Protein AF-A0A3D4N5U3-F1 (afdb_monomer_lite)

Structure (mmCIF, N/CA/C/O backbone):
data_AF-A0A3D4N5U3-F1
#
_entry.id   AF-A0A3D4N5U3-F1
#
loop_
_atom_site.group_PDB
_atom_site.id
_atom_site.type_symbol
_atom_site.label_atom_id
_atom_site.label_alt_id
_atom_site.label_comp_id
_atom_site.label_asym_id
_atom_site.label_entity_id
_atom_site.label_seq_id
_atom_site.pdbx_PDB_ins_code
_atom_site.Cartn_x
_atom_site.Cartn_y
_atom_site.Cartn_z
_atom_site.occupancy
_atom_site.B_iso_or_equiv
_atom_site.auth_seq_id
_atom_site.auth_comp_id
_atom_site.auth_asym_id
_atom_site.auth_atom_id
_atom_site.pdbx_PDB_model_num
ATOM 1 N N . MET A 1 1 ? -6.678 1.222 -15.984 1.00 23.98 1 MET A N 1
ATOM 2 C CA . MET A 1 1 ? -5.730 1.858 -15.062 1.00 23.98 1 MET A CA 1
ATOM 3 C C . MET A 1 1 ? -5.665 3.301 -15.484 1.00 23.98 1 MET A C 1
ATOM 5 O O . MET A 1 1 ? -5.006 3.600 -16.473 1.00 23.98 1 MET A O 1
ATOM 9 N N . ASP A 1 2 ? -6.455 4.145 -14.832 1.00 22.31 2 ASP A N 1
ATOM 10 C CA . ASP A 1 2 ? -6.034 5.530 -14.680 1.00 22.31 2 ASP A CA 1
ATOM 11 C C . ASP A 1 2 ? -4.887 5.451 -13.677 1.00 22.31 2 ASP A C 1
ATOM 13 O O . ASP A 1 2 ? -5.073 4.959 -12.566 1.00 22.31 2 ASP A O 1
ATOM 17 N N . VAL A 1 3 ? -3.675 5.723 -14.150 1.00 28.97 3 VAL A N 1
ATOM 18 C CA . VAL A 1 3 ? -2.542 5.947 -13.260 1.00 28.97 3 VAL A CA 1
ATOM 19 C C . VAL A 1 3 ? -2.741 7.386 -12.810 1.00 28.97 3 VAL A C 1
ATOM 21 O O . VAL A 1 3 ? -2.639 8.303 -13.626 1.00 28.97 3 VAL A O 1
ATOM 24 N N . ASP A 1 4 ? -3.185 7.563 -11.571 1.00 33.91 4 ASP A N 1
ATOM 25 C CA . ASP A 1 4 ? -3.291 8.875 -10.941 1.00 33.91 4 ASP A CA 1
ATOM 26 C C . ASP A 1 4 ? -1.850 9.338 -10.642 1.00 33.91 4 ASP A C 1
ATOM 28 O O . ASP A 1 4 ? -1.291 9.069 -9.587 1.00 33.91 4 ASP A O 1
ATOM 32 N N . GLU A 1 5 ? -1.175 9.910 -11.647 1.00 41.69 5 GLU A N 1
ATOM 33 C CA . GLU A 1 5 ? 0.248 10.303 -11.608 1.00 41.69 5 GLU A CA 1
ATOM 34 C C . GLU A 1 5 ? 0.448 11.733 -11.066 1.00 41.69 5 GLU A C 1
ATOM 36 O O . GLU A 1 5 ? 1.153 12.537 -11.678 1.00 41.69 5 GLU A O 1
ATOM 41 N N . ASN A 1 6 ? -0.196 12.080 -9.949 1.00 41.34 6 ASN A N 1
ATOM 42 C CA . ASN A 1 6 ? -0.099 13.423 -9.353 1.00 41.34 6 ASN A CA 1
ATOM 43 C C . ASN A 1 6 ? 0.796 13.505 -8.103 1.00 41.34 6 ASN A C 1
ATOM 45 O O . ASN A 1 6 ? 0.965 14.597 -7.569 1.00 41.34 6 ASN A O 1
ATOM 49 N N . THR A 1 7 ? 1.390 12.404 -7.638 1.00 41.31 7 THR A N 1
ATOM 50 C CA . THR A 1 7 ? 2.075 12.371 -6.331 1.00 41.31 7 THR A CA 1
ATOM 51 C C . THR A 1 7 ? 3.462 13.011 -6.301 1.00 41.31 7 THR A C 1
ATOM 53 O O . THR A 1 7 ? 3.937 13.330 -5.220 1.00 41.31 7 THR A O 1
ATOM 56 N N . ASP A 1 8 ? 4.108 13.248 -7.447 1.00 40.47 8 ASP A N 1
ATOM 57 C CA . ASP A 1 8 ? 5.527 13.646 -7.448 1.00 40.47 8 ASP A CA 1
ATOM 58 C C . ASP A 1 8 ? 5.781 15.161 -7.534 1.00 40.47 8 ASP A C 1
ATOM 60 O O . ASP A 1 8 ? 6.931 15.578 -7.419 1.00 40.47 8 ASP A O 1
ATOM 64 N N . THR A 1 9 ? 4.768 16.012 -7.771 1.00 44.53 9 THR A N 1
ATOM 65 C CA . THR A 1 9 ? 5.027 17.448 -8.044 1.00 44.53 9 THR A CA 1
ATOM 66 C C . THR A 1 9 ? 3.975 18.460 -7.582 1.00 44.53 9 THR A C 1
ATOM 68 O O . THR A 1 9 ? 4.051 19.609 -8.012 1.00 44.53 9 THR A O 1
ATOM 71 N N . ALA A 1 10 ? 2.999 18.081 -6.757 1.00 40.06 10 ALA A N 1
ATOM 72 C CA . ALA A 1 10 ? 2.005 19.027 -6.249 1.00 40.06 10 ALA A CA 1
ATOM 73 C C . ALA A 1 10 ? 2.235 19.299 -4.759 1.00 40.06 10 ALA A C 1
ATOM 75 O O . ALA A 1 10 ? 2.187 18.368 -3.960 1.00 40.06 10 ALA A O 1
ATOM 76 N N . ASP A 1 11 ? 2.432 20.568 -4.394 1.00 51.25 11 ASP A N 1
ATOM 77 C CA . ASP A 1 11 ? 2.089 21.008 -3.041 1.00 51.25 11 ASP A CA 1
ATOM 78 C C . ASP A 1 11 ? 0.556 20.930 -2.898 1.00 51.25 11 ASP A C 1
ATOM 80 O O . ASP A 1 11 ? -0.172 21.167 -3.867 1.00 51.25 11 ASP A O 1
ATOM 84 N N . ASP A 1 12 ? 0.046 20.632 -1.697 1.00 53.38 12 ASP A N 1
ATOM 85 C CA . ASP A 1 12 ? -1.388 20.410 -1.391 1.00 53.38 12 ASP A CA 1
ATOM 86 C C . ASP A 1 12 ? -2.348 21.538 -1.853 1.00 53.38 12 ASP A C 1
ATOM 88 O O . ASP A 1 12 ? -3.574 21.386 -1.821 1.00 53.38 12 ASP A O 1
ATOM 92 N N . LEU A 1 13 ? -1.812 22.690 -2.271 1.00 57.16 13 LEU A N 1
ATOM 93 C CA . LEU A 1 13 ? -2.542 23.903 -2.647 1.00 57.16 13 LEU A CA 1
ATOM 94 C C . LEU A 1 13 ? -2.479 24.235 -4.152 1.00 57.16 13 LEU A C 1
ATOM 96 O O . LEU A 1 13 ? -3.151 25.175 -4.596 1.00 57.16 13 LEU A O 1
ATOM 100 N N . ASP A 1 14 ? -1.740 23.463 -4.953 1.00 72.12 14 ASP A N 1
ATOM 101 C CA . ASP A 1 14 ? -1.593 23.700 -6.390 1.00 72.12 14 ASP A CA 1
ATOM 102 C C . ASP A 1 14 ? -2.841 23.296 -7.186 1.00 72.12 14 ASP A C 1
ATOM 104 O O . ASP A 1 14 ? -3.502 22.283 -6.939 1.00 72.12 14 ASP A O 1
ATOM 108 N N . LYS A 1 15 ? -3.171 24.084 -8.216 1.00 79.38 15 LYS A N 1
ATOM 109 C CA . LYS A 1 15 ? -4.242 23.731 -9.156 1.00 79.38 15 LYS A CA 1
ATOM 110 C C . LYS A 1 15 ? -3.671 22.962 -10.334 1.00 79.38 15 LYS A C 1
ATOM 112 O O . LYS A 1 15 ? -2.750 23.425 -11.003 1.00 79.38 15 LYS A O 1
ATOM 117 N N . ILE A 1 16 ? -4.312 21.843 -10.658 1.00 81.75 16 ILE A N 1
ATOM 118 C CA . ILE A 1 16 ? -3.932 20.983 -11.781 1.00 81.75 16 ILE A CA 1
ATOM 119 C C . ILE A 1 16 ? -5.033 21.008 -12.843 1.00 81.75 16 ILE A C 1
ATOM 121 O O . ILE A 1 16 ? -6.214 20.804 -12.556 1.00 81.75 16 ILE A O 1
ATOM 125 N N . LEU A 1 17 ? -4.642 21.234 -14.096 1.00 84.75 17 LEU A N 1
ATOM 126 C CA . LEU A 1 17 ? -5.516 21.139 -15.262 1.00 84.75 17 LEU A CA 1
ATOM 127 C C . LEU A 1 17 ? -4.945 20.113 -16.238 1.00 84.75 17 LEU A C 1
ATOM 129 O O . LEU A 1 17 ? -3.806 20.223 -16.678 1.00 84.75 17 LEU A O 1
ATOM 133 N N . THR A 1 18 ? -5.767 19.144 -16.638 1.00 88.62 18 THR A N 1
ATOM 134 C CA . THR A 1 18 ? -5.394 18.152 -17.654 1.00 88.62 18 THR A CA 1
ATOM 135 C C . THR A 1 18 ? -6.203 18.373 -18.926 1.00 88.62 18 THR A C 1
ATOM 137 O O . THR A 1 18 ? -7.432 18.309 -18.911 1.00 88.62 18 THR A O 1
ATOM 140 N N . ALA A 1 19 ? -5.517 18.585 -20.047 1.00 91.00 19 ALA A N 1
ATOM 141 C CA . ALA A 1 19 ? -6.117 18.589 -21.376 1.00 91.00 19 ALA A CA 1
ATOM 142 C C . ALA A 1 19 ? -5.738 17.296 -22.101 1.00 91.00 19 ALA A C 1
ATOM 144 O O . ALA A 1 19 ? -4.560 16.978 -22.230 1.00 91.00 19 ALA A O 1
ATOM 145 N N . SER A 1 20 ? -6.718 16.540 -22.596 1.00 92.44 20 SER A N 1
ATOM 146 C CA . SER A 1 20 ? -6.453 15.317 -23.360 1.00 92.44 20 SER A CA 1
ATOM 147 C C . SER A 1 20 ? -7.405 15.169 -24.538 1.00 92.44 20 SER A C 1
ATOM 149 O O . SER A 1 20 ? -8.523 15.688 -24.537 1.00 92.44 20 SER A O 1
ATOM 151 N N . ALA A 1 21 ? -6.945 14.460 -25.563 1.00 92.44 21 ALA A N 1
ATOM 152 C CA . ALA A 1 21 ? -7.759 14.068 -26.702 1.00 92.44 21 ALA A CA 1
ATOM 153 C C . ALA A 1 21 ? -7.547 12.580 -26.962 1.00 92.44 21 ALA A C 1
ATOM 155 O O . ALA A 1 21 ? -6.423 12.094 -26.887 1.00 92.44 21 ALA A O 1
ATOM 156 N N . GLN A 1 22 ? -8.620 11.851 -27.263 1.00 94.12 22 GLN A N 1
ATOM 157 C CA . GLN A 1 22 ? -8.563 10.412 -27.486 1.00 94.12 22 GLN A CA 1
ATOM 158 C C . GLN A 1 22 ? -9.079 10.071 -28.881 1.00 94.12 22 GLN A C 1
ATOM 160 O O . GLN A 1 22 ? -10.208 10.406 -29.241 1.00 94.12 22 GLN A O 1
ATOM 165 N N . TRP A 1 23 ? -8.262 9.347 -29.642 1.00 95.00 23 TRP A N 1
ATOM 166 C CA . TRP A 1 23 ? -8.663 8.729 -30.899 1.00 95.00 23 TRP A CA 1
ATOM 167 C C . TRP A 1 23 ? -8.668 7.225 -30.716 1.00 95.00 23 TRP A C 1
ATOM 169 O O . TRP A 1 23 ? -7.661 6.627 -30.343 1.00 95.00 23 TRP A O 1
ATOM 179 N N . ASN A 1 24 ? -9.810 6.618 -31.004 1.00 94.69 24 ASN A N 1
ATOM 180 C CA . ASN A 1 24 ? -9.993 5.182 -30.891 1.00 94.69 24 ASN A CA 1
ATOM 181 C C . ASN A 1 24 ? -10.107 4.552 -32.272 1.00 94.69 24 ASN A C 1
ATOM 183 O O . ASN A 1 24 ? -10.584 5.181 -33.217 1.00 94.69 24 ASN A O 1
ATOM 187 N N . SER A 1 25 ? -9.755 3.271 -32.353 1.00 91.56 25 SER A N 1
ATOM 188 C CA . SER A 1 25 ? -9.961 2.453 -33.553 1.00 91.56 25 SER A CA 1
ATOM 189 C C . SER A 1 25 ? -9.263 2.971 -34.818 1.00 91.56 25 SER A C 1
ATOM 191 O O . SER A 1 25 ? -9.785 2.831 -35.925 1.00 91.56 25 SER A O 1
ATOM 193 N N . LEU A 1 26 ? -8.069 3.550 -34.672 1.00 92.19 26 LEU A N 1
ATOM 194 C CA . LEU A 1 26 ? -7.219 3.897 -35.806 1.00 92.19 26 LEU A CA 1
ATOM 195 C C . LEU A 1 26 ? -6.692 2.611 -36.467 1.00 92.19 26 LEU A C 1
ATOM 197 O O . LEU A 1 26 ? -6.244 1.712 -35.755 1.00 92.19 26 LEU A O 1
ATOM 201 N N . PRO A 1 27 ? -6.714 2.481 -37.804 1.00 91.38 27 PRO A N 1
ATOM 202 C CA . PRO A 1 27 ? -6.167 1.302 -38.472 1.00 91.38 27 PRO A CA 1
ATOM 203 C C . PRO A 1 27 ? -4.676 1.102 -38.152 1.00 91.38 27 PRO A C 1
ATOM 205 O O . PRO A 1 27 ? -3.867 1.993 -38.406 1.00 91.38 27 PRO A O 1
ATOM 208 N N . TRP A 1 28 ? -4.303 -0.074 -37.635 1.00 86.19 28 TRP A N 1
ATOM 209 C CA . TRP A 1 28 ? -2.912 -0.429 -37.336 1.00 86.19 28 TRP A CA 1
ATOM 210 C C . TRP A 1 28 ? -2.636 -1.883 -37.718 1.00 86.19 28 TRP A C 1
ATOM 212 O O . TRP A 1 28 ? -2.972 -2.815 -36.989 1.00 86.19 28 TRP A O 1
ATOM 222 N N . PHE A 1 29 ? -2.046 -2.078 -38.899 1.00 84.25 29 PHE A N 1
ATOM 223 C CA . PHE A 1 29 ? -1.873 -3.394 -39.525 1.00 84.25 29 PHE A CA 1
ATOM 224 C C . PHE A 1 29 ? -3.190 -4.194 -39.566 1.00 84.25 29 PHE A C 1
ATOM 226 O O . PHE A 1 29 ? -4.136 -3.790 -40.237 1.00 84.25 29 PHE A O 1
ATOM 233 N N . ASN A 1 30 ? -3.248 -5.333 -38.872 1.00 81.38 30 ASN A N 1
ATOM 234 C CA . ASN A 1 30 ? -4.416 -6.204 -38.742 1.00 81.38 30 ASN A CA 1
ATOM 235 C C . ASN A 1 30 ? -5.194 -5.976 -37.432 1.00 81.38 30 ASN A C 1
ATOM 237 O O . ASN A 1 30 ? -5.999 -6.824 -37.047 1.00 81.38 30 ASN A O 1
ATOM 241 N N . SER A 1 31 ? -4.943 -4.861 -36.748 1.00 87.69 31 SER A N 1
ATOM 242 C CA . SER A 1 31 ? -5.590 -4.477 -35.499 1.00 87.69 31 SER A CA 1
ATOM 243 C C . SER A 1 31 ? -5.995 -3.001 -35.516 1.00 87.69 31 SER A C 1
ATOM 245 O O . SER A 1 31 ? -5.971 -2.319 -36.544 1.00 87.69 31 SER A O 1
ATOM 247 N N . LEU A 1 32 ? -6.426 -2.526 -34.357 1.00 91.94 32 LEU A N 1
ATOM 248 C CA . LEU A 1 32 ? -6.917 -1.185 -34.116 1.00 91.94 32 LEU A CA 1
ATOM 249 C C . LEU A 1 32 ? -6.076 -0.546 -33.016 1.00 91.94 32 LEU A C 1
ATOM 251 O O . LEU A 1 32 ? -5.888 -1.139 -31.959 1.00 91.94 32 LEU A O 1
ATOM 255 N N . MET A 1 33 ? -5.580 0.655 -33.268 1.00 92.88 33 MET A N 1
ATOM 256 C CA . MET A 1 33 ? -4.788 1.442 -32.335 1.00 92.88 33 MET A CA 1
ATOM 257 C C . MET A 1 33 ? -5.662 2.514 -31.687 1.00 92.88 33 MET A C 1
ATOM 259 O O . MET A 1 33 ? -6.488 3.151 -32.343 1.00 92.88 33 MET A O 1
ATOM 263 N N . ASN A 1 34 ? -5.456 2.727 -30.396 1.00 94.31 34 ASN A N 1
ATOM 264 C CA . ASN A 1 34 ? -6.016 3.835 -29.643 1.00 94.31 34 ASN A CA 1
ATOM 265 C C . ASN A 1 34 ? -4.858 4.732 -29.208 1.00 94.31 34 ASN A C 1
ATOM 267 O O . ASN A 1 34 ? -3.827 4.234 -28.760 1.00 94.31 34 ASN A O 1
ATOM 271 N N . VAL A 1 35 ? -5.015 6.043 -29.353 1.00 95.44 35 VAL A N 1
ATOM 272 C CA . VAL A 1 35 ? -4.011 7.033 -28.945 1.00 95.44 35 VAL A CA 1
ATOM 273 C C . VAL A 1 35 ? -4.651 8.111 -28.096 1.00 95.44 35 VAL A C 1
ATOM 275 O O . VAL A 1 35 ? -5.781 8.533 -28.355 1.00 95.44 35 VAL A O 1
ATOM 278 N N . ARG A 1 36 ? -3.914 8.558 -27.084 1.00 96.06 36 ARG A N 1
ATOM 279 C CA . ARG A 1 36 ? -4.339 9.598 -26.157 1.00 96.06 36 ARG A CA 1
ATOM 280 C C . ARG A 1 36 ? -3.148 10.483 -25.785 1.00 96.06 36 ARG A C 1
ATOM 282 O O . ARG A 1 36 ? -2.462 10.174 -24.814 1.00 96.06 36 ARG A O 1
ATOM 289 N N . PRO A 1 37 ? -2.868 11.558 -26.538 1.00 95.50 37 PRO A N 1
ATOM 290 C CA . PRO A 1 37 ? -2.032 12.631 -26.029 1.00 95.50 37 PRO A CA 1
ATOM 291 C C . PRO A 1 37 ? -2.725 13.366 -24.876 1.00 95.50 37 PRO A C 1
ATOM 293 O O . PRO A 1 37 ? -3.940 13.604 -24.915 1.00 95.50 37 PRO A O 1
ATOM 296 N N . SER A 1 38 ? -1.943 13.768 -23.880 1.00 94.06 38 SER A N 1
ATOM 297 C CA . SER A 1 38 ? -2.370 14.685 -22.824 1.00 94.06 38 SER A CA 1
ATOM 298 C C . SER A 1 38 ? -1.312 15.748 -22.548 1.00 94.06 38 SER A C 1
ATOM 300 O O . SER A 1 38 ? -0.129 15.566 -22.829 1.00 94.06 38 SER A O 1
ATOM 302 N N . MET A 1 39 ? -1.755 16.874 -22.003 1.00 92.44 39 MET A N 1
ATOM 303 C CA . MET A 1 39 ? -0.913 17.909 -21.421 1.00 92.44 39 MET A CA 1
ATOM 304 C C . MET A 1 39 ? -1.430 18.211 -20.023 1.00 92.44 39 MET A C 1
ATOM 306 O O . MET A 1 39 ? -2.640 18.375 -19.828 1.00 92.44 39 MET A O 1
ATOM 310 N N . HIS A 1 40 ? -0.507 18.282 -19.078 1.00 89.94 40 HIS A N 1
ATOM 311 C CA . HIS A 1 40 ? -0.767 18.649 -17.700 1.00 89.94 40 HIS A CA 1
ATOM 312 C C . HIS A 1 40 ? -0.228 20.051 -17.471 1.00 89.94 40 HIS A C 1
ATOM 314 O O . HIS A 1 40 ? 0.913 20.356 -17.825 1.00 89.94 40 HIS A O 1
ATOM 320 N N . PHE A 1 41 ? -1.075 20.896 -16.904 1.00 88.75 41 PHE A N 1
ATOM 321 C CA . PHE A 1 41 ? -0.749 22.257 -16.531 1.00 88.75 41 PHE A CA 1
ATOM 322 C C . PHE A 1 41 ? -0.856 22.378 -15.019 1.00 88.75 41 PHE A C 1
ATOM 324 O O . PHE A 1 41 ? -1.816 21.870 -14.429 1.00 88.75 41 PHE A O 1
ATOM 331 N N . LYS A 1 42 ? 0.100 23.079 -14.422 1.00 89.12 42 LYS A N 1
ATOM 332 C CA . LYS A 1 42 ? 0.091 23.430 -13.007 1.00 89.12 42 LYS A CA 1
ATOM 333 C C . LYS A 1 42 ? -0.009 24.938 -12.843 1.00 89.12 42 LYS A C 1
ATOM 335 O O . LYS A 1 42 ? 0.485 25.698 -13.676 1.00 89.12 42 LYS A O 1
ATOM 340 N N . GLN A 1 43 ? -0.678 25.350 -11.781 1.00 87.12 43 GLN A N 1
ATOM 341 C CA . GLN A 1 43 ? -0.739 26.732 -11.338 1.00 87.12 43 GLN A CA 1
ATOM 342 C C . GLN A 1 43 ? -0.490 26.747 -9.837 1.00 87.12 43 GLN A C 1
ATOM 344 O O . GLN A 1 43 ? -1.293 26.191 -9.081 1.00 87.12 43 GLN A O 1
ATOM 349 N N . ALA A 1 44 ? 0.598 27.406 -9.445 1.00 82.31 44 ALA A N 1
ATOM 350 C CA . ALA A 1 44 ? 0.962 27.572 -8.051 1.00 82.31 44 ALA A CA 1
ATOM 351 C C . ALA A 1 44 ? -0.047 28.458 -7.307 1.00 82.31 44 ALA A C 1
ATOM 353 O O . ALA A 1 44 ? -0.726 29.314 -7.897 1.00 82.31 44 ALA A O 1
ATOM 354 N N . GLU A 1 45 ? -0.155 28.267 -5.994 1.00 77.06 45 GLU A N 1
ATOM 355 C CA . GLU A 1 45 ? -1.027 29.092 -5.164 1.00 77.06 45 GLU A CA 1
ATOM 356 C C . GLU A 1 45 ? -0.651 30.585 -5.259 1.00 77.06 45 GLU A C 1
ATOM 358 O O . GLU A 1 45 ? 0.497 30.992 -5.098 1.00 77.06 45 GLU A O 1
ATOM 363 N N . GLY A 1 46 ? -1.647 31.437 -5.520 1.00 78.31 46 GLY A N 1
ATOM 364 C CA . GLY A 1 46 ? -1.450 32.885 -5.643 1.00 78.31 46 GLY A CA 1
ATOM 365 C C . GLY A 1 46 ? -0.947 33.350 -7.013 1.00 78.31 46 GLY A C 1
ATOM 366 O O . GLY A 1 46 ? -0.931 34.559 -7.260 1.00 78.31 46 GLY A O 1
ATOM 367 N N . GLU A 1 47 ? -0.628 32.428 -7.923 1.00 82.38 47 GLU A N 1
ATOM 368 C CA . GLU A 1 47 ? -0.257 32.745 -9.300 1.00 82.38 47 GLU A CA 1
ATOM 369 C C . GLU A 1 47 ? -1.463 32.739 -10.250 1.00 82.38 47 GLU A C 1
ATOM 371 O O . GLU A 1 47 ? -2.476 32.065 -10.040 1.00 82.38 47 GLU A O 1
ATOM 376 N N . THR A 1 48 ? -1.374 33.551 -11.307 1.00 81.06 48 THR A N 1
ATOM 377 C CA . THR A 1 48 ? -2.407 33.638 -12.353 1.00 81.06 48 THR A CA 1
ATOM 378 C C . THR A 1 48 ? -2.071 32.842 -13.600 1.00 81.06 48 THR A C 1
ATOM 380 O O . THR A 1 48 ? -2.979 32.515 -14.370 1.00 81.06 48 THR A O 1
ATOM 383 N N . ASP A 1 49 ? -0.792 32.548 -13.800 1.00 87.06 49 ASP A N 1
ATOM 384 C CA . ASP A 1 49 ? -0.297 31.900 -15.002 1.00 87.06 49 ASP A CA 1
ATOM 385 C C . ASP A 1 49 ? -0.366 30.377 -14.832 1.00 87.06 49 ASP A C 1
ATOM 387 O O . ASP A 1 49 ? -0.448 29.856 -13.719 1.00 87.06 49 ASP A O 1
ATOM 391 N N . TRP A 1 50 ? -0.472 29.674 -15.956 1.00 86.31 50 TRP A N 1
ATOM 392 C CA . TRP A 1 50 ? -0.487 28.216 -16.004 1.00 86.31 50 TRP A CA 1
ATOM 393 C C . TRP A 1 50 ? 0.770 27.768 -16.725 1.00 86.31 50 TRP A C 1
ATOM 395 O O . TRP A 1 50 ? 0.936 28.078 -17.908 1.00 86.31 50 TRP A O 1
ATOM 405 N N . ASP A 1 51 ? 1.604 27.002 -16.037 1.00 88.19 51 ASP A N 1
ATOM 406 C CA . ASP A 1 51 ? 2.793 26.404 -16.622 1.00 88.19 51 ASP A CA 1
ATOM 407 C C . ASP A 1 51 ? 2.497 24.990 -17.098 1.00 88.19 51 ASP A C 1
ATOM 409 O O . ASP A 1 51 ? 1.729 24.243 -16.489 1.00 88.19 51 ASP A O 1
ATOM 413 N N . ILE A 1 52 ? 3.112 24.612 -18.217 1.00 87.06 52 ILE A N 1
ATOM 414 C CA . ILE A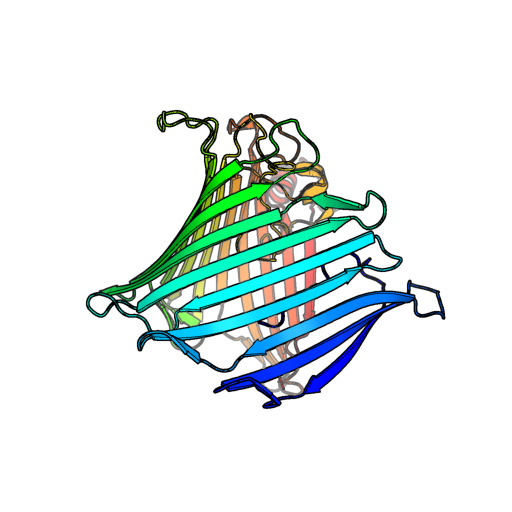 1 52 ? 3.077 23.226 -18.676 1.00 87.06 52 ILE A CA 1
ATOM 415 C C . ILE A 1 52 ? 3.979 22.434 -17.741 1.00 87.06 52 ILE A C 1
ATOM 417 O O . ILE A 1 52 ? 5.170 22.713 -17.649 1.00 87.06 52 ILE A O 1
ATOM 421 N N . ASP A 1 53 ? 3.413 21.437 -17.077 1.00 89.19 53 ASP A N 1
ATOM 422 C CA . ASP A 1 53 ? 4.156 20.541 -16.203 1.00 89.19 53 ASP A CA 1
ATOM 423 C C . ASP A 1 53 ? 4.659 19.311 -16.970 1.00 89.19 53 ASP A C 1
ATOM 425 O O . ASP A 1 53 ? 5.822 18.921 -16.869 1.00 89.19 53 ASP A O 1
ATOM 429 N N . SER A 1 54 ? 3.801 18.708 -17.795 1.00 91.00 54 SER A N 1
ATOM 430 C CA . SER A 1 54 ? 4.186 17.568 -18.626 1.00 91.00 54 SER A CA 1
ATOM 431 C C . SER A 1 54 ? 3.319 17.422 -19.873 1.00 91.00 54 SER A C 1
ATOM 433 O O . SER A 1 54 ? 2.166 17.854 -19.922 1.00 91.00 54 SER A O 1
ATOM 435 N N . ALA A 1 55 ? 3.876 16.785 -20.900 1.00 92.44 55 ALA A N 1
ATOM 436 C CA . ALA A 1 55 ? 3.124 16.289 -22.046 1.00 92.44 55 ALA A CA 1
ATOM 437 C C . ALA A 1 55 ? 3.296 14.775 -22.141 1.00 92.44 55 ALA A C 1
ATOM 439 O O . ALA A 1 55 ? 4.409 14.271 -22.017 1.00 92.44 55 ALA A O 1
ATOM 440 N N . SER A 1 56 ? 2.212 14.047 -22.391 1.00 94.19 56 SER A N 1
ATOM 441 C CA . SER A 1 56 ? 2.250 12.598 -22.559 1.00 94.19 56 SER A CA 1
ATOM 442 C C . SER A 1 56 ? 1.619 12.158 -23.875 1.00 94.19 56 SER A C 1
ATOM 444 O O . SER A 1 56 ? 0.763 12.839 -24.446 1.00 94.19 56 SER A O 1
ATOM 446 N N . PHE A 1 57 ? 2.047 11.002 -24.365 1.00 94.94 57 PHE A N 1
ATOM 447 C CA . PHE A 1 57 ? 1.472 10.311 -25.502 1.00 94.94 57 PHE A CA 1
ATOM 448 C C . PHE A 1 57 ? 1.284 8.842 -25.146 1.00 94.94 57 PHE A C 1
ATOM 450 O O . PHE A 1 57 ? 2.222 8.045 -25.177 1.00 94.94 57 PHE A O 1
ATOM 457 N N . PHE A 1 58 ? 0.041 8.481 -24.847 1.00 95.81 58 PHE A N 1
ATOM 458 C CA . PHE A 1 58 ? -0.346 7.095 -24.660 1.00 95.81 58 PHE A CA 1
ATOM 459 C C . PHE A 1 58 ? -0.782 6.473 -25.987 1.00 95.81 58 PHE A C 1
ATOM 461 O O . PHE A 1 58 ? -1.535 7.070 -26.762 1.00 95.81 58 PHE A O 1
ATOM 468 N N . SER A 1 59 ? -0.375 5.231 -26.214 1.00 94.12 59 SER A N 1
ATOM 469 C CA . SER A 1 59 ? -0.848 4.387 -27.298 1.00 94.12 59 SER A CA 1
ATOM 470 C C . SER A 1 59 ? -1.121 2.967 -26.815 1.00 94.12 59 SER A C 1
ATOM 472 O O . SER A 1 59 ? -0.384 2.393 -26.015 1.00 94.12 59 SER A O 1
ATOM 474 N N . SER A 1 60 ? -2.188 2.369 -27.326 1.00 94.19 60 SER A N 1
ATOM 475 C CA . SER A 1 60 ? -2.479 0.955 -27.132 1.00 94.19 60 SER A CA 1
ATOM 476 C C . SER A 1 60 ? -3.005 0.342 -28.410 1.00 94.19 60 SER A C 1
ATOM 478 O O . SER A 1 60 ? -3.558 1.025 -29.272 1.00 94.19 60 SER A O 1
ATOM 480 N N . VAL A 1 61 ? -2.837 -0.965 -28.538 1.00 91.75 61 VAL A N 1
ATOM 481 C CA . VAL A 1 61 ? -3.398 -1.721 -29.651 1.00 91.75 61 VAL A CA 1
ATOM 482 C C . VAL A 1 61 ? -4.409 -2.708 -29.095 1.00 91.75 61 VAL A C 1
ATOM 484 O O . VAL A 1 61 ? -4.151 -3.386 -28.098 1.00 91.75 61 VAL A O 1
ATOM 487 N N . ASN A 1 62 ? -5.561 -2.801 -29.756 1.00 87.31 62 ASN A N 1
ATOM 488 C CA . ASN A 1 62 ? -6.527 -3.861 -29.523 1.00 87.31 62 ASN A CA 1
ATOM 489 C C . ASN A 1 62 ? -5.846 -5.235 -29.623 1.00 87.31 62 ASN A C 1
ATOM 491 O O . ASN A 1 62 ? -4.866 -5.379 -30.362 1.00 87.31 62 ASN A O 1
ATOM 495 N N . PRO A 1 63 ? -6.375 -6.252 -28.922 1.00 88.25 63 PRO A N 1
ATOM 496 C CA . PRO A 1 63 ? -5.709 -7.537 -28.818 1.00 88.25 63 PRO A CA 1
ATOM 497 C C . PRO A 1 63 ? -5.300 -8.105 -30.184 1.00 88.25 63 PRO A C 1
ATOM 499 O O . PRO A 1 63 ? -6.133 -8.278 -31.076 1.00 88.25 63 PRO A O 1
ATOM 502 N N . ILE A 1 64 ? -4.006 -8.374 -30.351 1.00 87.81 64 ILE A N 1
ATOM 503 C CA . ILE A 1 64 ? -3.419 -8.927 -31.573 1.00 87.81 64 ILE A CA 1
ATOM 504 C C . ILE A 1 64 ? -3.136 -10.409 -31.398 1.00 87.81 64 ILE A C 1
ATOM 506 O O . ILE A 1 64 ? -2.755 -10.853 -30.319 1.00 87.81 64 ILE A O 1
ATOM 510 N N . ARG A 1 65 ? -3.292 -11.185 -32.472 1.00 85.44 65 ARG A N 1
ATOM 511 C CA . ARG A 1 65 ? -2.946 -12.609 -32.458 1.00 85.44 65 ARG A CA 1
ATOM 512 C C . ARG A 1 65 ? -1.551 -12.836 -33.018 1.00 85.44 65 ARG A C 1
ATOM 514 O O . ARG A 1 65 ? -1.319 -12.561 -34.194 1.00 85.44 65 ARG A O 1
ATOM 521 N N . ILE A 1 66 ? -0.657 -13.391 -32.204 1.00 82.06 66 ILE A N 1
ATOM 522 C CA . ILE A 1 66 ? 0.689 -13.817 -32.607 1.00 82.06 66 ILE A CA 1
ATOM 523 C C . ILE A 1 66 ? 0.791 -15.311 -32.299 1.00 82.06 66 ILE A C 1
ATOM 525 O O . ILE A 1 66 ? 0.592 -15.725 -31.165 1.00 82.06 66 ILE A O 1
ATOM 529 N N . ASN A 1 67 ? 1.051 -16.139 -33.314 1.00 82.44 67 ASN A N 1
ATOM 530 C CA . ASN A 1 67 ? 1.148 -17.602 -33.172 1.00 82.44 67 ASN A CA 1
ATOM 531 C C . ASN A 1 67 ? -0.072 -18.281 -32.505 1.00 82.44 67 ASN A C 1
ATOM 533 O O . ASN A 1 67 ? 0.070 -19.316 -31.867 1.00 82.44 67 ASN A O 1
ATOM 537 N N . GLY A 1 68 ? -1.275 -17.722 -32.685 1.00 80.69 68 GLY A N 1
ATOM 538 C CA . GLY A 1 68 ? -2.523 -18.252 -32.112 1.00 80.69 68 GLY A CA 1
ATOM 539 C C . GLY A 1 68 ? -2.878 -17.691 -30.734 1.00 80.69 68 GLY A C 1
ATOM 540 O O . GLY A 1 68 ? -4.032 -17.799 -30.327 1.00 80.69 68 GLY A O 1
ATOM 541 N N . GLU A 1 69 ? -1.933 -17.014 -30.090 1.00 84.69 69 GLU A N 1
ATOM 542 C CA . GLU A 1 69 ? -2.068 -16.428 -28.761 1.00 84.69 69 GLU A CA 1
ATOM 543 C C . GLU A 1 69 ? -2.432 -14.941 -28.831 1.00 84.69 69 GLU A C 1
ATOM 545 O O . GLU A 1 69 ? -2.081 -14.251 -29.794 1.00 84.69 69 GLU A O 1
ATOM 550 N N . THR A 1 70 ? -3.155 -14.445 -27.825 1.00 88.25 70 THR A N 1
ATOM 551 C CA . THR A 1 70 ? -3.695 -13.077 -27.810 1.00 88.25 70 THR A CA 1
ATOM 552 C C . THR A 1 70 ? -2.825 -12.157 -26.963 1.00 88.25 70 THR A C 1
ATOM 554 O O . THR A 1 70 ? -2.680 -12.367 -25.765 1.00 88.25 70 THR A O 1
ATOM 557 N N . TYR A 1 71 ? -2.287 -11.101 -27.566 1.00 89.00 71 TYR A N 1
ATOM 558 C CA . TYR A 1 71 ? -1.422 -10.134 -26.899 1.00 89.00 71 TYR A CA 1
ATOM 559 C C . TYR A 1 71 ? -2.026 -8.737 -26.897 1.00 89.00 71 TYR A C 1
ATOM 561 O O . TYR A 1 71 ? -2.664 -8.324 -27.863 1.00 89.00 71 TYR A O 1
ATOM 569 N N . VAL A 1 72 ? -1.758 -7.979 -25.841 1.00 90.62 72 VAL A N 1
ATOM 570 C CA . VAL A 1 72 ? -2.075 -6.553 -25.742 1.00 90.62 72 VAL A CA 1
ATOM 571 C C . VAL A 1 72 ? -0.776 -5.775 -25.617 1.00 90.62 72 VAL A C 1
ATOM 573 O O . VAL A 1 72 ? 0.070 -6.101 -24.785 1.00 90.62 72 VAL A O 1
ATOM 576 N N . PHE A 1 73 ? -0.629 -4.752 -26.456 1.00 91.94 73 PHE A N 1
ATOM 577 C CA . PHE A 1 73 ? 0.507 -3.839 -26.434 1.00 91.94 73 PHE A CA 1
ATOM 578 C C . PHE A 1 73 ? 0.062 -2.456 -25.966 1.00 91.94 73 PHE A C 1
ATOM 580 O O . PHE A 1 73 ? -0.936 -1.919 -26.457 1.00 91.94 73 PHE A O 1
ATOM 587 N N . THR A 1 74 ? 0.830 -1.878 -25.050 1.00 94.56 74 THR A N 1
ATOM 588 C CA . THR A 1 74 ? 0.659 -0.512 -24.555 1.00 94.56 74 THR A CA 1
ATOM 589 C C . THR A 1 74 ? 2.005 0.192 -24.519 1.00 94.56 74 THR A C 1
ATOM 591 O O . THR A 1 74 ? 3.002 -0.403 -24.111 1.00 94.56 74 THR A O 1
ATOM 594 N N . ASN A 1 75 ? 2.026 1.464 -24.890 1.00 95.62 75 ASN A N 1
ATOM 595 C CA . ASN A 1 75 ? 3.177 2.340 -24.759 1.00 95.62 75 ASN A CA 1
ATOM 596 C C . ASN A 1 75 ? 2.727 3.720 -24.266 1.00 95.62 75 ASN A C 1
ATOM 598 O O . ASN A 1 75 ? 1.726 4.252 -24.737 1.00 95.62 75 ASN A O 1
ATOM 602 N N . ASN A 1 76 ? 3.478 4.294 -23.340 1.00 96.06 76 ASN A N 1
ATOM 603 C CA . ASN A 1 76 ? 3.354 5.666 -22.888 1.00 96.06 76 ASN A CA 1
ATOM 604 C C . ASN A 1 76 ? 4.704 6.360 -23.075 1.00 96.06 76 ASN A C 1
ATOM 606 O O . ASN A 1 76 ? 5.747 5.767 -22.797 1.00 96.06 76 ASN A O 1
ATOM 610 N N . MET A 1 77 ? 4.686 7.596 -23.554 1.00 95.38 77 MET A N 1
ATOM 611 C CA . MET A 1 77 ? 5.849 8.481 -23.553 1.00 95.38 77 MET A CA 1
ATOM 612 C C . MET A 1 77 ? 5.462 9.758 -22.826 1.00 95.38 77 MET A C 1
ATOM 614 O O . MET A 1 77 ? 4.459 10.367 -23.186 1.00 95.38 77 MET A O 1
ATOM 618 N N . LYS A 1 78 ? 6.239 10.170 -21.832 1.00 94.12 78 LYS A N 1
ATOM 619 C CA . LYS A 1 78 ? 6.019 11.375 -21.033 1.00 94.12 78 LYS A CA 1
ATOM 620 C C . LYS A 1 78 ? 7.241 12.271 -21.146 1.00 94.12 78 LYS A C 1
ATOM 622 O O . LYS A 1 78 ? 8.365 11.798 -21.058 1.00 94.12 78 LYS A O 1
ATOM 627 N N . LEU A 1 79 ? 7.011 13.556 -21.357 1.00 93.00 79 LEU A N 1
ATOM 628 C CA . LEU A 1 79 ? 8.011 14.612 -21.357 1.00 93.00 79 LEU A CA 1
ATOM 629 C C . LEU A 1 79 ? 7.705 15.536 -20.180 1.00 93.00 79 LEU A C 1
ATOM 631 O O . LEU A 1 79 ? 6.616 16.117 -20.136 1.00 93.00 79 LEU A O 1
ATOM 635 N N . LYS A 1 80 ? 8.647 15.670 -19.246 1.00 91.75 80 LYS A N 1
ATOM 636 C CA . LYS A 1 80 ? 8.551 16.595 -18.115 1.00 91.75 80 LYS A CA 1
ATOM 637 C C . LYS A 1 80 ? 9.108 17.965 -18.506 1.00 91.75 80 LYS A C 1
ATOM 639 O O . LYS A 1 80 ? 10.201 18.061 -19.062 1.00 91.75 80 LYS A O 1
ATOM 644 N N . PHE A 1 81 ? 8.348 19.024 -18.243 1.00 85.88 81 PHE A N 1
ATOM 645 C CA . PHE A 1 81 ? 8.753 20.405 -18.500 1.00 85.88 81 PHE A CA 1
ATOM 646 C C . PHE A 1 81 ? 9.368 21.050 -17.242 1.00 85.88 81 PHE A C 1
ATOM 648 O O . PHE A 1 81 ? 8.912 20.736 -16.144 1.00 85.88 81 PHE A O 1
ATOM 655 N N . PRO A 1 82 ? 10.345 21.970 -17.396 1.00 78.88 82 PRO A N 1
ATOM 656 C CA . PRO A 1 82 ? 10.817 22.586 -18.639 1.00 78.88 82 PRO A CA 1
ATOM 657 C C . PRO A 1 82 ? 12.005 21.850 -19.298 1.00 78.88 82 PRO A C 1
ATOM 659 O O . PRO A 1 82 ? 12.972 22.505 -19.682 1.00 78.88 82 PRO A O 1
ATOM 662 N N . HIS A 1 83 ? 11.850 20.546 -19.566 1.00 79.12 83 HIS A N 1
ATOM 663 C CA . HIS A 1 83 ? 12.800 19.602 -20.171 1.00 79.12 83 HIS A CA 1
ATOM 664 C C . HIS A 1 83 ? 13.695 18.912 -19.142 1.00 79.12 83 HIS A C 1
ATOM 666 O O . HIS A 1 83 ? 14.901 18.859 -19.328 1.00 79.12 83 HIS A O 1
ATOM 672 N N . ASP A 1 84 ? 13.101 18.349 -18.090 1.00 84.94 84 ASP A N 1
ATOM 673 C CA . ASP A 1 84 ? 13.863 17.604 -17.083 1.00 84.94 84 ASP A CA 1
ATOM 674 C C . ASP A 1 84 ? 14.192 16.201 -17.619 1.00 84.94 84 ASP A C 1
ATOM 676 O O . ASP A 1 84 ? 15.348 15.794 -17.733 1.00 84.94 84 ASP A O 1
ATOM 680 N N . TYR A 1 85 ? 13.159 15.458 -18.031 1.00 89.12 85 TYR A N 1
ATOM 681 C CA . TYR A 1 85 ? 13.316 14.093 -18.522 1.00 89.12 85 TYR A CA 1
ATOM 682 C C . TYR A 1 85 ? 12.247 13.680 -19.535 1.00 89.12 85 TYR A C 1
ATOM 684 O O . TYR A 1 85 ? 11.140 14.226 -19.599 1.00 89.12 85 TYR A O 1
ATOM 692 N N . VAL A 1 86 ? 12.578 12.642 -20.303 1.00 92.06 86 VAL A N 1
ATOM 693 C CA . VAL A 1 86 ? 11.637 11.840 -21.085 1.00 92.06 86 VAL A CA 1
ATOM 694 C C . VAL A 1 86 ? 11.541 10.456 -20.460 1.00 92.06 86 VAL A C 1
ATOM 696 O O . VAL A 1 86 ? 12.546 9.763 -20.344 1.00 92.06 86 VAL A O 1
ATOM 699 N N . GLN A 1 87 ? 10.331 10.033 -20.110 1.00 93.81 87 GLN A N 1
ATOM 700 C CA . GLN A 1 87 ? 10.046 8.677 -19.657 1.00 93.81 87 GLN A CA 1
ATOM 701 C C . GLN A 1 87 ? 9.310 7.906 -20.750 1.00 93.81 87 GLN A C 1
ATOM 703 O O . GLN A 1 87 ? 8.383 8.421 -21.380 1.00 93.81 87 GLN A O 1
ATOM 708 N N . GLN A 1 88 ? 9.697 6.656 -20.977 1.00 94.12 88 GLN A N 1
ATOM 709 C CA . GLN A 1 88 ? 9.033 5.763 -21.912 1.00 94.12 88 GLN A CA 1
ATOM 710 C C . GLN A 1 88 ? 8.733 4.423 -21.257 1.00 94.12 88 GLN A C 1
ATOM 712 O O . GLN A 1 88 ? 9.636 3.638 -20.987 1.00 94.12 88 GLN A O 1
ATOM 717 N N . THR A 1 89 ? 7.447 4.117 -21.128 1.00 95.56 89 THR A N 1
ATOM 718 C CA . THR A 1 89 ? 6.968 2.854 -20.570 1.00 95.56 89 THR A CA 1
ATOM 719 C C . THR A 1 89 ? 6.281 2.051 -21.667 1.00 95.56 89 THR A C 1
ATOM 721 O O . THR A 1 89 ? 5.350 2.521 -22.318 1.00 95.56 89 THR A O 1
ATOM 724 N N . SER A 1 90 ? 6.723 0.824 -21.910 1.00 95.81 90 SER A N 1
ATOM 725 C CA . SER A 1 90 ? 6.121 -0.106 -22.868 1.00 95.81 90 SER A CA 1
ATOM 726 C C . SER A 1 90 ? 5.836 -1.439 -22.217 1.00 95.81 90 SER A C 1
ATOM 728 O O . SER A 1 90 ? 6.626 -1.928 -21.414 1.00 95.81 90 SER A O 1
ATOM 730 N N . ARG A 1 91 ? 4.730 -2.068 -22.608 1.00 94.69 91 ARG A N 1
ATOM 731 C CA . ARG A 1 91 ? 4.340 -3.383 -22.113 1.00 94.69 91 ARG A CA 1
ATOM 732 C C . ARG A 1 91 ? 3.653 -4.185 -23.206 1.00 94.69 91 ARG A C 1
ATOM 734 O O . ARG A 1 91 ? 2.739 -3.704 -23.871 1.00 94.69 91 ARG A O 1
ATOM 741 N N . LEU A 1 92 ? 4.076 -5.432 -23.354 1.00 93.44 92 LEU A N 1
ATOM 742 C CA . LEU A 1 92 ? 3.413 -6.457 -24.145 1.00 93.44 92 LEU A CA 1
ATOM 743 C C . LEU A 1 92 ? 2.951 -7.548 -23.186 1.00 93.44 92 LEU A C 1
ATOM 745 O O . LEU A 1 92 ? 3.782 -8.150 -22.515 1.00 93.44 92 LEU A O 1
ATOM 749 N N . SER A 1 93 ? 1.649 -7.800 -23.108 1.00 92.12 93 SER A N 1
ATOM 750 C CA . SER A 1 93 ? 1.080 -8.814 -22.212 1.00 92.12 93 SER A CA 1
ATOM 751 C C . SER A 1 93 ? 0.347 -9.885 -23.006 1.00 92.12 93 SER A C 1
ATOM 753 O O . SER A 1 93 ? -0.455 -9.558 -23.877 1.00 92.12 93 SER A O 1
ATOM 755 N N . LEU A 1 94 ? 0.607 -11.151 -22.695 1.00 90.00 94 LEU A N 1
ATOM 756 C CA . LEU A 1 94 ? -0.213 -12.282 -23.108 1.00 90.00 94 LEU A CA 1
ATOM 757 C C . LEU A 1 94 ? -1.492 -12.300 -22.266 1.00 90.00 94 LEU A C 1
ATOM 759 O O . LEU A 1 94 ? -1.431 -12.235 -21.037 1.00 90.00 94 LEU A O 1
ATOM 763 N N . VAL A 1 95 ? -2.636 -12.394 -22.933 1.00 83.00 95 VAL A N 1
ATOM 764 C CA . VAL A 1 95 ? -3.971 -12.347 -22.331 1.00 83.00 95 VAL A CA 1
ATOM 765 C C . VAL A 1 95 ? -4.664 -13.694 -22.524 1.00 83.00 95 VAL A C 1
ATOM 767 O O . VAL A 1 95 ? -4.448 -14.366 -23.530 1.00 83.00 95 VAL A O 1
ATOM 770 N N . ASP A 1 96 ? -5.493 -14.079 -21.551 1.00 77.31 96 ASP A N 1
ATOM 771 C CA . ASP A 1 96 ? -6.320 -15.295 -21.564 1.00 77.31 96 ASP A CA 1
ATOM 772 C C . ASP A 1 96 ? -5.548 -16.623 -21.686 1.00 77.31 96 ASP A C 1
ATOM 774 O O . ASP A 1 96 ? -6.112 -17.644 -22.086 1.00 77.31 96 ASP A O 1
ATOM 778 N N . ALA A 1 97 ? -4.267 -16.650 -21.307 1.00 80.75 97 ALA A N 1
ATOM 779 C CA . ALA A 1 97 ? -3.514 -17.895 -21.251 1.00 80.75 97 ALA A CA 1
ATOM 780 C C . ALA A 1 97 ? -3.900 -18.718 -20.015 1.00 80.75 97 ALA A C 1
ATOM 782 O O . ALA A 1 97 ? -4.102 -18.200 -18.914 1.00 80.75 97 ALA A O 1
ATOM 783 N N . ALA A 1 98 ? -3.991 -20.035 -20.195 1.00 81.62 98 ALA A N 1
ATOM 784 C CA . ALA A 1 98 ? -4.260 -20.959 -19.107 1.00 81.62 98 ALA A CA 1
ATOM 785 C C . ALA A 1 98 ? -3.378 -22.203 -19.209 1.00 81.62 98 ALA A C 1
ATOM 787 O O . ALA A 1 98 ? -3.315 -22.856 -20.251 1.00 81.62 98 ALA A O 1
ATOM 788 N N . VAL A 1 99 ? -2.735 -22.570 -18.102 1.00 76.38 99 VAL A N 1
ATOM 789 C CA . VAL A 1 99 ? -1.930 -23.793 -17.988 1.00 76.38 99 VAL A CA 1
ATOM 790 C C . VAL A 1 99 ? -2.628 -24.718 -17.004 1.00 76.38 99 VAL A C 1
ATOM 792 O O . VAL A 1 99 ? -2.847 -24.357 -15.852 1.00 76.38 99 VAL A O 1
ATOM 795 N N . LEU A 1 100 ? -3.025 -25.910 -17.462 1.00 80.69 100 LEU A N 1
ATOM 796 C CA . LEU A 1 100 ? -3.786 -26.883 -16.658 1.00 80.69 100 LEU A CA 1
ATOM 797 C C . LEU A 1 100 ? -5.080 -26.300 -16.043 1.00 80.69 100 LEU A C 1
ATOM 799 O O . LEU A 1 100 ? -5.489 -26.689 -14.953 1.00 80.69 100 LEU A O 1
ATOM 803 N N . GLY A 1 101 ? -5.728 -25.362 -16.744 1.00 77.06 101 GLY A N 1
ATOM 804 C CA . GLY A 1 101 ? -6.948 -24.687 -16.280 1.00 77.06 101 GLY A CA 1
ATOM 805 C C . GLY A 1 101 ? -6.714 -23.542 -15.289 1.00 77.06 101 GLY A C 1
ATOM 806 O O . GLY A 1 101 ? -7.682 -22.919 -14.862 1.00 77.06 101 GLY A O 1
ATOM 807 N N . MET A 1 102 ? -5.459 -23.240 -14.944 1.00 81.25 102 MET A N 1
ATOM 808 C CA . MET A 1 102 ? -5.103 -22.089 -14.114 1.00 81.25 102 MET A CA 1
ATOM 809 C C . MET A 1 102 ? -4.819 -20.878 -15.006 1.00 81.25 102 MET A C 1
ATOM 811 O O . MET A 1 102 ? -4.038 -21.027 -15.950 1.00 81.25 102 MET A O 1
ATOM 815 N N . PRO A 1 103 ? -5.413 -19.701 -14.738 1.00 83.38 103 PRO A N 1
ATOM 816 C CA . PRO A 1 103 ? -5.099 -18.483 -15.470 1.00 83.38 103 PRO A CA 1
ATOM 817 C C . PRO A 1 103 ? -3.645 -18.086 -15.210 1.00 83.38 103 PRO A C 1
ATOM 819 O O . PRO A 1 103 ? -3.215 -17.959 -14.060 1.00 83.38 103 PRO A O 1
ATOM 822 N N . VAL A 1 104 ? -2.899 -17.899 -16.295 1.00 86.75 104 VAL A N 1
ATOM 823 C CA . VAL A 1 104 ? -1.512 -17.442 -16.278 1.00 86.75 104 VAL A CA 1
ATOM 824 C C . VAL A 1 104 ? -1.411 -16.217 -17.174 1.00 86.75 104 VAL A C 1
ATOM 826 O O . VAL A 1 104 ? -1.985 -16.189 -18.259 1.00 86.75 104 VAL A O 1
ATOM 829 N N . SER A 1 105 ? -0.672 -15.203 -16.744 1.00 87.62 105 SER A N 1
ATOM 830 C CA . SER A 1 105 ? -0.284 -14.099 -17.620 1.00 87.62 105 SER A CA 1
ATOM 831 C C . SER A 1 105 ? 1.222 -14.107 -17.830 1.00 87.62 105 SER A C 1
ATOM 833 O O . SER A 1 105 ? 1.976 -14.599 -16.989 1.00 87.62 105 SER A O 1
ATOM 835 N N . PHE A 1 106 ? 1.658 -13.575 -18.963 1.00 91.50 106 PHE A N 1
ATOM 836 C CA . PHE A 1 106 ? 3.065 -13.320 -19.249 1.00 91.50 106 PHE A CA 1
ATOM 837 C C . PHE A 1 106 ? 3.185 -11.900 -19.771 1.00 91.50 106 PHE A C 1
ATOM 839 O O . PHE A 1 106 ? 2.338 -11.466 -20.551 1.00 91.50 106 PHE A O 1
ATOM 846 N N . TRP A 1 107 ? 4.223 -11.176 -19.378 1.00 93.12 107 TRP A N 1
ATOM 847 C CA . TRP A 1 107 ? 4.498 -9.855 -19.923 1.00 93.12 107 TRP A CA 1
ATOM 848 C C . TRP A 1 107 ? 5.979 -9.638 -20.168 1.00 93.12 107 TRP A C 1
ATOM 850 O O . TRP A 1 107 ? 6.839 -10.238 -19.529 1.00 93.12 107 TRP A O 1
ATOM 860 N N . ILE A 1 108 ? 6.243 -8.741 -21.107 1.00 94.81 108 ILE A N 1
ATOM 861 C CA . ILE A 1 108 ? 7.539 -8.113 -21.315 1.00 94.81 108 ILE A CA 1
ATOM 862 C C . ILE A 1 108 ? 7.300 -6.614 -21.206 1.00 94.81 108 ILE A C 1
ATOM 864 O O . ILE A 1 108 ? 6.361 -6.095 -21.819 1.00 94.81 108 ILE A O 1
ATOM 868 N N . SER A 1 109 ? 8.124 -5.920 -20.435 1.00 95.75 109 SER A N 1
ATOM 869 C CA . SER A 1 109 ? 8.044 -4.473 -20.277 1.00 95.75 109 SER A CA 1
ATOM 870 C C . SER A 1 109 ? 9.409 -3.811 -20.332 1.00 95.75 109 SER A C 1
ATOM 872 O O . SER A 1 109 ? 10.439 -4.429 -20.077 1.00 95.75 109 SER A O 1
ATOM 874 N N . ALA A 1 110 ? 9.389 -2.538 -20.698 1.00 94.62 110 ALA A N 1
ATOM 875 C CA . ALA A 1 110 ? 10.529 -1.647 -20.632 1.00 94.62 110 ALA A CA 1
ATOM 876 C C . ALA A 1 110 ? 10.041 -0.317 -20.060 1.00 94.62 110 ALA A C 1
ATOM 878 O O . ALA A 1 110 ? 9.050 0.214 -20.560 1.00 94.62 110 ALA A O 1
ATOM 879 N N . ASP A 1 111 ? 10.705 0.184 -19.032 1.00 92.75 111 ASP A N 1
ATOM 880 C CA . ASP A 1 111 ? 10.475 1.502 -18.455 1.00 92.75 111 ASP A CA 1
ATOM 881 C C . ASP A 1 111 ? 11.805 2.243 -18.443 1.00 92.75 111 ASP A C 1
ATOM 883 O O . ASP A 1 111 ? 12.772 1.757 -17.866 1.00 92.75 111 ASP A O 1
ATOM 887 N N . ASN A 1 112 ? 11.892 3.347 -19.173 1.00 91.38 112 ASN A N 1
ATOM 888 C CA . ASN A 1 112 ? 13.158 4.004 -19.470 1.00 91.38 112 ASN A CA 1
ATOM 889 C C . ASN A 1 112 ? 13.066 5.490 -19.167 1.00 91.38 112 ASN A C 1
ATOM 891 O O . ASN A 1 112 ? 12.105 6.126 -19.604 1.00 91.38 112 ASN A O 1
ATOM 895 N N . PHE A 1 113 ? 14.089 6.047 -18.521 1.00 90.00 113 PHE A N 1
ATOM 896 C CA . PHE A 1 113 ? 14.224 7.485 -18.329 1.00 90.00 113 PHE A CA 1
ATOM 897 C C . PHE A 1 113 ? 15.430 8.009 -19.098 1.00 90.00 113 PHE A C 1
ATOM 899 O O . PHE A 1 113 ? 16.508 7.413 -19.119 1.00 90.00 113 PHE A O 1
ATOM 906 N N . PHE A 1 114 ? 15.229 9.147 -19.747 1.00 89.25 114 PHE A N 1
ATOM 907 C CA . PHE A 1 114 ? 16.256 9.888 -20.454 1.00 89.25 114 PHE A CA 1
ATOM 908 C C . PHE A 1 114 ? 16.291 11.309 -19.913 1.00 89.25 114 PHE A C 1
ATOM 910 O O . PHE A 1 114 ? 15.331 12.062 -20.075 1.00 89.25 114 PHE A O 1
ATOM 917 N N . ASP A 1 115 ? 17.396 11.660 -19.273 1.00 88.38 115 ASP A N 1
ATOM 918 C CA . ASP A 1 115 ? 17.646 12.994 -18.747 1.00 88.38 115 ASP A CA 1
ATOM 919 C C . ASP A 1 115 ? 18.010 13.895 -19.925 1.00 88.38 115 ASP A C 1
ATOM 921 O O . ASP A 1 115 ? 18.914 13.595 -20.716 1.00 88.38 115 ASP A O 1
ATOM 925 N N . MET A 1 116 ? 17.258 14.980 -20.078 1.00 88.31 116 MET A N 1
ATOM 926 C CA . MET A 1 116 ? 17.427 15.884 -21.207 1.00 88.31 116 MET A CA 1
ATOM 927 C C . MET A 1 116 ? 18.613 16.840 -21.036 1.00 88.31 116 MET A C 1
ATOM 929 O O . MET A 1 116 ? 19.196 17.243 -22.048 1.00 88.31 116 MET A O 1
ATOM 933 N N . ASP A 1 117 ? 19.004 17.148 -19.799 1.00 87.38 117 ASP A N 1
ATOM 934 C CA . ASP A 1 117 ? 20.142 18.006 -19.471 1.00 87.38 117 ASP A CA 1
ATOM 935 C C . ASP A 1 117 ? 21.461 17.246 -19.621 1.00 87.38 117 ASP A C 1
ATOM 937 O O . ASP A 1 117 ? 22.377 17.694 -20.320 1.00 87.38 117 ASP A O 1
ATOM 941 N N . SER A 1 118 ? 21.562 16.064 -19.007 1.00 85.94 118 SER A N 1
ATOM 942 C CA . SER A 1 118 ? 22.765 15.225 -19.090 1.00 85.94 118 SER A CA 1
ATOM 943 C C . SER A 1 118 ? 22.848 14.406 -20.384 1.00 85.94 118 SER A C 1
ATOM 945 O O . SER A 1 118 ? 23.904 13.844 -20.689 1.00 85.94 118 SER A O 1
ATOM 947 N N . GLN A 1 119 ? 21.764 14.371 -21.170 1.00 87.69 119 GLN A N 1
ATOM 948 C CA . GLN A 1 119 ? 21.615 13.576 -22.395 1.00 87.69 119 GLN A CA 1
ATOM 949 C C . GLN A 1 119 ? 21.963 12.102 -22.182 1.00 87.69 119 GLN A C 1
ATOM 951 O O . GLN A 1 119 ? 22.659 11.480 -22.994 1.00 87.69 119 GLN A O 1
ATOM 956 N N . SER A 1 120 ? 21.501 11.546 -21.067 1.00 84.94 120 SER A N 1
ATOM 957 C CA . SER A 1 120 ? 21.859 10.199 -20.648 1.00 84.94 120 SER A CA 1
ATOM 958 C C . SER A 1 120 ? 20.652 9.404 -20.166 1.00 84.94 120 SER A C 1
ATOM 960 O O . SER A 1 120 ? 19.654 9.952 -19.702 1.00 84.94 120 SER A O 1
ATOM 962 N N . PHE A 1 121 ? 20.724 8.088 -20.347 1.00 84.88 121 PHE A N 1
ATOM 963 C CA . PHE A 1 121 ? 19.708 7.162 -19.867 1.00 84.88 121 PHE A CA 1
ATOM 964 C C . PHE A 1 121 ? 19.966 6.838 -18.400 1.00 84.88 121 PHE A C 1
ATOM 966 O O . PHE A 1 121 ? 21.088 6.491 -18.058 1.00 84.88 121 PHE A O 1
ATOM 973 N N . TYR A 1 122 ? 18.937 6.867 -17.561 1.00 83.06 122 TYR A N 1
ATOM 974 C CA . TYR A 1 122 ? 19.038 6.523 -16.142 1.00 83.06 122 TYR A CA 1
ATOM 975 C C . TYR A 1 122 ? 17.797 5.753 -15.682 1.00 83.06 122 TYR A C 1
ATOM 977 O O . TYR A 1 122 ? 16.790 5.743 -16.383 1.00 83.06 122 TYR A O 1
ATOM 985 N N . ASN A 1 123 ? 17.893 5.045 -14.555 1.00 81.81 123 ASN A N 1
ATOM 986 C CA . ASN A 1 123 ? 16.803 4.285 -13.926 1.00 81.81 123 ASN A CA 1
ATOM 987 C C . ASN A 1 123 ? 15.967 3.445 -14.912 1.00 81.81 123 ASN A C 1
ATOM 989 O O . ASN A 1 123 ? 14.743 3.377 -14.830 1.00 81.81 123 ASN A O 1
ATOM 993 N N . ASN A 1 124 ? 16.639 2.785 -15.860 1.00 87.25 124 ASN A N 1
ATOM 994 C CA . ASN A 1 124 ? 15.971 1.992 -16.891 1.00 87.25 124 ASN A CA 1
ATOM 995 C C . ASN A 1 124 ? 15.733 0.575 -16.389 1.00 87.25 124 ASN A C 1
ATOM 997 O O . ASN A 1 124 ? 16.638 -0.056 -15.848 1.00 87.25 124 ASN A O 1
ATOM 1001 N N . THR A 1 125 ? 14.546 0.042 -16.635 1.00 90.25 125 THR A N 1
ATOM 1002 C CA . THR A 1 125 ? 14.150 -1.304 -16.239 1.00 90.25 125 THR A CA 1
ATOM 1003 C C . THR A 1 125 ? 13.598 -2.063 -17.434 1.00 90.25 125 THR A C 1
ATOM 1005 O O . THR A 1 125 ? 12.608 -1.670 -18.046 1.00 90.25 125 THR A O 1
ATOM 1008 N N . TYR A 1 126 ? 14.202 -3.210 -17.732 1.00 92.69 126 TYR A N 1
ATOM 1009 C CA . TYR A 1 126 ? 13.701 -4.163 -18.722 1.00 92.69 126 TYR A CA 1
ATOM 1010 C C . TYR A 1 126 ? 13.268 -5.425 -18.005 1.00 92.69 126 TYR A C 1
ATOM 1012 O O . TYR A 1 126 ? 14.087 -6.054 -17.344 1.00 92.69 126 TYR A O 1
ATOM 1020 N N . ALA A 1 127 ? 12.008 -5.814 -18.138 1.00 94.38 127 ALA A N 1
ATOM 1021 C CA . ALA A 1 127 ? 11.437 -6.886 -17.343 1.00 94.38 127 ALA A CA 1
ATOM 1022 C C . ALA A 1 127 ? 10.706 -7.922 -18.192 1.00 94.38 127 ALA A C 1
ATOM 1024 O O . ALA A 1 127 ? 10.052 -7.608 -19.189 1.00 94.38 127 ALA A O 1
ATOM 1025 N N . VAL A 1 128 ? 10.801 -9.173 -17.757 1.00 95.31 128 VAL A N 1
ATOM 1026 C CA . VAL A 1 128 ? 9.969 -10.279 -18.221 1.00 95.31 128 VAL A CA 1
ATOM 1027 C C . VAL A 1 128 ? 9.336 -10.904 -16.997 1.00 95.31 128 VAL A C 1
ATOM 1029 O O . VAL A 1 128 ? 10.038 -11.290 -16.064 1.00 95.31 128 VAL A O 1
ATOM 1032 N N . GLY A 1 129 ? 8.017 -11.038 -17.007 1.00 94.62 129 GLY A N 1
ATOM 1033 C CA . GLY A 1 129 ? 7.305 -11.584 -15.869 1.00 94.62 129 GLY A CA 1
ATOM 1034 C C . GLY A 1 129 ? 6.162 -12.504 -16.240 1.00 94.62 129 GLY A C 1
ATOM 1035 O O . GLY A 1 129 ? 5.725 -12.600 -17.390 1.00 94.62 129 GLY A O 1
ATOM 1036 N N . THR A 1 130 ? 5.706 -13.224 -15.229 1.00 93.06 130 THR A N 1
ATOM 1037 C CA . THR A 1 130 ? 4.555 -14.104 -15.286 1.00 93.06 130 THR A CA 1
ATOM 1038 C C . THR A 1 130 ? 3.769 -14.006 -13.995 1.00 93.06 130 THR A C 1
ATOM 1040 O O . THR A 1 130 ? 4.328 -13.781 -12.924 1.00 93.06 130 THR A O 1
ATOM 1043 N N . SER A 1 131 ? 2.459 -14.185 -14.084 1.00 92.50 131 SER A N 1
ATOM 1044 C CA . SER A 1 131 ? 1.618 -14.295 -12.904 1.00 92.50 131 SER A CA 1
ATOM 1045 C C . SER A 1 131 ? 0.706 -15.493 -13.009 1.00 92.50 131 SER A C 1
ATOM 1047 O O . SER A 1 131 ? 0.315 -15.898 -14.102 1.00 92.50 131 SER A O 1
ATOM 1049 N N . LEU A 1 132 ? 0.368 -16.059 -11.859 1.00 91.81 132 LEU A N 1
ATOM 1050 C CA . LEU A 1 132 ? -0.554 -17.174 -11.743 1.00 91.81 132 LEU A CA 1
ATOM 1051 C C . LEU A 1 132 ? -1.502 -16.921 -10.580 1.00 91.81 132 LEU A C 1
ATOM 1053 O O . LEU A 1 132 ? -1.102 -16.407 -9.537 1.00 91.81 132 LEU A O 1
ATOM 1057 N N . GLY A 1 133 ? -2.763 -17.288 -10.760 1.00 90.69 133 GLY A N 1
ATOM 1058 C CA . GLY A 1 133 ? -3.775 -17.157 -9.723 1.00 90.69 133 GLY A CA 1
ATOM 1059 C C . GLY A 1 133 ? -4.670 -18.379 -9.682 1.00 90.69 133 GLY A C 1
ATOM 1060 O O . GLY A 1 133 ? -5.048 -18.916 -10.720 1.00 90.69 133 GLY A O 1
ATOM 1061 N N . PHE A 1 134 ? -5.016 -18.834 -8.486 1.00 90.19 134 PHE A N 1
ATOM 1062 C CA . PHE A 1 134 ? -5.964 -19.927 -8.314 1.00 90.19 134 PHE A CA 1
ATOM 1063 C C . PHE A 1 134 ? -6.745 -19.778 -7.015 1.00 90.19 134 PHE A C 1
ATOM 1065 O O . PHE A 1 134 ? -6.313 -19.137 -6.058 1.00 90.19 134 PHE A O 1
ATOM 1072 N N . SER A 1 135 ? -7.921 -20.395 -6.983 1.00 90.94 135 SER A N 1
ATOM 1073 C CA . SER A 1 135 ? -8.748 -20.475 -5.785 1.00 90.94 135 SER A CA 1
ATOM 1074 C C . SER A 1 135 ? -8.693 -21.888 -5.218 1.00 90.94 135 SER A C 1
ATOM 1076 O O . SER A 1 135 ? -8.867 -22.873 -5.936 1.00 90.94 135 SER A O 1
ATOM 1078 N N . LEU A 1 136 ? -8.460 -21.980 -3.918 1.00 88.06 136 LEU A N 1
ATOM 1079 C CA . LEU A 1 136 ? -8.535 -23.194 -3.122 1.00 88.06 136 LEU A CA 1
ATOM 1080 C C . LEU A 1 136 ? -9.911 -23.282 -2.429 1.00 88.06 136 LEU A C 1
ATOM 1082 O O . LEU A 1 136 ? -10.623 -22.276 -2.305 1.00 88.06 136 LEU A O 1
ATOM 1086 N N . PRO A 1 137 ? -10.317 -24.474 -1.951 1.00 86.69 137 PRO A N 1
ATOM 1087 C CA . PRO A 1 137 ? -11.503 -24.617 -1.109 1.00 86.69 137 PRO A CA 1
ATOM 1088 C C . PRO A 1 137 ? -11.486 -23.661 0.095 1.00 86.69 137 PRO A C 1
ATOM 1090 O O . PRO A 1 137 ? -10.426 -23.222 0.532 1.00 86.69 137 PRO A O 1
ATOM 1093 N N . LEU A 1 138 ? -12.665 -23.392 0.671 1.00 83.81 138 LEU A N 1
ATOM 1094 C CA . LEU A 1 138 ? -12.855 -22.485 1.820 1.00 83.81 138 LEU A CA 1
ATOM 1095 C C . LEU A 1 138 ? -12.638 -20.991 1.510 1.00 83.81 138 LEU A C 1
ATOM 1097 O O . LEU A 1 138 ? -12.323 -20.217 2.410 1.00 83.81 138 LEU A O 1
ATOM 1101 N N . ASN A 1 139 ? -12.873 -20.575 0.260 1.00 89.44 139 ASN A N 1
ATOM 1102 C CA . ASN A 1 139 ? -12.700 -19.190 -0.201 1.00 89.44 139 ASN A CA 1
ATOM 1103 C C . ASN A 1 139 ? -11.272 -18.675 0.020 1.00 89.44 139 ASN A C 1
ATOM 1105 O O . ASN A 1 139 ? -11.093 -17.534 0.433 1.00 89.44 139 ASN A O 1
ATOM 1109 N N . ILE A 1 140 ? -10.273 -19.527 -0.213 1.00 94.06 140 ILE A N 1
ATOM 1110 C CA . ILE A 1 140 ? -8.867 -19.132 -0.162 1.00 94.06 140 ILE A CA 1
ATOM 1111 C C . ILE A 1 140 ? -8.427 -18.804 -1.591 1.00 94.06 140 ILE A C 1
ATOM 1113 O O . ILE A 1 140 ? -8.577 -19.628 -2.490 1.00 94.06 140 ILE A O 1
ATOM 1117 N N . GLY A 1 141 ? -7.909 -17.605 -1.816 1.00 94.88 141 GLY A N 1
ATOM 1118 C CA . GLY A 1 141 ? -7.316 -17.177 -3.076 1.00 94.88 141 GLY A CA 1
ATOM 1119 C C . GLY A 1 141 ? -5.799 -17.123 -2.966 1.00 94.88 141 GLY A C 1
ATOM 1120 O O . GLY A 1 141 ? -5.267 -16.674 -1.955 1.00 94.88 141 GLY A O 1
ATOM 1121 N N . TYR A 1 142 ? -5.110 -17.561 -4.012 1.00 94.12 142 TYR A N 1
ATOM 1122 C CA . TYR A 1 142 ? -3.686 -17.322 -4.204 1.00 94.12 142 TYR A CA 1
ATOM 1123 C C . TYR A 1 142 ? -3.477 -16.534 -5.493 1.00 94.12 142 TYR A C 1
ATOM 1125 O O . TYR A 1 142 ? -4.067 -16.869 -6.524 1.00 94.12 142 TYR A O 1
ATOM 1133 N N . SER A 1 143 ? -2.598 -15.539 -5.451 1.00 93.94 143 SER A N 1
ATOM 1134 C CA . SER A 1 143 ? -2.043 -14.903 -6.643 1.00 93.94 143 SER A CA 1
ATOM 1135 C C . SER A 1 143 ? -0.553 -14.654 -6.463 1.00 93.94 143 SER A C 1
ATOM 1137 O O . SER A 1 143 ? -0.145 -14.030 -5.489 1.00 93.94 143 SER A O 1
ATOM 1139 N N . GLY A 1 144 ? 0.251 -15.127 -7.408 1.00 94.50 144 GLY A N 1
ATOM 1140 C CA . GLY A 1 144 ? 1.692 -14.915 -7.460 1.00 94.50 144 GLY A CA 1
ATOM 1141 C C . GLY A 1 144 ? 2.084 -14.174 -8.732 1.00 94.50 144 GLY A C 1
ATOM 1142 O O . GLY A 1 144 ? 1.534 -14.439 -9.799 1.00 94.50 144 GLY A O 1
ATOM 1143 N N . SER A 1 145 ? 3.039 -13.263 -8.616 1.00 94.75 145 SER A N 1
ATOM 1144 C CA . SER A 1 145 ? 3.708 -12.548 -9.698 1.00 94.75 145 SER A CA 1
ATOM 1145 C C . SER A 1 145 ? 5.206 -12.781 -9.558 1.00 94.75 145 SER A C 1
ATOM 1147 O O . SER A 1 145 ? 5.746 -12.663 -8.458 1.00 94.75 145 SER A O 1
ATOM 1149 N N . TYR A 1 146 ? 5.862 -13.128 -10.657 1.00 94.62 146 TYR A N 1
ATOM 1150 C CA . TYR A 1 146 ? 7.287 -13.416 -10.719 1.00 94.62 146 TYR A CA 1
ATOM 1151 C C . TYR A 1 146 ? 7.871 -12.659 -11.894 1.00 94.62 146 TYR A C 1
ATOM 1153 O O . TYR A 1 146 ? 7.365 -12.757 -13.010 1.00 94.62 146 TYR A O 1
ATOM 1161 N N . GLU A 1 147 ? 8.941 -11.929 -11.652 1.00 95.12 147 GLU A N 1
ATOM 1162 C CA . GLU A 1 147 ? 9.565 -11.076 -12.643 1.00 95.12 147 GLU A CA 1
ATOM 1163 C C . GLU A 1 147 ? 11.079 -11.229 -12.578 1.00 95.12 147 GLU A C 1
ATOM 1165 O O . GLU A 1 147 ? 11.672 -11.317 -11.506 1.00 95.12 147 GLU A O 1
ATOM 1170 N N . VAL A 1 148 ? 11.703 -11.270 -13.748 1.00 93.88 148 VAL A N 1
ATOM 1171 C CA . VAL A 1 148 ? 13.140 -11.082 -13.898 1.00 93.88 148 VAL A CA 1
ATOM 1172 C C . VAL A 1 148 ? 13.326 -9.767 -14.623 1.00 93.88 148 VAL A C 1
ATOM 1174 O O . VAL A 1 148 ? 12.811 -9.590 -15.730 1.00 93.88 148 VAL A O 1
ATOM 1177 N N . SER A 1 149 ? 14.054 -8.852 -14.000 1.00 92.31 149 SER A N 1
ATOM 1178 C CA . SER A 1 149 ? 14.336 -7.540 -14.557 1.00 92.31 149 SER A CA 1
ATOM 1179 C C . SER A 1 149 ? 15.830 -7.277 -14.660 1.00 92.31 149 SER A C 1
ATOM 1181 O O . SER A 1 149 ? 16.647 -7.896 -13.985 1.00 92.31 149 SER A O 1
ATOM 1183 N N . PHE A 1 150 ? 16.187 -6.375 -15.558 1.00 89.62 150 PHE A N 1
ATOM 1184 C CA . PHE A 1 150 ? 17.511 -5.802 -15.687 1.00 89.62 150 PHE A CA 1
ATOM 1185 C C . PHE A 1 150 ? 17.369 -4.307 -15.443 1.00 89.62 150 PHE A C 1
ATOM 1187 O O . PHE A 1 150 ? 16.722 -3.622 -16.241 1.00 89.62 150 PHE A O 1
ATOM 1194 N N . ARG A 1 151 ? 17.911 -3.843 -14.316 1.00 87.25 151 ARG A N 1
ATOM 1195 C CA . ARG A 1 151 ? 17.800 -2.460 -13.855 1.00 87.25 151 ARG A CA 1
ATOM 1196 C C . ARG A 1 151 ? 19.138 -1.743 -14.035 1.00 87.25 151 ARG A C 1
ATOM 1198 O O . ARG A 1 151 ? 20.182 -2.285 -13.673 1.00 87.25 151 ARG A O 1
ATOM 1205 N N . ASP A 1 152 ? 19.106 -0.555 -14.618 1.00 80.19 152 ASP A N 1
ATOM 1206 C CA . ASP A 1 152 ? 20.268 0.293 -14.889 1.00 80.19 152 ASP A CA 1
ATOM 1207 C C . ASP A 1 152 ? 20.157 1.571 -14.055 1.00 80.19 152 AS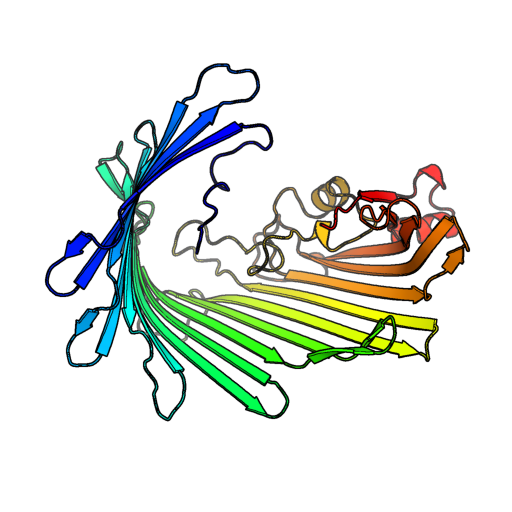P A C 1
ATOM 1209 O O . ASP A 1 152 ? 19.161 2.286 -14.173 1.00 80.19 152 ASP A O 1
ATOM 1213 N N . ALA A 1 153 ? 21.147 1.826 -13.197 1.00 68.06 153 ALA A N 1
ATOM 1214 C CA . ALA A 1 153 ? 21.241 3.022 -12.366 1.00 68.06 153 ALA A CA 1
ATOM 1215 C C . ALA A 1 153 ? 22.462 3.841 -12.806 1.00 68.06 153 ALA A C 1
ATOM 1217 O O . ALA A 1 153 ? 23.582 3.330 -12.855 1.00 68.06 153 ALA A O 1
ATOM 1218 N N . PHE A 1 154 ? 22.267 5.126 -13.106 1.00 59.59 154 PHE A N 1
ATOM 1219 C CA . PHE A 1 154 ? 23.321 5.974 -13.682 1.00 59.59 154 PHE A CA 1
ATOM 1220 C C . PHE A 1 154 ? 24.220 6.651 -12.629 1.00 59.59 154 PHE A C 1
ATOM 1222 O O . PHE A 1 154 ? 25.115 7.426 -12.968 1.00 59.59 154 PHE A O 1
ATOM 1229 N N . THR A 1 155 ? 24.006 6.364 -11.340 1.00 55.12 155 THR A N 1
ATOM 1230 C CA . THR A 1 155 ? 24.614 7.094 -10.213 1.00 55.12 155 THR A CA 1
ATOM 1231 C C . THR A 1 155 ? 25.698 6.312 -9.459 1.00 55.12 155 THR A C 1
ATOM 1233 O O . THR A 1 155 ? 26.498 6.920 -8.746 1.00 55.12 155 THR A O 1
ATOM 1236 N N . THR A 1 156 ? 25.838 4.995 -9.659 1.00 50.78 156 THR A N 1
ATOM 1237 C CA . THR A 1 156 ? 26.894 4.185 -9.020 1.00 50.78 156 THR A CA 1
ATOM 1238 C C . THR A 1 156 ? 27.612 3.283 -10.029 1.00 50.78 156 THR A C 1
ATOM 1240 O O . THR A 1 156 ? 27.125 3.019 -11.118 1.00 50.78 156 THR A O 1
ATOM 1243 N N . ARG A 1 157 ? 28.814 2.790 -9.689 1.00 50.97 157 ARG A N 1
ATOM 1244 C CA . ARG A 1 157 ? 29.644 1.906 -10.547 1.00 50.97 157 ARG A CA 1
ATOM 1245 C C . ARG A 1 157 ? 28.979 0.563 -10.920 1.00 50.97 157 ARG A C 1
ATOM 1247 O O . ARG A 1 157 ? 29.613 -0.255 -11.589 1.00 50.97 157 ARG A O 1
ATOM 1254 N N . LEU A 1 158 ? 27.762 0.304 -10.448 1.00 55.75 158 LEU A N 1
ATOM 1255 C CA . LEU A 1 158 ? 26.968 -0.888 -10.717 1.00 55.75 158 LEU A CA 1
ATOM 1256 C C . LEU A 1 158 ? 25.936 -0.557 -11.800 1.00 55.75 158 LEU A C 1
ATOM 1258 O O . LEU A 1 158 ? 24.749 -0.452 -11.534 1.00 55.75 158 LEU A O 1
ATOM 1262 N N . ASN A 1 159 ? 26.402 -0.399 -13.038 1.00 60.56 159 ASN A N 1
ATOM 1263 C CA . ASN A 1 159 ? 25.550 0.081 -14.130 1.00 60.56 159 ASN A CA 1
ATOM 1264 C C . ASN A 1 159 ? 24.391 -0.872 -14.474 1.00 60.56 159 ASN A C 1
ATOM 1266 O O . ASN A 1 159 ? 23.470 -0.486 -15.172 1.00 60.56 159 ASN A O 1
ATOM 1270 N N . HIS A 1 160 ? 24.424 -2.136 -14.050 1.00 76.00 160 HIS A N 1
ATOM 1271 C CA . HIS A 1 160 ? 23.537 -3.164 -14.589 1.00 76.00 160 HIS A CA 1
ATOM 1272 C C . HIS A 1 160 ? 23.266 -4.264 -13.569 1.00 76.00 160 HIS A C 1
ATOM 1274 O O . HIS A 1 160 ? 24.169 -5.037 -13.236 1.00 76.00 160 HIS A O 1
ATOM 1280 N N . ILE A 1 161 ? 22.025 -4.360 -13.100 1.00 83.25 161 ILE A N 1
ATOM 1281 C CA . ILE A 1 161 ? 21.663 -5.257 -12.005 1.00 83.25 161 ILE A CA 1
ATOM 1282 C C . ILE A 1 161 ? 20.506 -6.143 -12.444 1.00 83.25 161 ILE A C 1
ATOM 1284 O O . ILE A 1 161 ? 19.376 -5.670 -12.593 1.00 83.25 161 ILE A O 1
ATOM 1288 N N . PRO A 1 162 ? 20.766 -7.438 -12.676 1.00 88.31 162 PRO A N 1
ATOM 1289 C CA . PRO A 1 162 ? 19.700 -8.401 -12.849 1.00 88.31 162 PRO A CA 1
ATOM 1290 C C . PRO A 1 162 ? 19.012 -8.630 -11.499 1.00 88.31 162 PRO A C 1
ATOM 1292 O O . PRO A 1 162 ? 19.677 -8.916 -10.505 1.00 88.31 162 PRO A O 1
ATOM 1295 N N . VAL A 1 163 ? 17.688 -8.532 -11.465 1.00 88.94 163 VAL A N 1
ATOM 1296 C CA . VAL A 1 163 ? 16.875 -8.681 -10.255 1.00 88.94 163 VAL A CA 1
ATOM 1297 C C . VAL A 1 163 ? 15.797 -9.726 -10.495 1.00 88.94 163 VAL A C 1
ATOM 1299 O O . VAL A 1 163 ? 15.160 -9.743 -11.548 1.00 88.94 163 VAL A O 1
ATOM 1302 N N . VAL A 1 164 ? 15.576 -10.589 -9.508 1.00 91.44 164 VAL A N 1
ATOM 1303 C CA . VAL A 1 164 ? 14.400 -11.460 -9.448 1.00 91.44 164 VAL A CA 1
ATOM 1304 C C . VAL A 1 164 ? 13.435 -10.881 -8.429 1.00 91.44 164 VAL A C 1
ATOM 1306 O O . VAL A 1 164 ? 13.761 -10.802 -7.249 1.00 91.44 164 VAL A O 1
ATOM 1309 N N . SER A 1 165 ? 12.252 -10.507 -8.893 1.00 92.88 165 SER A N 1
ATOM 1310 C CA . SER A 1 165 ? 11.189 -9.922 -8.087 1.00 92.88 165 SER A CA 1
ATOM 1311 C C . SER A 1 165 ? 10.025 -10.895 -7.972 1.00 92.88 165 SER A C 1
ATOM 1313 O O . SER A 1 165 ? 9.615 -11.531 -8.944 1.00 92.88 165 SER A O 1
ATOM 1315 N N . THR A 1 166 ? 9.465 -11.018 -6.775 1.00 94.88 166 THR A N 1
ATOM 1316 C CA . THR A 1 166 ? 8.279 -11.834 -6.524 1.00 94.88 166 THR A CA 1
ATOM 1317 C C . THR A 1 166 ? 7.276 -11.058 -5.690 1.00 94.88 166 THR A C 1
ATOM 1319 O O . THR A 1 166 ? 7.640 -10.322 -4.778 1.00 94.88 166 THR A O 1
ATOM 1322 N N . THR A 1 167 ? 5.995 -11.221 -5.995 1.00 96.06 167 THR A N 1
ATOM 1323 C CA . THR A 1 167 ? 4.891 -10.753 -5.155 1.00 96.06 167 THR A CA 1
ATOM 1324 C C . THR A 1 167 ? 3.895 -11.884 -5.021 1.00 96.06 167 THR A C 1
ATOM 1326 O O . THR A 1 167 ? 3.447 -12.438 -6.020 1.00 96.06 167 THR A O 1
ATOM 1329 N N . GLN A 1 168 ? 3.559 -12.258 -3.797 1.00 95.81 168 GLN A N 1
ATOM 1330 C CA . GLN A 1 168 ? 2.684 -13.381 -3.503 1.00 95.81 168 GLN A CA 1
ATOM 1331 C C . GLN A 1 168 ? 1.603 -12.931 -2.541 1.00 95.81 168 GLN A C 1
ATOM 1333 O O . GLN A 1 168 ? 1.909 -12.403 -1.481 1.00 95.81 168 GLN A O 1
ATOM 1338 N N . THR A 1 169 ? 0.350 -13.181 -2.885 1.00 96.50 169 THR A N 1
ATOM 1339 C CA . THR A 1 169 ? -0.805 -12.845 -2.061 1.00 96.50 169 THR A CA 1
ATOM 1340 C C . THR A 1 169 ? -1.598 -14.103 -1.774 1.00 96.50 169 THR A C 1
ATOM 1342 O O . THR A 1 169 ? -1.986 -14.833 -2.687 1.00 96.50 169 THR A O 1
ATOM 1345 N N . VAL A 1 170 ? -1.881 -14.331 -0.498 1.00 96.31 170 VAL A N 1
ATOM 1346 C CA . VAL A 1 170 ? -2.854 -15.317 -0.034 1.00 96.31 170 VAL A CA 1
ATOM 1347 C C . VAL A 1 170 ? -3.982 -14.552 0.630 1.00 96.31 170 VAL A C 1
ATOM 1349 O O . VAL A 1 170 ? -3.738 -13.813 1.575 1.00 96.31 170 VAL A O 1
ATOM 1352 N N . SER A 1 171 ? -5.212 -14.731 0.168 1.00 96.31 171 SER A N 1
ATOM 1353 C CA . SER A 1 171 ? -6.403 -14.141 0.782 1.00 96.31 171 SER A CA 1
ATOM 1354 C C . SER A 1 171 ? -7.391 -15.223 1.179 1.00 96.31 171 SER A C 1
ATOM 1356 O O . SER A 1 171 ? -7.408 -16.308 0.599 1.00 96.31 171 SER A O 1
ATOM 1358 N N . PHE A 1 172 ? -8.202 -14.969 2.200 1.00 95.88 172 PHE A N 1
ATOM 1359 C CA . PHE A 1 172 ? -9.195 -15.932 2.652 1.00 95.88 172 PHE A CA 1
ATOM 1360 C C . PHE A 1 172 ? -10.408 -15.281 3.300 1.00 95.88 172 PHE A C 1
ATOM 1362 O O . PHE A 1 172 ? -10.377 -14.140 3.766 1.00 95.88 172 PHE A O 1
ATOM 1369 N N . GLY A 1 173 ? -11.463 -16.083 3.415 1.00 92.94 173 GLY A N 1
ATOM 1370 C CA . GLY A 1 173 ? -12.626 -15.767 4.227 1.00 92.94 173 GLY A CA 1
ATOM 1371 C C . GLY A 1 173 ? -13.669 -14.922 3.505 1.00 92.94 173 GLY A C 1
ATOM 1372 O O . GLY A 1 173 ? -13.610 -14.678 2.303 1.00 92.94 173 GLY A O 1
ATOM 1373 N N . ASN A 1 174 ? -14.706 -14.551 4.246 1.00 90.56 174 ASN A N 1
ATOM 1374 C CA . ASN A 1 174 ? -15.799 -13.731 3.750 1.00 90.56 174 ASN A CA 1
ATOM 1375 C C . ASN A 1 174 ? -16.461 -13.005 4.926 1.00 90.56 174 ASN A C 1
ATOM 1377 O O . ASN A 1 174 ? -16.671 -13.582 5.998 1.00 90.56 174 ASN A O 1
ATOM 1381 N N . VAL A 1 175 ? -16.836 -11.753 4.696 1.00 91.56 175 VAL A N 1
ATOM 1382 C CA . VAL A 1 175 ? -17.607 -10.937 5.628 1.00 91.56 175 VAL A CA 1
ATOM 1383 C C . VAL A 1 175 ? -18.922 -10.590 4.955 1.00 91.56 175 VAL A C 1
ATOM 1385 O O . VAL A 1 175 ? -18.948 -9.958 3.905 1.00 91.56 175 VAL A O 1
ATOM 1388 N N . ASN A 1 176 ? -20.021 -10.980 5.588 1.00 90.94 176 ASN A N 1
ATOM 1389 C CA . ASN A 1 176 ? -21.364 -10.697 5.101 1.00 90.94 176 ASN A CA 1
ATOM 1390 C C . ASN A 1 176 ? -22.142 -9.866 6.115 1.00 90.94 176 ASN A C 1
ATOM 1392 O O . ASN A 1 176 ? -21.818 -9.821 7.301 1.00 90.94 176 ASN A O 1
ATOM 1396 N N . TRP A 1 177 ? -23.221 -9.244 5.658 1.00 88.81 177 TRP A N 1
ATOM 1397 C CA . TRP A 1 177 ? -24.186 -8.622 6.552 1.00 88.81 177 TRP A CA 1
ATOM 1398 C C . TRP A 1 177 ? -25.061 -9.680 7.221 1.00 88.81 177 TRP A C 1
ATOM 1400 O O . TRP A 1 177 ? -25.603 -10.576 6.572 1.00 88.81 177 TRP A O 1
ATOM 1410 N N . ARG A 1 178 ? -25.235 -9.560 8.537 1.00 84.88 178 ARG A N 1
ATOM 1411 C CA . ARG A 1 178 ? -26.168 -10.365 9.324 1.00 84.88 178 ARG A CA 1
ATOM 1412 C C . ARG A 1 178 ? -26.970 -9.448 10.241 1.00 84.88 178 ARG A C 1
ATOM 1414 O O . ARG A 1 178 ? -26.507 -9.055 11.310 1.00 84.88 178 ARG A O 1
ATOM 1421 N N . ASN A 1 179 ? -28.215 -9.169 9.852 1.00 81.88 179 ASN A N 1
ATOM 1422 C CA . ASN A 1 179 ? -29.035 -8.090 10.418 1.00 81.88 179 ASN A CA 1
ATOM 1423 C C . ASN A 1 179 ? -28.387 -6.718 10.141 1.00 81.88 179 ASN A C 1
ATOM 1425 O O . ASN A 1 179 ? -28.064 -6.430 8.996 1.00 81.88 179 ASN A O 1
ATOM 1429 N N . ASN A 1 180 ? -28.175 -5.907 11.180 1.00 82.19 180 ASN A N 1
ATOM 1430 C CA . ASN A 1 180 ? -27.614 -4.558 11.094 1.00 82.19 180 ASN A CA 1
ATOM 1431 C C . ASN A 1 180 ? -26.088 -4.516 11.293 1.00 82.19 180 ASN A C 1
ATOM 1433 O O . ASN A 1 180 ? -25.526 -3.435 11.416 1.00 82.19 180 ASN A O 1
ATOM 1437 N N . PHE A 1 181 ? -25.424 -5.673 11.360 1.00 87.12 181 PHE A N 1
ATOM 1438 C CA . PHE A 1 181 ? -23.988 -5.772 11.618 1.00 87.12 181 PHE A CA 1
ATOM 1439 C C . PHE A 1 181 ? -23.300 -6.676 10.597 1.00 87.12 181 PHE A C 1
ATOM 1441 O O . PHE A 1 181 ? -23.917 -7.585 10.034 1.00 87.12 181 PHE A O 1
ATOM 1448 N N . ARG A 1 182 ? -21.999 -6.458 10.397 1.00 89.81 182 ARG A N 1
ATOM 1449 C CA . ARG A 1 182 ? -21.128 -7.379 9.658 1.00 89.81 182 ARG A CA 1
ATOM 1450 C C . ARG A 1 182 ? -20.908 -8.659 10.465 1.00 89.81 182 ARG A C 1
ATOM 1452 O O . ARG A 1 182 ? -21.022 -8.658 11.683 1.00 89.81 182 ARG A O 1
ATOM 1459 N N . HIS A 1 183 ? -20.647 -9.772 9.797 1.00 93.50 183 HIS A N 1
ATOM 1460 C CA . HIS A 1 183 ? -20.372 -11.057 10.427 1.00 93.50 183 HIS A CA 1
ATOM 1461 C C . HIS A 1 183 ? -19.451 -11.896 9.552 1.00 93.50 183 HIS A C 1
ATOM 1463 O O . HIS A 1 183 ? -19.653 -11.984 8.339 1.00 93.50 183 HIS A O 1
ATOM 1469 N N . GLY A 1 184 ? -18.497 -12.567 10.187 1.00 94.75 184 GLY A N 1
ATOM 1470 C CA . GLY A 1 184 ? -17.516 -13.406 9.514 1.00 94.75 184 GLY A CA 1
ATOM 1471 C C . GLY A 1 184 ? -16.110 -12.860 9.691 1.00 94.75 184 GLY A C 1
ATOM 1472 O O . GLY A 1 184 ? -15.871 -11.984 10.518 1.00 94.75 184 GLY A O 1
ATOM 1473 N N . MET A 1 185 ? -15.185 -13.409 8.920 1.00 95.56 185 MET A N 1
ATOM 1474 C CA . MET A 1 185 ? -13.773 -13.068 8.989 1.00 95.56 185 MET A CA 1
ATOM 1475 C C . MET A 1 185 ? -13.198 -13.116 7.583 1.00 95.56 185 MET A C 1
ATOM 1477 O O . MET A 1 185 ? -13.544 -14.018 6.814 1.00 95.56 185 MET A O 1
ATOM 1481 N N . LYS A 1 186 ? -12.336 -12.160 7.257 1.00 96.06 186 LYS A N 1
ATOM 1482 C CA . LYS A 1 186 ? -11.530 -12.166 6.038 1.00 96.06 186 LYS A CA 1
ATOM 1483 C C . LYS A 1 186 ? -10.115 -11.716 6.371 1.00 96.06 186 LYS A C 1
ATOM 1485 O O . LYS A 1 186 ? -9.929 -10.958 7.316 1.00 96.06 186 LYS A O 1
ATOM 1490 N N . GLY A 1 187 ? -9.144 -12.158 5.595 1.00 96.06 187 GLY A N 1
ATOM 1491 C CA . GLY A 1 187 ? -7.772 -11.707 5.753 1.00 96.06 187 GLY A CA 1
ATOM 1492 C C . GLY A 1 187 ? -6.955 -11.912 4.494 1.00 96.06 187 GLY A C 1
ATOM 1493 O O . GLY A 1 187 ? -7.379 -12.612 3.569 1.00 96.06 187 GLY A O 1
ATOM 1494 N N . SER A 1 188 ? -5.786 -11.295 4.470 1.00 96.06 188 SER A N 1
ATOM 1495 C CA . SER A 1 188 ? -4.807 -11.439 3.404 1.00 96.06 188 SER A CA 1
ATOM 1496 C C . SER A 1 188 ? -3.395 -11.309 3.942 1.00 96.06 188 SER A C 1
ATOM 1498 O O . SER A 1 188 ? -3.157 -10.566 4.884 1.00 96.06 188 SER A O 1
ATOM 1500 N N . VAL A 1 189 ? -2.464 -12.025 3.327 1.00 96.50 189 VAL A N 1
ATOM 1501 C CA . VAL A 1 189 ? -1.025 -11.876 3.534 1.00 96.50 189 VAL A CA 1
ATOM 1502 C C . VAL A 1 189 ? -0.398 -11.641 2.173 1.00 96.50 189 VAL A C 1
ATOM 1504 O O . VAL A 1 189 ? -0.683 -12.389 1.235 1.00 96.50 189 VAL A O 1
ATOM 1507 N N . ILE A 1 190 ? 0.431 -10.610 2.064 1.00 96.31 190 ILE A N 1
ATOM 1508 C CA . ILE A 1 190 ? 1.161 -10.267 0.850 1.00 96.31 190 ILE A CA 1
ATOM 1509 C C . ILE A 1 190 ? 2.651 -10.288 1.186 1.00 96.31 190 ILE A C 1
ATOM 1511 O O . ILE A 1 190 ? 3.091 -9.661 2.141 1.00 96.31 190 ILE A O 1
ATOM 1515 N N . GLY A 1 191 ? 3.431 -11.043 0.422 1.00 95.50 191 GLY A N 1
ATOM 1516 C CA . GLY A 1 191 ? 4.885 -11.071 0.506 1.00 95.50 191 GLY A CA 1
ATOM 1517 C C . GLY A 1 191 ? 5.489 -10.533 -0.782 1.00 95.50 191 GLY A C 1
ATOM 1518 O O . GLY A 1 191 ? 5.146 -11.018 -1.860 1.00 95.50 191 GLY A O 1
ATOM 1519 N N . LYS A 1 192 ? 6.388 -9.558 -0.678 1.00 94.25 192 LYS A N 1
ATOM 1520 C CA . LYS A 1 192 ? 7.179 -9.019 -1.787 1.00 94.25 192 LYS A CA 1
ATOM 1521 C C . LYS A 1 192 ? 8.653 -9.309 -1.525 1.00 94.25 192 LYS A C 1
ATOM 1523 O O . LYS A 1 192 ? 9.105 -9.156 -0.394 1.00 94.25 192 LYS A O 1
ATOM 1528 N N . ALA A 1 193 ? 9.398 -9.722 -2.540 1.00 92.12 193 ALA A N 1
ATOM 1529 C CA . ALA A 1 193 ? 10.833 -9.950 -2.416 1.00 92.12 193 ALA A CA 1
ATOM 1530 C C . ALA A 1 193 ? 11.559 -9.622 -3.717 1.00 92.12 193 ALA A C 1
ATOM 1532 O O . ALA A 1 193 ? 11.137 -10.094 -4.770 1.00 92.12 193 ALA A O 1
ATOM 1533 N N . ASP A 1 194 ? 12.661 -8.888 -3.607 1.00 89.88 194 ASP A N 1
ATOM 1534 C CA . ASP A 1 194 ? 13.576 -8.519 -4.680 1.00 89.88 194 ASP A CA 1
ATOM 1535 C C . ASP A 1 194 ? 14.967 -9.064 -4.343 1.00 89.88 194 ASP A C 1
ATOM 1537 O O . ASP A 1 194 ? 15.516 -8.777 -3.280 1.00 89.88 194 ASP A O 1
ATOM 1541 N N . TYR A 1 195 ? 15.542 -9.852 -5.247 1.00 88.38 195 TYR A N 1
ATOM 1542 C CA . TYR A 1 195 ? 16.884 -10.409 -5.099 1.00 88.38 195 TYR A CA 1
ATOM 1543 C C . TYR A 1 195 ? 17.787 -9.957 -6.242 1.00 88.38 195 TYR A C 1
ATOM 1545 O O . TYR A 1 195 ? 17.530 -10.298 -7.401 1.00 88.38 195 TYR A O 1
ATOM 1553 N N . ALA A 1 196 ? 18.860 -9.234 -5.924 1.00 86.56 196 ALA A N 1
ATOM 1554 C CA . ALA A 1 196 ? 19.852 -8.829 -6.915 1.00 86.56 196 ALA A CA 1
ATOM 1555 C C . ALA A 1 196 ? 20.891 -9.927 -7.188 1.00 86.56 196 ALA A C 1
ATOM 1557 O O . ALA A 1 196 ? 21.544 -10.465 -6.293 1.00 86.56 196 ALA A O 1
ATOM 1558 N N . LEU A 1 197 ? 21.077 -10.251 -8.466 1.00 83.12 197 LEU A N 1
ATOM 1559 C CA . LEU A 1 197 ? 21.958 -11.315 -8.937 1.00 83.12 197 LEU A CA 1
ATOM 1560 C C . LEU A 1 197 ? 23.346 -10.767 -9.293 1.00 83.12 197 LEU A C 1
ATOM 1562 O O . LEU A 1 197 ? 23.653 -10.516 -10.458 1.00 83.12 197 LEU A O 1
ATOM 1566 N N . PHE A 1 198 ? 24.218 -10.642 -8.292 1.00 76.81 198 PHE A N 1
ATOM 1567 C CA . PHE A 1 198 ? 25.636 -10.305 -8.508 1.00 76.81 198 PHE A CA 1
ATOM 1568 C C . PHE A 1 198 ? 26.532 -11.521 -8.742 1.00 76.81 198 PHE A C 1
ATOM 1570 O O . PHE A 1 198 ? 27.606 -11.414 -9.336 1.00 76.81 198 PHE A O 1
ATOM 1577 N N . SER A 1 199 ? 26.109 -12.692 -8.271 1.00 67.88 199 SER A N 1
ATOM 1578 C CA . SER A 1 199 ? 26.836 -13.943 -8.451 1.00 67.88 199 SER A CA 1
ATOM 1579 C C . SER A 1 199 ? 25.871 -15.127 -8.501 1.00 67.88 199 SER A C 1
ATOM 1581 O O . SER A 1 199 ? 24.729 -15.022 -8.063 1.00 67.88 199 SER A O 1
ATOM 1583 N N . TRP A 1 200 ? 26.342 -16.263 -9.018 1.00 59.19 200 TRP A N 1
ATOM 1584 C CA . TRP A 1 200 ? 25.592 -17.527 -9.017 1.00 59.19 200 TRP A CA 1
ATOM 1585 C C . TRP A 1 200 ? 25.490 -18.172 -7.623 1.00 59.19 200 TRP A C 1
ATOM 1587 O O . TRP A 1 200 ? 24.851 -19.212 -7.482 1.00 59.19 200 TRP A O 1
ATOM 1597 N N . ASP A 1 201 ? 26.136 -17.580 -6.615 1.00 60.84 201 ASP A N 1
ATOM 1598 C CA . ASP A 1 201 ? 26.036 -17.980 -5.215 1.00 60.84 201 ASP A CA 1
ATOM 1599 C C . ASP A 1 201 ? 24.771 -17.349 -4.609 1.00 60.84 201 ASP A C 1
ATOM 1601 O O . ASP A 1 201 ? 24.741 -16.160 -4.281 1.00 60.84 201 ASP A O 1
ATOM 1605 N N . LEU A 1 202 ? 23.692 -18.135 -4.563 1.00 62.47 202 LEU A N 1
ATOM 1606 C CA . LEU A 1 202 ? 22.363 -17.710 -4.103 1.00 62.47 202 LEU A CA 1
ATOM 1607 C C . LEU A 1 202 ? 22.205 -17.761 -2.573 1.00 62.47 202 LEU A C 1
ATOM 1609 O O . LEU A 1 202 ? 21.131 -17.453 -2.066 1.00 62.47 202 LEU A O 1
ATOM 1613 N N . ASP A 1 203 ? 23.258 -18.126 -1.837 1.00 61.44 203 ASP A N 1
ATOM 1614 C CA . ASP A 1 203 ? 23.219 -18.268 -0.376 1.00 61.44 203 ASP A CA 1
ATOM 1615 C C . ASP A 1 203 ? 23.474 -16.935 0.365 1.00 61.44 203 ASP A C 1
ATOM 1617 O O . ASP A 1 203 ? 23.539 -16.900 1.596 1.00 61.44 203 ASP A O 1
ATOM 1621 N N . ARG A 1 204 ? 23.618 -15.816 -0.363 1.00 66.50 204 ARG A N 1
ATOM 1622 C CA . ARG A 1 204 ? 23.882 -14.489 0.216 1.00 66.50 204 ARG A CA 1
ATOM 1623 C C . ARG A 1 204 ? 22.603 -13.677 0.387 1.00 66.50 204 ARG A C 1
ATOM 1625 O O . ARG A 1 204 ? 22.143 -13.016 -0.539 1.00 66.50 204 ARG A O 1
ATOM 1632 N N . PHE A 1 205 ? 22.079 -13.664 1.610 1.00 70.31 205 PHE A N 1
ATOM 1633 C CA . PHE A 1 205 ? 20.936 -12.828 1.996 1.00 70.31 205 PHE A CA 1
ATOM 1634 C C . PHE A 1 205 ? 21.204 -11.319 1.888 1.00 70.31 205 PHE A C 1
ATOM 1636 O O . PHE A 1 205 ? 20.252 -10.552 1.804 1.00 70.31 205 PHE A O 1
ATOM 1643 N N . ASP A 1 206 ? 22.469 -10.905 1.782 1.00 72.69 206 ASP A N 1
ATOM 1644 C CA . ASP A 1 206 ? 22.898 -9.506 1.640 1.00 72.69 206 ASP A CA 1
ATOM 1645 C C . ASP A 1 206 ? 22.352 -8.799 0.379 1.00 72.69 206 ASP A C 1
ATOM 1647 O O . ASP A 1 206 ? 22.530 -7.596 0.225 1.00 72.69 206 ASP A O 1
ATOM 1651 N N . TYR A 1 207 ? 21.712 -9.526 -0.544 1.00 79.88 207 TYR A N 1
ATOM 1652 C CA . TYR A 1 207 ? 21.102 -8.979 -1.764 1.00 79.88 207 TYR A CA 1
ATOM 1653 C C . TYR A 1 207 ? 19.576 -9.126 -1.806 1.00 79.88 207 TYR A C 1
ATOM 1655 O O . TYR A 1 207 ? 18.963 -8.811 -2.829 1.00 79.88 207 TYR A O 1
ATOM 1663 N N . LEU A 1 208 ? 18.967 -9.626 -0.725 1.00 85.56 208 LEU A N 1
ATOM 1664 C CA . LEU A 1 208 ? 17.532 -9.867 -0.622 1.00 85.56 208 LEU A CA 1
ATOM 1665 C C . LEU A 1 208 ? 16.842 -8.710 0.107 1.00 85.56 208 LEU A C 1
ATOM 1667 O O . LEU A 1 208 ? 16.931 -8.601 1.325 1.00 85.56 208 LEU A O 1
ATOM 1671 N N . LYS A 1 209 ? 16.060 -7.912 -0.619 1.00 87.31 209 LYS A N 1
ATOM 1672 C CA . LYS A 1 209 ? 15.064 -7.004 -0.037 1.00 87.31 209 LYS A CA 1
ATOM 1673 C C . LYS A 1 209 ? 13.733 -7.739 0.040 1.00 87.31 209 LYS A C 1
ATOM 1675 O O . LYS A 1 209 ? 13.303 -8.326 -0.951 1.00 87.31 209 LYS A O 1
ATOM 1680 N N . TYR A 1 210 ? 13.050 -7.719 1.178 1.00 89.88 210 TYR A N 1
ATOM 1681 C CA . TYR A 1 210 ? 11.710 -8.301 1.265 1.00 89.88 210 TYR A CA 1
ATOM 1682 C C . TYR A 1 210 ? 10.793 -7.534 2.207 1.00 89.88 210 TYR A C 1
ATOM 1684 O O . TYR A 1 210 ? 11.230 -6.850 3.124 1.00 89.88 210 TYR A O 1
ATOM 1692 N N . SER A 1 211 ? 9.493 -7.668 1.978 1.00 91.38 211 SER A N 1
ATOM 1693 C CA . SER A 1 211 ? 8.457 -7.214 2.896 1.00 91.38 211 SER A CA 1
ATOM 1694 C C . SER A 1 211 ? 7.329 -8.231 2.958 1.00 91.38 211 SER A C 1
ATOM 1696 O O . SER A 1 211 ? 7.023 -8.913 1.979 1.00 91.38 211 SER A O 1
ATOM 1698 N N . VAL A 1 212 ? 6.728 -8.357 4.131 1.00 93.88 212 VAL A N 1
ATOM 1699 C CA . VAL A 1 212 ? 5.538 -9.162 4.368 1.00 93.88 212 VAL A CA 1
ATOM 1700 C C . VAL A 1 212 ? 4.539 -8.280 5.082 1.00 93.88 212 VAL A C 1
ATOM 1702 O O . VAL A 1 212 ? 4.840 -7.746 6.141 1.00 93.88 212 VAL A O 1
ATOM 1705 N N . GLU A 1 213 ? 3.351 -8.152 4.520 1.00 94.56 213 GLU A N 1
ATOM 1706 C CA . GLU A 1 213 ? 2.222 -7.445 5.112 1.00 94.56 213 GLU A CA 1
ATOM 1707 C C . GLU A 1 213 ? 1.049 -8.406 5.304 1.00 94.56 213 GLU A C 1
ATOM 1709 O O . GLU A 1 213 ? 0.879 -9.384 4.570 1.00 94.56 213 GLU A O 1
ATOM 1714 N N . GLY A 1 214 ? 0.241 -8.144 6.321 1.00 95.12 214 GLY A N 1
ATOM 1715 C CA . GLY A 1 214 ? -0.912 -8.950 6.668 1.00 95.12 214 GLY A CA 1
ATOM 1716 C C . GLY A 1 214 ? -2.060 -8.086 7.155 1.00 95.12 214 GLY A C 1
ATOM 1717 O O . GLY A 1 214 ? -1.860 -7.156 7.930 1.00 95.12 214 GLY A O 1
ATOM 1718 N N . GLU A 1 215 ? -3.270 -8.440 6.739 1.00 95.44 215 GLU A N 1
ATOM 1719 C CA . GLU A 1 215 ? -4.516 -7.844 7.205 1.00 95.44 215 GLU A CA 1
ATOM 1720 C C . GLU A 1 215 ? -5.506 -8.929 7.633 1.00 95.44 215 GLU A C 1
ATOM 1722 O O . GLU A 1 215 ? -5.624 -9.986 7.007 1.00 95.44 215 GLU A O 1
ATOM 1727 N N . LEU A 1 216 ? -6.251 -8.654 8.699 1.00 96.38 216 LEU A N 1
ATOM 1728 C CA . LEU A 1 216 ? -7.292 -9.512 9.239 1.00 96.38 216 LEU A CA 1
ATOM 1729 C C . LEU A 1 216 ? -8.452 -8.658 9.745 1.00 96.38 216 LEU A C 1
ATOM 1731 O O . LEU A 1 216 ? -8.300 -7.892 10.688 1.00 96.38 216 LEU A O 1
ATOM 1735 N N . ASP A 1 217 ? -9.633 -8.874 9.182 1.00 96.69 217 ASP A N 1
ATOM 1736 C CA . ASP A 1 217 ? -10.887 -8.307 9.661 1.00 96.69 217 ASP A CA 1
ATOM 1737 C C . ASP A 1 217 ? -11.766 -9.417 10.247 1.00 96.69 217 ASP A C 1
ATOM 1739 O O . ASP A 1 217 ? -12.100 -10.386 9.558 1.00 96.69 217 ASP A O 1
ATOM 1743 N N . ALA A 1 218 ? -12.218 -9.254 11.489 1.00 96.81 218 ALA A N 1
ATOM 1744 C CA . ALA A 1 218 ? -13.111 -10.184 12.172 1.00 96.81 218 ALA A CA 1
ATOM 1745 C C . ALA A 1 218 ? -14.335 -9.462 12.751 1.00 96.81 218 ALA A C 1
ATOM 1747 O O . ALA A 1 218 ? -14.214 -8.438 13.416 1.00 96.81 218 ALA A O 1
ATOM 1748 N N . PHE A 1 219 ? -15.526 -10.025 12.527 1.00 96.62 219 PHE A N 1
ATOM 1749 C CA . PHE A 1 219 ? -16.805 -9.459 12.959 1.00 96.62 219 PHE A CA 1
ATOM 1750 C C . PHE A 1 219 ? -17.669 -10.503 13.672 1.00 96.62 219 PHE A C 1
ATOM 1752 O O . PHE A 1 219 ? -18.071 -11.522 13.089 1.00 96.62 219 PHE A O 1
ATOM 1759 N N . ILE A 1 220 ? -18.024 -10.225 14.926 1.00 93.75 220 ILE A N 1
ATOM 1760 C CA . ILE A 1 220 ? -18.836 -11.105 15.772 1.00 93.75 220 ILE A CA 1
ATOM 1761 C C . ILE A 1 220 ? -20.031 -10.328 16.316 1.00 93.75 220 ILE A C 1
ATOM 1763 O O . ILE A 1 220 ? -19.887 -9.260 16.895 1.00 93.75 220 ILE A O 1
ATOM 1767 N N . ASN A 1 221 ? -21.227 -10.906 16.188 1.00 91.31 221 ASN A N 1
ATOM 1768 C CA . ASN A 1 221 ? -22.465 -10.259 16.620 1.00 91.31 221 ASN A CA 1
ATOM 1769 C C . ASN A 1 221 ? -23.058 -10.978 17.824 1.00 91.31 221 ASN A C 1
ATOM 1771 O O . ASN A 1 221 ? -23.331 -12.180 17.763 1.00 91.31 221 ASN A O 1
ATOM 1775 N N . PHE A 1 222 ? -23.352 -10.224 18.880 1.00 88.00 222 PHE A N 1
ATOM 1776 C CA . PHE A 1 222 ? -24.068 -10.713 20.052 1.00 88.00 222 PHE A CA 1
ATOM 1777 C C . PHE A 1 222 ? -25.541 -10.314 19.947 1.00 88.00 222 PHE A C 1
ATOM 1779 O O . PHE A 1 222 ? -25.986 -9.224 20.323 1.00 88.00 222 PHE A O 1
ATOM 1786 N N . GLY A 1 223 ? -26.324 -11.231 19.378 1.00 84.06 223 GLY A N 1
ATOM 1787 C CA . GLY A 1 223 ? -27.738 -11.012 19.105 1.00 84.06 223 GLY A CA 1
ATOM 1788 C C . GLY A 1 223 ? -27.951 -9.963 18.015 1.00 84.06 223 GLY A C 1
ATOM 1789 O O . GLY A 1 223 ? -27.301 -9.987 16.974 1.00 84.06 223 GLY A O 1
ATOM 1790 N N . LYS A 1 224 ? -28.920 -9.068 18.231 1.00 82.31 224 LYS A N 1
ATOM 1791 C CA . LYS A 1 224 ? -29.262 -8.009 17.271 1.00 82.31 224 LYS A CA 1
ATOM 1792 C C . LYS A 1 224 ? -28.721 -6.640 17.662 1.00 82.31 224 LYS A C 1
ATOM 1794 O O . LYS A 1 224 ? -28.847 -5.739 16.858 1.00 82.31 224 LYS A O 1
ATOM 1799 N N . ARG A 1 225 ? -28.187 -6.456 18.873 1.00 85.50 225 ARG A N 1
ATOM 1800 C CA . ARG A 1 225 ? -27.940 -5.116 19.439 1.00 85.50 225 ARG A CA 1
ATOM 1801 C C . ARG A 1 225 ? -26.475 -4.742 19.599 1.00 85.50 225 ARG A C 1
ATOM 1803 O O . ARG A 1 225 ? -26.199 -3.559 19.736 1.00 85.50 225 ARG A O 1
ATOM 1810 N N . VAL A 1 226 ? -25.578 -5.720 19.598 1.00 89.62 226 VAL A N 1
ATOM 1811 C CA . VAL A 1 226 ? -24.151 -5.499 19.831 1.00 89.62 226 VAL A CA 1
ATOM 1812 C C . VAL A 1 226 ? -23.368 -6.195 18.727 1.00 89.62 226 VAL A C 1
ATOM 1814 O O . VAL A 1 226 ? -23.581 -7.387 18.480 1.00 89.62 226 VAL A O 1
ATOM 1817 N N . GLY A 1 227 ? -22.486 -5.448 18.076 1.00 92.38 227 GLY A N 1
ATOM 1818 C CA . GLY A 1 227 ? -21.492 -5.954 17.139 1.00 92.38 227 GLY A CA 1
ATOM 1819 C C . GLY A 1 227 ? -20.101 -5.664 17.683 1.00 92.38 227 GLY A C 1
ATOM 1820 O O . GLY A 1 227 ? -19.851 -4.562 18.156 1.00 92.38 227 GLY A O 1
ATOM 1821 N N . LEU A 1 228 ? -19.220 -6.656 17.641 1.00 94.62 228 LEU A N 1
ATOM 1822 C CA . LEU A 1 228 ? -17.793 -6.473 17.860 1.00 94.62 228 LEU A CA 1
ATOM 1823 C C . LEU A 1 228 ? -17.080 -6.597 16.521 1.00 94.62 228 LEU A C 1
ATOM 1825 O O . LEU A 1 228 ? -17.360 -7.528 15.754 1.00 94.62 228 LEU A O 1
ATOM 1829 N N . SER A 1 229 ? -16.146 -5.694 16.265 1.00 95.44 229 SER A N 1
ATOM 1830 C CA . SER A 1 229 ? -15.224 -5.806 15.145 1.00 95.44 229 SER A CA 1
ATOM 1831 C C . SER A 1 229 ? -13.790 -5.631 15.594 1.00 95.44 229 SER A C 1
ATOM 1833 O O . SER A 1 229 ? -13.489 -4.829 16.470 1.00 95.44 229 SER A O 1
ATOM 1835 N N . THR A 1 230 ? -12.911 -6.397 14.971 1.00 96.69 230 THR A N 1
ATOM 1836 C CA . THR A 1 230 ? -11.474 -6.301 15.167 1.00 96.69 230 THR A CA 1
ATOM 1837 C C . THR A 1 230 ? -10.823 -6.255 13.802 1.00 96.69 230 THR A C 1
ATOM 1839 O O . THR A 1 230 ? -11.122 -7.101 12.957 1.00 96.69 230 THR A O 1
ATOM 1842 N N . ARG A 1 231 ? -9.947 -5.277 13.596 1.00 95.88 231 ARG A N 1
ATOM 1843 C CA . ARG A 1 231 ? -9.096 -5.175 12.418 1.00 95.88 231 ARG A CA 1
ATOM 1844 C C . ARG A 1 231 ? -7.648 -5.188 12.874 1.00 95.88 231 ARG A C 1
ATOM 1846 O O . ARG A 1 231 ? -7.231 -4.308 13.612 1.00 95.88 231 ARG A O 1
ATOM 1853 N N . GLY A 1 232 ? -6.909 -6.210 12.473 1.00 95.75 232 GLY A N 1
ATOM 1854 C CA . GLY A 1 232 ? -5.465 -6.284 12.646 1.00 95.75 232 GLY A CA 1
ATOM 1855 C C . GLY A 1 232 ? -4.795 -6.057 11.304 1.00 95.75 232 GLY A C 1
ATOM 1856 O O . GLY A 1 232 ? -5.191 -6.665 10.313 1.00 95.75 232 GLY A O 1
ATOM 1857 N N . MET A 1 233 ? -3.792 -5.199 11.266 1.00 95.38 233 MET A N 1
ATOM 1858 C CA . MET A 1 233 ? -2.963 -4.981 10.091 1.00 95.38 233 MET A CA 1
ATOM 1859 C C . MET A 1 233 ? -1.517 -4.815 10.525 1.00 95.38 233 MET A C 1
ATOM 1861 O O . MET A 1 233 ? -1.247 -4.340 11.625 1.00 95.38 233 MET A O 1
ATOM 1865 N N . GLY A 1 234 ? -0.579 -5.206 9.685 1.00 93.56 234 GLY A N 1
ATOM 1866 C CA . GLY A 1 234 ? 0.817 -4.945 9.967 1.00 93.56 234 GLY A CA 1
ATOM 1867 C C . GLY A 1 234 ? 1.721 -5.409 8.857 1.00 93.56 234 GLY A C 1
ATOM 1868 O O . GLY A 1 234 ? 1.311 -6.147 7.963 1.00 93.56 234 GLY A O 1
ATOM 1869 N N . PHE A 1 235 ? 2.963 -4.974 8.934 1.00 92.44 235 PHE A N 1
ATOM 1870 C CA . PHE A 1 235 ? 3.990 -5.345 7.997 1.00 92.44 235 PHE A CA 1
ATOM 1871 C C . PHE A 1 235 ? 5.342 -5.457 8.695 1.00 92.44 235 PHE A C 1
ATOM 1873 O O . PHE A 1 235 ? 5.579 -4.894 9.764 1.00 92.44 235 PHE A O 1
ATOM 1880 N N . TYR A 1 236 ? 6.221 -6.212 8.061 1.00 90.81 236 TYR A N 1
ATOM 1881 C CA . TYR A 1 236 ? 7.625 -6.309 8.393 1.00 90.81 236 TYR A CA 1
ATOM 1882 C C . TYR A 1 236 ? 8.417 -6.250 7.098 1.00 90.81 236 TYR A C 1
ATOM 1884 O O . TYR A 1 236 ? 8.020 -6.843 6.093 1.00 90.81 236 TYR A O 1
ATOM 1892 N N . SER A 1 237 ? 9.536 -5.550 7.113 1.00 88.81 237 SER A N 1
ATOM 1893 C CA . SER A 1 237 ? 10.408 -5.405 5.967 1.00 88.81 237 SER A CA 1
ATOM 1894 C C . SER A 1 237 ? 11.864 -5.525 6.373 1.00 88.81 237 SER A C 1
ATOM 1896 O O . SER A 1 237 ? 12.266 -5.210 7.491 1.00 88.81 237 SER A O 1
ATOM 1898 N N . HIS A 1 238 ? 12.644 -6.013 5.425 1.00 86.25 238 HIS A N 1
ATOM 1899 C CA . HIS A 1 238 ? 14.081 -6.094 5.504 1.00 86.25 238 HIS A CA 1
ATOM 1900 C C . HIS A 1 238 ? 14.647 -5.473 4.237 1.00 86.25 238 HIS A C 1
ATOM 1902 O O . HIS A 1 238 ? 14.255 -5.829 3.118 1.00 86.25 238 HIS A O 1
ATOM 1908 N N . VAL A 1 239 ? 15.567 -4.546 4.438 1.00 80.44 239 VAL A N 1
ATOM 1909 C CA . VAL A 1 239 ? 16.360 -3.930 3.391 1.00 80.44 239 VAL A CA 1
ATOM 1910 C C . VAL A 1 239 ? 17.809 -4.289 3.689 1.00 80.44 239 VAL A C 1
ATOM 1912 O O . VAL A 1 239 ? 18.212 -4.159 4.835 1.00 80.44 239 VAL A O 1
ATOM 1915 N N . PRO A 1 240 ? 18.587 -4.788 2.723 1.00 73.12 240 PRO A N 1
ATOM 1916 C CA . PRO A 1 240 ? 19.985 -5.086 2.971 1.00 73.12 240 PRO A CA 1
ATOM 1917 C C . PRO A 1 240 ? 20.817 -3.804 3.104 1.00 73.12 240 PRO A C 1
ATOM 1919 O O . PRO A 1 240 ? 20.703 -2.889 2.294 1.00 73.12 240 PRO A O 1
ATOM 1922 N N . SER A 1 241 ? 21.760 -3.795 4.048 1.00 64.12 241 SER A N 1
ATOM 1923 C CA . SER A 1 241 ? 22.784 -2.737 4.179 1.00 64.12 241 SER A CA 1
ATOM 1924 C C . SER A 1 241 ? 23.627 -2.457 2.920 1.00 64.12 241 SER A C 1
ATOM 1926 O O . SER A 1 241 ? 24.246 -1.395 2.810 1.00 64.12 241 SER A O 1
ATOM 1928 N N . PHE A 1 242 ? 23.699 -3.400 1.974 1.00 67.81 242 PHE A N 1
ATOM 1929 C CA . PHE A 1 242 ? 24.342 -3.186 0.681 1.00 67.81 242 PHE A CA 1
ATOM 1930 C C . PHE A 1 242 ? 23.335 -2.593 -0.300 1.00 67.81 242 PHE A C 1
ATOM 1932 O O . PHE A 1 242 ? 22.569 -3.323 -0.932 1.00 67.81 242 PHE A O 1
ATOM 1939 N N . ASP A 1 243 ? 23.382 -1.271 -0.451 1.00 65.44 243 ASP A N 1
ATOM 1940 C CA . ASP A 1 243 ? 22.582 -0.590 -1.454 1.00 65.44 243 ASP A CA 1
ATOM 1941 C C . ASP A 1 243 ? 23.103 -0.919 -2.852 1.00 65.44 243 ASP A C 1
ATOM 1943 O O . ASP A 1 243 ? 24.158 -0.457 -3.303 1.00 65.44 243 ASP A O 1
ATOM 1947 N N . TRP A 1 244 ? 22.363 -1.794 -3.518 1.00 65.69 244 TRP A N 1
ATOM 1948 C CA . TRP A 1 244 ? 22.641 -2.144 -4.888 1.00 65.69 244 TRP A CA 1
ATOM 1949 C C . TRP A 1 244 ? 21.886 -1.261 -5.882 1.00 65.69 244 TRP A C 1
ATOM 1951 O O . TRP A 1 244 ? 22.351 -1.153 -7.005 1.00 65.69 244 TRP A O 1
ATOM 1961 N N . TYR A 1 245 ? 20.776 -0.611 -5.528 1.00 59.81 245 TYR A N 1
ATOM 1962 C CA . TYR A 1 245 ? 19.944 0.127 -6.487 1.00 59.81 245 TYR A CA 1
ATOM 1963 C C . TYR A 1 245 ? 19.147 1.213 -5.775 1.00 59.81 245 TYR A C 1
ATOM 1965 O O . TYR A 1 245 ? 18.447 0.862 -4.832 1.00 59.81 245 TYR A O 1
ATOM 1973 N N . ASP A 1 246 ? 19.268 2.444 -6.298 1.00 55.75 246 ASP A N 1
ATOM 1974 C CA . ASP A 1 246 ? 18.731 3.739 -5.834 1.00 55.75 246 ASP A CA 1
ATOM 1975 C C . ASP A 1 246 ? 17.989 3.689 -4.493 1.00 55.75 246 ASP A C 1
ATOM 1977 O O . ASP A 1 246 ? 16.898 3.117 -4.425 1.00 55.75 246 ASP A O 1
ATOM 1981 N N . ASP A 1 247 ? 18.617 4.281 -3.466 1.00 55.84 247 ASP A N 1
ATOM 1982 C CA . ASP A 1 247 ? 18.157 4.435 -2.083 1.00 55.84 247 ASP A CA 1
ATOM 1983 C C . ASP A 1 247 ? 17.122 3.380 -1.704 1.00 55.84 247 ASP A C 1
ATOM 1985 O O . ASP A 1 247 ? 15.911 3.625 -1.708 1.00 55.84 247 ASP A O 1
ATOM 1989 N N . GLN A 1 248 ? 17.590 2.167 -1.390 1.00 64.31 248 GLN A N 1
ATOM 1990 C CA . GLN A 1 248 ? 16.710 1.149 -0.835 1.00 64.31 248 GLN A CA 1
ATOM 1991 C C . GLN A 1 248 ? 16.164 1.651 0.498 1.00 64.31 248 GLN A C 1
ATOM 1993 O O . GLN A 1 248 ? 16.737 1.448 1.560 1.00 64.31 248 GLN A O 1
ATOM 1998 N N . THR A 1 249 ? 15.021 2.312 0.439 1.00 69.06 249 THR A N 1
ATOM 1999 C CA . THR A 1 249 ? 14.306 2.764 1.614 1.00 69.06 249 THR A CA 1
ATOM 2000 C C . THR A 1 249 ? 13.454 1.617 2.129 1.00 69.06 249 THR A C 1
ATOM 2002 O O . THR A 1 249 ? 12.960 0.758 1.369 1.00 69.06 249 THR A O 1
ATOM 2005 N N . PHE A 1 250 ? 13.310 1.578 3.452 1.00 76.19 250 PHE A N 1
ATOM 2006 C CA . PHE A 1 250 ? 12.222 0.834 4.066 1.00 76.19 250 PHE A CA 1
ATOM 2007 C C . PHE A 1 250 ? 10.906 1.330 3.469 1.00 76.19 250 PHE A C 1
ATOM 2009 O O . PHE A 1 250 ? 10.812 2.499 3.121 1.00 76.19 250 PHE A O 1
ATOM 2016 N N . PRO A 1 251 ? 9.905 0.471 3.270 1.00 75.00 251 PRO A N 1
ATOM 2017 C CA . PRO A 1 251 ? 8.640 0.922 2.730 1.00 75.00 251 PRO A CA 1
ATOM 2018 C C . PRO A 1 251 ? 7.849 1.708 3.787 1.00 75.00 251 PRO A C 1
ATOM 2020 O O . PRO A 1 251 ? 8.151 1.667 4.982 1.00 75.00 251 PRO A O 1
ATOM 2023 N N . THR A 1 252 ? 6.812 2.402 3.333 1.00 78.69 252 THR A N 1
ATOM 2024 C CA . THR A 1 252 ? 5.824 3.033 4.210 1.00 78.69 252 THR A CA 1
ATOM 2025 C C . THR A 1 252 ? 4.915 1.990 4.869 1.00 78.69 252 THR A C 1
ATOM 2027 O O . THR A 1 252 ? 4.874 0.819 4.466 1.00 78.69 252 THR A O 1
ATOM 2030 N N . PHE A 1 253 ? 4.184 2.401 5.911 1.00 76.31 253 PHE A N 1
ATOM 2031 C CA . PHE A 1 253 ? 3.239 1.527 6.606 1.00 76.31 253 PHE A CA 1
ATOM 2032 C C . PHE A 1 253 ? 2.174 0.958 5.655 1.00 76.31 253 PHE A C 1
ATOM 2034 O O . PHE A 1 253 ? 1.428 1.708 5.038 1.00 76.31 253 PHE A O 1
ATOM 2041 N N . LEU A 1 254 ? 2.080 -0.380 5.594 1.00 76.31 254 LEU A N 1
ATOM 2042 C CA . LEU A 1 254 ? 1.283 -1.139 4.613 1.00 76.31 254 LEU A CA 1
ATOM 2043 C C . LEU A 1 254 ? 1.663 -0.799 3.158 1.00 76.31 254 LEU A C 1
ATOM 2045 O O . LEU A 1 254 ? 0.940 -0.067 2.489 1.00 76.31 254 LEU A O 1
ATOM 2049 N N . PRO A 1 255 ? 2.737 -1.400 2.614 1.00 62.75 255 PRO A N 1
ATOM 2050 C CA . PRO A 1 255 ? 3.290 -1.075 1.292 1.00 62.75 255 PRO A CA 1
ATOM 2051 C C . PRO A 1 255 ? 2.362 -1.344 0.090 1.00 62.75 255 PRO A C 1
ATOM 2053 O O . PRO A 1 255 ? 2.780 -1.218 -1.065 1.00 62.75 255 PRO A O 1
ATOM 2056 N N . SER A 1 256 ? 1.153 -1.854 0.320 1.00 71.19 256 SER A N 1
ATOM 2057 C CA . SER A 1 256 ? 0.095 -2.016 -0.684 1.00 71.19 256 SER A CA 1
ATOM 2058 C C . SER A 1 256 ? -1.066 -1.027 -0.543 1.00 71.19 256 SER A C 1
ATOM 2060 O O . SER A 1 256 ? -1.993 -1.084 -1.352 1.00 71.19 256 SER A O 1
ATOM 2062 N N . SER A 1 257 ? -1.028 -0.137 0.451 1.00 72.12 257 SER A N 1
ATOM 2063 C CA . SER A 1 257 ? -2.063 0.852 0.748 1.00 72.12 257 SER A CA 1
ATOM 2064 C C . SER A 1 257 ? -1.496 2.269 0.655 1.00 72.12 257 SER A C 1
ATOM 2066 O O . SER A 1 257 ? -0.357 2.512 1.027 1.00 72.12 257 SER A O 1
ATOM 2068 N N . GLU A 1 258 ? -2.314 3.219 0.206 1.00 69.62 258 GLU A N 1
ATOM 2069 C CA . GLU A 1 258 ? -1.965 4.652 0.172 1.00 69.62 258 GLU A CA 1
ATOM 2070 C C . GLU A 1 258 ? -2.209 5.351 1.520 1.00 69.62 258 GLU A C 1
ATOM 2072 O O . GLU A 1 258 ? -1.950 6.536 1.673 1.00 69.62 258 GLU A O 1
ATOM 2077 N N . THR A 1 259 ? -2.748 4.633 2.506 1.00 70.00 259 THR A N 1
ATOM 2078 C CA . THR A 1 259 ? -3.109 5.211 3.805 1.00 70.00 259 THR A CA 1
ATOM 2079 C C . THR A 1 259 ? -1.958 5.134 4.790 1.00 70.00 259 THR A C 1
ATOM 2081 O O . THR A 1 259 ? -1.477 4.030 5.061 1.00 70.00 259 THR A O 1
ATOM 2084 N N . SER A 1 260 ? -1.619 6.262 5.401 1.00 76.50 260 SER A N 1
ATOM 2085 C CA . SER A 1 260 ? -0.560 6.352 6.403 1.00 76.50 260 SER A CA 1
ATOM 2086 C C . SER A 1 260 ? -0.931 5.648 7.718 1.00 76.50 260 SER A C 1
ATOM 2088 O O . SER A 1 260 ? -2.092 5.315 7.990 1.00 76.50 260 SER A O 1
ATOM 2090 N N . ALA A 1 261 ? 0.073 5.383 8.555 1.00 79.12 261 ALA A N 1
ATOM 2091 C CA . ALA A 1 261 ? -0.131 4.790 9.876 1.00 79.12 261 ALA A CA 1
ATOM 2092 C C . ALA A 1 261 ? -0.990 5.657 10.823 1.00 79.12 261 ALA A C 1
ATOM 2094 O O . ALA A 1 261 ? -1.889 5.082 11.451 1.00 79.12 261 ALA A O 1
ATOM 2095 N N . PRO A 1 262 ? -0.801 6.994 10.909 1.00 79.31 262 PRO A N 1
ATOM 2096 C CA . PRO A 1 262 ? -1.660 7.865 11.715 1.00 79.31 262 PRO A CA 1
ATOM 2097 C C . PRO A 1 262 ? -3.142 7.754 11.348 1.00 79.31 262 PRO A C 1
ATOM 2099 O O . PRO A 1 262 ? -3.992 7.654 12.225 1.00 79.31 262 PRO A O 1
ATOM 2102 N N . GLU A 1 263 ? -3.475 7.622 10.059 1.00 82.38 263 GLU A N 1
ATOM 2103 C CA . GLU A 1 263 ? -4.866 7.440 9.614 1.00 82.38 263 GLU A CA 1
ATOM 2104 C C . GLU A 1 263 ? -5.523 6.144 10.124 1.00 82.38 263 GLU A C 1
ATOM 2106 O O . GLU A 1 263 ? -6.747 5.975 10.036 1.00 82.38 263 GLU A O 1
ATOM 2111 N N . LYS A 1 264 ? -4.729 5.186 10.618 1.00 86.06 264 LYS A N 1
ATOM 2112 C CA . LYS A 1 264 ? -5.210 3.923 11.195 1.00 86.06 264 LYS A CA 1
ATOM 2113 C C . LYS A 1 264 ? -5.276 3.934 12.720 1.00 86.06 264 LYS A C 1
ATOM 2115 O O . LYS A 1 264 ? -5.833 2.991 13.286 1.00 86.06 264 LYS A O 1
ATOM 2120 N N . LEU A 1 265 ? -4.762 4.971 13.377 1.00 88.81 265 LEU A N 1
ATOM 2121 C CA . LEU A 1 265 ? -4.771 5.134 14.829 1.00 88.81 265 LEU A CA 1
ATOM 2122 C C . LEU A 1 265 ? -5.678 6.297 15.212 1.00 88.81 265 LEU A C 1
ATOM 2124 O O . LEU A 1 265 ? -5.302 7.454 15.089 1.00 88.81 265 LEU A O 1
ATOM 2128 N N . ARG A 1 266 ? -6.874 6.005 15.724 1.00 90.19 266 ARG A N 1
ATOM 2129 C CA . ARG A 1 266 ? -7.747 7.062 16.250 1.00 90.19 266 ARG A CA 1
ATOM 2130 C C . ARG A 1 266 ? -7.256 7.486 17.626 1.00 90.19 266 ARG A C 1
ATOM 2132 O O . ARG A 1 266 ? -6.956 6.623 18.445 1.00 90.19 266 ARG A O 1
ATOM 2139 N N . GLY A 1 267 ? -7.291 8.775 17.937 1.00 85.62 267 GLY A N 1
ATOM 2140 C CA . GLY A 1 267 ? -6.960 9.320 19.254 1.00 85.62 267 GLY A CA 1
ATOM 2141 C C . GLY A 1 267 ? -5.507 9.747 19.449 1.00 85.62 267 GLY A C 1
ATOM 2142 O O . GLY A 1 267 ? -5.193 10.137 20.568 1.00 85.62 267 GLY A O 1
ATOM 2143 N N . ILE A 1 268 ? -4.664 9.669 18.412 1.00 85.25 268 ILE A N 1
ATOM 2144 C CA . ILE A 1 268 ? -3.301 10.228 18.376 1.00 85.25 268 ILE A CA 1
ATOM 2145 C C . ILE A 1 268 ? -3.256 11.292 17.279 1.00 85.25 268 ILE A C 1
ATOM 2147 O O . ILE A 1 268 ? -3.800 11.082 16.196 1.00 85.25 268 ILE A O 1
ATOM 2151 N N . LEU A 1 269 ? -2.618 12.431 17.544 1.00 85.69 269 LEU A N 1
ATOM 2152 C CA . LEU A 1 269 ? -2.417 13.476 16.535 1.00 85.69 269 LEU A CA 1
ATOM 2153 C C . LEU A 1 269 ? -1.228 13.142 15.618 1.00 85.69 269 LEU A C 1
ATOM 2155 O O . LEU A 1 269 ? -0.237 12.584 16.080 1.00 85.69 269 LEU A O 1
ATOM 2159 N N . ASN A 1 270 ? -1.281 13.551 14.343 1.00 84.69 270 ASN A N 1
ATOM 2160 C CA . ASN A 1 270 ? -0.159 13.362 13.405 1.00 84.69 270 ASN A CA 1
ATOM 2161 C C . ASN A 1 270 ? 1.153 13.949 13.947 1.00 84.69 270 ASN A C 1
ATOM 2163 O O . ASN A 1 270 ? 2.171 13.273 13.915 1.00 84.69 270 ASN A O 1
ATOM 2167 N N . ALA A 1 271 ? 1.103 15.150 14.533 1.00 84.19 271 ALA A N 1
ATOM 2168 C CA . ALA A 1 271 ? 2.269 15.778 15.155 1.00 84.19 271 ALA A CA 1
ATOM 2169 C C . ALA A 1 271 ? 2.880 14.909 16.268 1.00 84.19 271 ALA A C 1
ATOM 2171 O O . ALA A 1 271 ? 4.088 14.740 16.318 1.00 84.19 271 ALA A O 1
ATOM 2172 N N . THR A 1 272 ? 2.053 14.295 17.118 1.00 84.88 272 THR A N 1
ATOM 2173 C CA . THR A 1 272 ? 2.521 13.394 18.184 1.00 84.88 272 THR A CA 1
ATOM 2174 C C . THR A 1 272 ? 3.142 12.123 17.610 1.00 84.88 272 THR A C 1
ATOM 2176 O O . THR A 1 272 ? 4.128 11.613 18.133 1.00 84.88 272 THR A O 1
ATOM 2179 N N . TYR A 1 273 ? 2.580 11.602 16.519 1.00 85.62 273 TYR A N 1
ATOM 2180 C CA . TYR A 1 273 ? 3.146 10.456 15.814 1.00 85.62 273 TYR A CA 1
ATOM 2181 C C . TYR A 1 273 ? 4.528 10.774 15.222 1.00 85.62 273 TYR A C 1
ATOM 2183 O O . TYR A 1 273 ? 5.470 10.008 15.425 1.00 85.62 273 TYR A O 1
ATOM 2191 N N . GLU A 1 274 ? 4.648 11.910 14.532 1.00 85.06 274 GLU A N 1
ATOM 2192 C CA . GLU A 1 274 ? 5.888 12.409 13.922 1.00 85.06 274 GLU A CA 1
ATOM 2193 C C . GLU A 1 274 ? 6.951 12.747 14.981 1.00 85.06 274 GLU A C 1
ATOM 2195 O O . GLU A 1 274 ? 8.105 12.348 14.841 1.00 85.06 274 GLU A O 1
ATOM 2200 N N . ASP A 1 275 ? 6.575 13.382 16.096 1.00 85.31 275 ASP A N 1
ATOM 2201 C CA . ASP A 1 275 ? 7.495 13.712 17.194 1.00 85.31 275 ASP A CA 1
ATOM 2202 C C . ASP A 1 275 ? 8.135 12.451 17.816 1.00 85.31 275 ASP A C 1
ATOM 2204 O O . ASP A 1 275 ? 9.326 12.436 18.153 1.00 85.31 275 ASP A O 1
ATOM 2208 N N . GLU A 1 276 ? 7.355 11.375 17.957 1.00 84.00 276 GLU A N 1
ATOM 2209 C CA . GLU A 1 276 ? 7.793 10.120 18.580 1.00 84.00 276 GLU A CA 1
ATOM 2210 C C . GLU A 1 276 ? 8.582 9.215 17.619 1.00 84.00 276 GLU A C 1
ATOM 2212 O O . GLU A 1 276 ? 9.546 8.561 18.031 1.00 84.00 276 GLU A O 1
ATOM 2217 N N . LEU A 1 277 ? 8.198 9.162 16.338 1.00 82.50 277 LEU A N 1
ATOM 2218 C CA . LEU A 1 277 ? 8.779 8.241 15.351 1.00 82.50 277 LEU A CA 1
ATOM 2219 C C . LEU A 1 277 ? 9.720 8.898 14.337 1.00 82.50 277 LEU A C 1
ATOM 2221 O O . LEU A 1 277 ? 10.432 8.172 13.645 1.00 82.50 277 LEU A O 1
ATOM 2225 N N . GLY A 1 278 ? 9.753 10.228 14.258 1.00 76.19 278 GLY A N 1
ATOM 2226 C CA . GLY A 1 278 ? 10.453 11.026 13.250 1.00 76.19 278 GLY A CA 1
ATOM 2227 C C . GLY A 1 278 ? 9.586 11.384 12.035 1.00 76.19 278 GLY A C 1
ATOM 2228 O O . GLY A 1 278 ? 8.609 10.706 11.735 1.00 76.19 278 GLY A O 1
ATOM 2229 N N . ASP A 1 279 ? 10.005 12.419 11.299 1.00 66.75 279 ASP A N 1
ATOM 2230 C CA . ASP A 1 279 ? 9.299 12.999 10.136 1.00 66.75 279 ASP A CA 1
ATOM 2231 C C . ASP A 1 279 ? 9.289 12.100 8.872 1.00 66.75 279 ASP A C 1
ATOM 2233 O O . ASP A 1 279 ? 8.950 12.554 7.780 1.00 66.75 279 ASP A O 1
ATOM 2237 N N . GLY A 1 280 ? 9.730 10.841 8.972 1.00 64.31 280 GLY A N 1
ATOM 2238 C CA . GLY A 1 280 ? 9.741 9.886 7.863 1.00 64.31 280 GLY A CA 1
ATOM 2239 C C . GLY A 1 280 ? 8.610 8.866 7.976 1.00 64.31 280 GLY A C 1
ATOM 2240 O O . GLY A 1 280 ? 8.305 8.403 9.063 1.00 64.31 280 GLY A O 1
ATOM 2241 N N . ASP A 1 281 ? 8.036 8.428 6.854 1.00 64.06 281 ASP A N 1
ATOM 2242 C CA . ASP A 1 281 ? 7.035 7.341 6.853 1.00 64.06 281 ASP A CA 1
ATOM 2243 C C . ASP A 1 281 ? 7.659 5.937 6.752 1.00 64.06 281 ASP A C 1
ATOM 2245 O O . ASP A 1 281 ? 6.969 4.916 6.833 1.00 64.06 281 ASP A O 1
ATOM 2249 N N . TYR A 1 282 ? 8.972 5.864 6.537 1.00 75.06 282 TYR A N 1
ATOM 2250 C CA . TYR A 1 282 ? 9.679 4.619 6.261 1.00 75.06 282 TYR A CA 1
ATOM 2251 C C . TYR A 1 282 ? 9.924 3.818 7.537 1.00 75.06 282 TYR A C 1
ATOM 2253 O O . TYR A 1 282 ? 10.612 4.268 8.452 1.00 75.06 282 TYR A O 1
ATOM 2261 N N . GLN A 1 283 ? 9.388 2.600 7.591 1.00 79.00 283 GLN A N 1
ATOM 2262 C CA . GLN A 1 283 ? 9.429 1.772 8.794 1.00 79.00 283 GLN A CA 1
ATOM 2263 C C . GLN A 1 283 ? 9.835 0.336 8.477 1.00 79.00 283 GLN A C 1
ATOM 2265 O O . GLN A 1 283 ? 9.470 -0.238 7.454 1.00 79.00 283 GLN A O 1
ATOM 2270 N N . LYS A 1 284 ? 10.579 -0.284 9.395 1.00 86.06 284 LYS A N 1
ATOM 2271 C CA . LYS A 1 284 ? 10.926 -1.710 9.310 1.00 86.06 284 LYS A CA 1
ATOM 2272 C C . LYS A 1 284 ? 9.742 -2.571 9.687 1.00 86.06 284 LYS A C 1
ATOM 2274 O O . LYS A 1 284 ? 9.473 -3.581 9.041 1.00 86.06 284 LYS A O 1
ATOM 2279 N N . LEU A 1 285 ? 9.058 -2.175 10.752 1.00 88.81 285 LEU A N 1
ATOM 2280 C CA . LEU A 1 285 ? 7.922 -2.878 11.304 1.00 88.81 285 LEU A CA 1
ATOM 2281 C C . LEU A 1 285 ? 6.858 -1.867 11.700 1.00 88.81 285 LEU A C 1
ATOM 2283 O O . LEU A 1 285 ? 7.142 -0.866 12.355 1.00 88.81 285 LEU A O 1
ATOM 2287 N N . GLY A 1 286 ? 5.620 -2.200 11.366 1.00 91.00 286 GLY A N 1
ATOM 2288 C CA . GLY A 1 286 ? 4.448 -1.498 11.853 1.00 91.00 286 GLY A CA 1
ATOM 2289 C C . GLY A 1 286 ? 3.300 -2.472 12.028 1.00 91.00 286 GLY A C 1
ATOM 2290 O O . GLY A 1 286 ? 3.074 -3.329 11.177 1.00 91.00 286 GLY A O 1
ATOM 2291 N N . ALA A 1 287 ? 2.550 -2.353 13.113 1.00 93.81 287 ALA A N 1
ATOM 2292 C CA . ALA A 1 287 ? 1.343 -3.129 13.345 1.00 93.81 287 ALA A CA 1
ATOM 2293 C C . ALA A 1 287 ? 0.287 -2.274 14.039 1.00 93.81 287 ALA A C 1
ATOM 2295 O O . ALA A 1 287 ? 0.589 -1.543 14.976 1.00 93.81 287 ALA A O 1
ATOM 2296 N N . VAL A 1 288 ? -0.962 -2.400 13.599 1.00 95.12 288 VAL A N 1
ATOM 2297 C CA . VAL A 1 288 ? -2.120 -1.730 14.184 1.00 95.12 288 VAL A CA 1
ATOM 2298 C C . VAL A 1 288 ? -3.216 -2.751 14.450 1.00 95.12 288 VAL A C 1
ATOM 2300 O O . VAL A 1 288 ? -3.557 -3.575 13.599 1.00 95.12 288 VAL A O 1
ATOM 2303 N N . LEU A 1 289 ? -3.785 -2.683 15.647 1.00 96.81 289 LEU A N 1
ATOM 2304 C CA . LEU A 1 289 ? -4.949 -3.444 16.060 1.00 96.81 289 LEU A CA 1
ATOM 2305 C C . LEU A 1 289 ? -6.061 -2.473 16.451 1.00 96.81 289 LEU A C 1
ATOM 2307 O O . LEU A 1 289 ? -5.986 -1.841 17.500 1.00 96.81 289 LEU A O 1
ATOM 2311 N N . ASN A 1 290 ? -7.109 -2.406 15.637 1.00 96.62 290 ASN A N 1
ATOM 2312 C CA . ASN A 1 290 ? -8.327 -1.666 15.935 1.00 96.62 290 ASN A CA 1
ATOM 2313 C C . ASN A 1 290 ? -9.382 -2.608 16.508 1.00 96.62 290 ASN A C 1
ATOM 2315 O O . ASN A 1 290 ? -9.668 -3.667 15.937 1.00 96.62 290 ASN A O 1
ATOM 2319 N N . MET A 1 291 ? -10.000 -2.215 17.614 1.00 96.88 291 MET A N 1
ATOM 2320 C CA . MET A 1 291 ? -11.095 -2.948 18.238 1.00 96.88 291 MET A CA 1
ATOM 2321 C C . MET A 1 291 ? -12.278 -2.018 18.449 1.00 96.88 291 MET A C 1
ATOM 2323 O O . MET A 1 291 ? -12.142 -0.957 19.043 1.00 96.88 291 MET A O 1
ATOM 2327 N N . ASP A 1 292 ? -13.456 -2.455 18.025 1.00 95.25 292 ASP A N 1
ATOM 2328 C CA . ASP A 1 292 ? -14.687 -1.680 18.091 1.00 95.25 292 ASP A CA 1
ATOM 2329 C C . ASP A 1 292 ? -15.805 -2.513 18.717 1.00 95.25 292 ASP A C 1
ATOM 2331 O O . ASP A 1 292 ? -16.046 -3.669 18.353 1.00 95.25 292 ASP A O 1
ATOM 2335 N N . ALA A 1 293 ? -16.527 -1.891 19.640 1.00 94.12 293 ALA A N 1
ATOM 2336 C CA . ALA A 1 293 ? -17.746 -2.404 20.234 1.00 94.12 293 ALA A CA 1
ATOM 2337 C C . ALA A 1 293 ? -18.909 -1.483 19.860 1.00 94.12 293 ALA A C 1
ATOM 2339 O O . ALA A 1 293 ? -19.168 -0.467 20.508 1.00 94.12 293 ALA A O 1
ATOM 2340 N N . THR A 1 294 ? -19.634 -1.858 18.809 1.00 91.19 294 THR A N 1
ATOM 2341 C CA . THR A 1 294 ? -20.748 -1.084 18.269 1.00 91.19 294 THR A CA 1
ATOM 2342 C C . THR A 1 294 ? -22.075 -1.494 18.897 1.00 91.19 294 THR A C 1
ATOM 2344 O O . THR A 1 294 ? -22.477 -2.663 18.889 1.00 91.19 294 THR A O 1
ATOM 2347 N N . LEU A 1 295 ? -22.814 -0.501 19.380 1.00 87.19 295 LEU A N 1
ATOM 2348 C CA . LEU A 1 295 ? -24.189 -0.631 19.837 1.00 87.19 295 LEU A CA 1
ATOM 2349 C C . LEU A 1 295 ? -25.149 -0.197 18.721 1.00 87.19 295 LEU A C 1
ATOM 2351 O O . LEU A 1 295 ? -24.973 0.835 18.077 1.00 87.19 295 LEU A O 1
ATOM 2355 N N . MET A 1 296 ? -26.173 -1.018 18.487 1.00 73.94 296 MET A N 1
ATOM 2356 C CA . MET A 1 296 ? -27.177 -0.846 17.434 1.00 73.94 296 MET A CA 1
ATOM 2357 C C . MET A 1 296 ? -27.861 0.524 17.482 1.00 73.94 296 MET A C 1
ATOM 2359 O O . MET A 1 296 ? -28.076 1.082 18.554 1.00 73.94 296 MET A O 1
ATOM 2363 N N . PHE A 1 297 ? -28.296 0.967 16.298 1.00 69.38 297 PHE A N 1
ATOM 2364 C CA . PHE A 1 297 ? -29.063 2.179 16.032 1.00 69.38 297 PHE A CA 1
ATOM 2365 C C . PHE A 1 297 ? -29.964 2.668 17.183 1.00 69.38 297 PHE A C 1
ATOM 2367 O O . PHE A 1 297 ? -31.006 2.074 17.478 1.00 69.38 297 PHE A O 1
ATOM 2374 N N . LEU A 1 298 ? -29.604 3.807 17.771 1.00 70.06 298 LEU A N 1
ATOM 2375 C CA . LEU A 1 298 ? -30.505 4.659 18.532 1.00 70.06 298 LEU A CA 1
ATOM 2376 C C . LEU A 1 298 ? -31.403 5.386 17.524 1.00 70.06 298 LEU A C 1
ATOM 2378 O O . LEU A 1 298 ? -30.965 6.285 16.810 1.00 70.06 298 LEU A O 1
ATOM 2382 N N . LYS A 1 299 ? -32.665 4.959 17.432 1.00 73.88 299 LYS A N 1
ATOM 2383 C CA . LYS A 1 299 ? -33.676 5.633 16.612 1.00 73.88 299 LYS A CA 1
ATOM 2384 C C . LYS A 1 299 ? -34.413 6.669 17.450 1.00 73.88 299 LYS A C 1
ATOM 2386 O O . LYS A 1 299 ? -35.258 6.323 18.278 1.00 73.88 299 LYS A O 1
ATOM 2391 N N . PHE A 1 300 ? -34.146 7.939 17.182 1.00 75.19 300 PHE A N 1
ATOM 2392 C CA . PHE A 1 300 ? -34.918 9.057 17.705 1.00 75.19 300 PHE A CA 1
ATOM 2393 C C . PHE A 1 300 ? -36.011 9.387 16.695 1.00 75.19 300 PHE A C 1
ATOM 2395 O O . PHE A 1 300 ? -35.767 10.024 15.674 1.00 75.19 300 PHE A O 1
ATOM 2402 N N . LYS A 1 301 ? -37.224 8.892 16.959 1.00 75.81 301 LYS A N 1
ATOM 2403 C CA . LYS A 1 301 ? -38.368 9.004 16.045 1.00 75.81 301 LYS A CA 1
ATOM 2404 C C . LYS A 1 301 ? -38.594 10.461 15.603 1.00 75.81 301 LYS A C 1
ATOM 2406 O O . LYS A 1 301 ? -38.992 11.281 16.427 1.00 75.81 301 LYS A O 1
ATOM 2411 N N . GLY A 1 302 ? -38.424 10.739 14.307 1.00 71.69 302 GLY A N 1
ATOM 2412 C CA . GLY A 1 302 ? -38.642 12.061 13.709 1.00 71.69 302 GLY A CA 1
ATOM 2413 C C . GLY A 1 302 ? -37.442 13.006 13.806 1.00 71.69 302 GLY A C 1
ATOM 2414 O O . GLY A 1 302 ? -37.612 14.204 13.585 1.00 71.69 302 GLY A O 1
ATOM 2415 N N . PHE A 1 303 ? -36.263 12.497 14.168 1.00 78.06 303 PHE A N 1
ATOM 2416 C CA . PHE A 1 303 ? -35.048 13.291 14.314 1.00 78.06 303 PHE A CA 1
ATOM 2417 C C . PHE A 1 303 ? -33.856 12.638 13.611 1.00 78.06 303 PHE A C 1
ATOM 2419 O O . PHE A 1 303 ? -33.378 13.177 12.611 1.00 78.06 303 PHE A O 1
ATOM 2426 N N . ALA A 1 304 ? -33.385 11.492 14.109 1.00 80.25 304 ALA A N 1
ATOM 2427 C CA . ALA A 1 304 ? -32.192 10.838 13.586 1.00 80.25 304 ALA A CA 1
ATOM 2428 C C . ALA A 1 304 ? -32.142 9.341 13.915 1.00 80.25 304 ALA A C 1
ATOM 2430 O O . ALA A 1 304 ? -32.649 8.887 14.947 1.00 80.25 304 ALA A O 1
ATOM 2431 N N . GLU A 1 305 ? -31.453 8.594 13.062 1.00 85.19 305 GLU A N 1
ATOM 2432 C CA . GLU A 1 305 ? -31.028 7.218 13.289 1.00 85.19 305 GLU A CA 1
ATOM 2433 C C . GLU A 1 305 ? -29.506 7.168 13.305 1.00 85.19 305 GLU A C 1
ATOM 2435 O O . GLU A 1 305 ? -28.851 7.736 12.438 1.00 85.19 305 GLU A O 1
ATOM 2440 N N . GLY A 1 306 ? -28.917 6.493 14.284 1.00 85.00 306 GLY A N 1
ATOM 2441 C CA . GLY A 1 306 ? -27.465 6.484 14.397 1.00 85.00 306 GLY A CA 1
ATOM 2442 C C . GLY A 1 306 ? -26.942 5.423 15.338 1.00 85.00 306 GLY A C 1
ATOM 2443 O O . GLY A 1 306 ? -27.675 4.984 16.214 1.00 85.00 306 GLY A O 1
ATOM 2444 N N . PHE A 1 307 ? -25.698 4.998 15.174 1.00 86.50 307 PHE A N 1
ATOM 2445 C CA . PHE A 1 307 ? -25.052 4.034 16.062 1.00 86.50 307 PHE A CA 1
ATOM 2446 C C . PHE A 1 307 ? -23.903 4.693 16.821 1.00 86.50 307 PHE A C 1
ATOM 2448 O O . PHE A 1 307 ? -23.396 5.741 16.428 1.00 86.50 307 PHE A O 1
ATOM 2455 N N . MET A 1 308 ? -23.512 4.064 17.923 1.00 89.69 308 MET A N 1
ATOM 2456 C CA . MET A 1 308 ? -22.340 4.457 18.697 1.00 89.69 308 MET A CA 1
ATOM 2457 C C . MET A 1 308 ? -21.407 3.258 18.812 1.00 89.69 308 MET A C 1
ATOM 2459 O O . MET A 1 308 ? -21.872 2.133 19.004 1.00 89.69 308 MET A O 1
ATOM 2463 N N . SER A 1 309 ? -20.110 3.500 18.706 1.00 92.25 309 SER A N 1
ATOM 2464 C CA . SER A 1 309 ? -19.047 2.521 18.895 1.00 92.25 309 SER A CA 1
ATOM 2465 C C . SER A 1 309 ? -18.105 3.026 19.975 1.00 92.25 309 SER A C 1
ATOM 2467 O O . SER A 1 309 ? -17.742 4.196 19.975 1.00 92.25 309 SER A O 1
ATOM 2469 N N . VAL A 1 310 ? -17.723 2.160 20.906 1.00 94.75 310 VAL A N 1
ATOM 2470 C CA . VAL A 1 310 ? -16.535 2.399 21.735 1.00 94.75 310 VAL A CA 1
ATOM 2471 C C . VAL A 1 310 ? -15.381 1.705 21.039 1.00 94.75 310 VAL A C 1
ATOM 2473 O O . VAL A 1 310 ? -15.546 0.557 20.622 1.00 94.75 310 VAL A O 1
ATOM 2476 N N . PHE A 1 311 ? -14.243 2.376 20.919 1.00 95.44 311 PHE A N 1
ATOM 2477 C CA . PHE A 1 311 ? -13.072 1.810 20.269 1.00 95.44 311 PHE A CA 1
ATOM 2478 C C . PHE A 1 311 ? -11.843 1.814 21.170 1.00 95.44 311 PHE A C 1
ATOM 2480 O O . PHE A 1 311 ? -11.732 2.621 22.093 1.00 95.44 311 PHE A O 1
ATOM 2487 N N . MET A 1 312 ? -10.930 0.894 20.880 1.00 96.50 312 MET A N 1
ATOM 2488 C CA . MET A 1 312 ? -9.582 0.843 21.423 1.00 96.50 312 MET A CA 1
ATOM 2489 C C . MET A 1 312 ? -8.636 0.481 20.285 1.00 96.50 312 MET A C 1
ATOM 2491 O O . MET A 1 312 ? -8.830 -0.556 19.646 1.00 96.50 312 MET A O 1
ATOM 2495 N N . ASP A 1 313 ? -7.619 1.308 20.066 1.00 95.50 313 ASP A N 1
ATOM 2496 C CA . ASP A 1 313 ? -6.607 1.066 19.045 1.00 95.50 313 ASP A CA 1
ATOM 2497 C C . ASP A 1 313 ? -5.235 0.876 19.705 1.00 95.50 313 ASP A C 1
ATOM 2499 O O . ASP A 1 313 ? -4.918 1.493 20.724 1.00 95.50 313 ASP A O 1
ATOM 2503 N N . VAL A 1 314 ? -4.430 -0.028 19.149 1.00 95.88 314 VAL A N 1
ATOM 2504 C CA . VAL A 1 314 ? -3.047 -0.268 19.576 1.00 95.88 314 VAL A CA 1
ATOM 2505 C C . VAL A 1 314 ? -2.153 -0.262 18.348 1.00 95.88 314 VAL A C 1
ATOM 2507 O O . VAL A 1 314 ? -2.365 -1.060 17.438 1.00 95.88 314 VAL A O 1
ATOM 2510 N N . GLY A 1 315 ? -1.163 0.621 18.335 1.00 93.75 315 GLY A N 1
ATOM 2511 C CA . GLY A 1 315 ? -0.136 0.730 17.308 1.00 93.75 315 GLY A CA 1
ATOM 2512 C C . GLY A 1 315 ? 1.233 0.335 17.850 1.00 93.75 315 GLY A C 1
ATOM 2513 O O . GLY A 1 315 ? 1.550 0.625 19.001 1.00 93.75 315 GLY A O 1
ATOM 2514 N N . MET A 1 316 ? 2.041 -0.323 17.032 1.00 93.25 316 MET A N 1
ATOM 2515 C CA . MET A 1 316 ? 3.412 -0.710 17.346 1.00 93.25 316 MET A CA 1
ATOM 2516 C C . MET A 1 316 ? 4.285 -0.443 16.129 1.00 93.25 316 MET A C 1
ATOM 2518 O O . MET A 1 316 ? 4.033 -1.035 15.081 1.00 93.25 316 MET A O 1
ATOM 2522 N N . PHE A 1 317 ? 5.294 0.411 16.262 1.00 90.81 317 PHE A N 1
ATOM 2523 C CA . PHE A 1 317 ? 6.115 0.849 15.133 1.00 90.81 317 PHE A CA 1
ATOM 2524 C C . PHE A 1 317 ? 7.581 0.940 15.519 1.00 90.81 317 PHE A C 1
ATOM 2526 O O . PHE A 1 317 ? 7.908 1.227 16.669 1.00 90.81 317 PHE A O 1
ATOM 2533 N N . THR A 1 318 ? 8.455 0.701 14.549 1.00 88.50 318 THR A N 1
ATOM 2534 C CA . THR A 1 318 ? 9.878 1.030 14.671 1.00 88.50 318 THR A CA 1
ATOM 2535 C C . THR A 1 318 ? 10.126 2.499 14.361 1.00 88.50 318 THR A C 1
ATOM 2537 O O . THR A 1 318 ? 9.479 3.031 13.461 1.00 88.50 318 THR A O 1
ATOM 2540 N N . ASP A 1 319 ? 11.103 3.112 15.030 1.00 78.81 319 ASP A N 1
ATOM 2541 C CA . ASP A 1 319 ? 11.579 4.468 14.713 1.00 78.81 319 ASP A CA 1
ATOM 2542 C C . ASP A 1 319 ? 12.053 4.571 13.248 1.00 78.81 319 ASP A C 1
ATOM 2544 O O . ASP A 1 319 ? 12.769 3.697 12.742 1.00 78.81 319 ASP A O 1
ATOM 2548 N N . THR A 1 320 ? 11.667 5.653 12.574 1.00 70.94 320 THR A N 1
ATOM 2549 C CA . THR A 1 320 ? 11.989 5.933 11.164 1.00 70.94 320 THR A CA 1
ATOM 2550 C C . THR A 1 320 ? 13.425 6.433 10.988 1.00 70.94 320 THR A C 1
ATOM 2552 O O . THR A 1 320 ? 13.987 6.387 9.895 1.00 70.94 320 THR A O 1
ATOM 2555 N N . ARG A 1 321 ? 14.067 6.850 12.087 1.00 60.12 321 ARG A N 1
ATOM 2556 C CA . ARG A 1 321 ? 15.445 7.363 12.137 1.00 60.12 321 ARG A CA 1
ATOM 2557 C C . ARG A 1 321 ? 16.504 6.264 12.215 1.00 60.12 321 ARG A C 1
ATOM 2559 O O . ARG A 1 321 ? 17.691 6.544 12.041 1.00 60.12 321 ARG A O 1
ATOM 2566 N N . SER A 1 322 ? 16.116 5.026 12.525 1.00 60.12 322 SER A N 1
ATOM 2567 C CA . SER A 1 322 ? 17.072 3.937 12.741 1.00 60.12 322 SER A CA 1
ATOM 2568 C C . SER A 1 322 ? 17.528 3.325 11.414 1.00 60.12 322 SER A C 1
ATOM 2570 O O . SER A 1 322 ? 16.730 2.767 10.665 1.00 60.12 322 SER A O 1
ATOM 2572 N N . THR A 1 323 ? 18.835 3.343 11.154 1.00 58.81 323 THR A N 1
ATOM 2573 C CA . THR A 1 323 ? 19.460 2.743 9.959 1.00 58.81 323 THR A CA 1
ATOM 2574 C C . THR A 1 323 ? 19.957 1.305 10.168 1.00 58.81 323 THR A C 1
ATOM 2576 O O . THR A 1 323 ? 20.541 0.729 9.257 1.00 58.81 323 THR A O 1
ATOM 2579 N N . ASP A 1 324 ? 19.746 0.712 11.349 1.00 65.44 324 ASP A N 1
ATOM 2580 C CA . ASP A 1 324 ? 20.183 -0.659 11.669 1.00 65.44 324 ASP A CA 1
ATOM 2581 C C . ASP A 1 324 ? 19.113 -1.704 11.301 1.00 65.44 324 ASP A C 1
ATOM 2583 O O . ASP A 1 324 ? 18.008 -1.644 11.816 1.00 65.44 324 ASP A O 1
ATOM 2587 N N . ASP A 1 325 ? 19.404 -2.695 10.459 1.00 63.06 325 ASP A N 1
ATOM 2588 C CA . ASP A 1 325 ? 18.427 -3.717 10.033 1.00 63.06 325 ASP A CA 1
ATOM 2589 C C . ASP A 1 325 ? 17.871 -4.603 11.168 1.00 63.06 325 ASP A C 1
ATOM 2591 O O . ASP A 1 325 ? 16.918 -5.362 10.952 1.00 63.06 325 ASP A O 1
ATOM 2595 N N . SER A 1 326 ? 18.450 -4.546 12.370 1.00 70.31 326 SER A N 1
ATOM 2596 C CA . SER A 1 326 ? 17.915 -5.238 13.541 1.00 70.31 326 SER A CA 1
ATOM 2597 C C . SER A 1 326 ? 16.715 -4.509 14.163 1.00 70.31 326 SER A C 1
ATOM 2599 O O . SER A 1 326 ? 16.616 -3.286 14.161 1.00 70.31 326 SER A O 1
ATOM 2601 N N . VAL A 1 327 ? 15.759 -5.292 14.675 1.00 71.56 327 VAL A N 1
ATOM 2602 C CA . VAL A 1 327 ? 14.622 -4.789 15.459 1.00 71.56 327 VAL A CA 1
ATOM 2603 C C . VAL A 1 327 ? 14.780 -5.319 16.877 1.00 71.56 327 VAL A C 1
ATOM 2605 O O . VAL A 1 327 ? 14.583 -6.516 17.109 1.00 71.56 327 VAL A O 1
ATOM 2608 N N . ASP A 1 328 ? 15.146 -4.448 17.816 1.00 74.44 328 ASP A N 1
ATOM 2609 C CA . ASP A 1 328 ? 15.077 -4.739 19.249 1.00 74.44 328 ASP A CA 1
ATOM 2610 C C . ASP A 1 328 ? 13.806 -4.122 19.856 1.00 74.44 328 ASP A C 1
ATOM 2612 O O . ASP A 1 328 ? 13.229 -3.175 19.330 1.00 74.44 328 ASP A O 1
ATOM 2616 N N . TRP A 1 329 ? 13.368 -4.632 21.007 1.00 74.69 329 TRP A N 1
ATOM 2617 C CA . TRP A 1 329 ? 12.259 -4.057 21.774 1.00 74.69 329 TRP A CA 1
ATOM 2618 C C . TRP A 1 329 ? 12.500 -2.604 22.186 1.00 74.69 329 TRP A C 1
ATOM 2620 O O . TRP A 1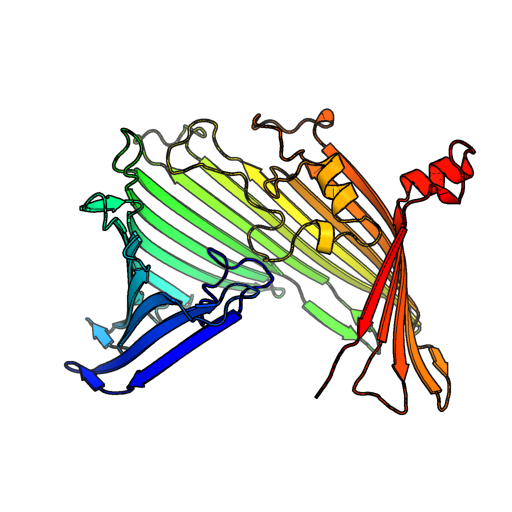 329 ? 11.542 -1.891 22.463 1.00 74.69 329 TRP A O 1
ATOM 2630 N N . ASN A 1 330 ? 13.762 -2.175 22.229 1.00 74.88 330 ASN A N 1
ATOM 2631 C CA . ASN A 1 330 ? 14.136 -0.794 22.514 1.00 74.88 330 ASN A CA 1
ATOM 2632 C C . ASN A 1 330 ? 13.858 0.160 21.339 1.00 74.88 330 ASN A C 1
ATOM 2634 O O . ASN A 1 330 ? 13.760 1.359 21.570 1.00 74.88 330 ASN A O 1
ATOM 2638 N N . ASP A 1 331 ? 13.698 -0.363 20.118 1.00 76.50 331 ASP A N 1
ATOM 2639 C CA . ASP A 1 331 ? 13.409 0.424 18.910 1.00 76.50 331 ASP A CA 1
ATOM 2640 C C . ASP A 1 331 ? 11.905 0.517 18.616 1.00 76.50 331 ASP A C 1
ATOM 2642 O O . ASP A 1 331 ? 11.505 1.054 17.583 1.00 76.50 331 ASP A O 1
ATOM 2646 N N . ILE A 1 332 ? 11.069 -0.058 19.489 1.00 86.31 332 ILE A N 1
ATOM 2647 C CA . ILE A 1 332 ? 9.624 -0.161 19.307 1.00 86.31 332 ILE A CA 1
ATOM 2648 C C . ILE A 1 332 ? 8.908 0.901 20.142 1.00 86.31 332 ILE A C 1
ATOM 2650 O O . ILE A 1 332 ? 8.913 0.849 21.373 1.00 86.31 332 ILE A O 1
ATOM 2654 N N . THR A 1 333 ? 8.176 1.779 19.463 1.00 89.12 333 THR A N 1
ATOM 2655 C CA . THR A 1 333 ? 7.231 2.713 20.079 1.00 89.12 333 THR A CA 1
ATOM 2656 C C . THR A 1 333 ? 5.820 2.136 20.027 1.00 89.12 333 THR A C 1
ATOM 2658 O O . THR A 1 333 ? 5.382 1.576 19.016 1.00 89.12 333 THR A O 1
ATOM 2661 N N . LEU A 1 334 ? 5.097 2.256 21.142 1.00 91.62 334 LEU A N 1
ATOM 2662 C CA . LEU A 1 334 ? 3.731 1.763 21.297 1.00 91.62 334 LEU A CA 1
ATOM 2663 C C . LEU A 1 334 ? 2.761 2.928 21.461 1.00 91.62 334 LEU A C 1
ATOM 2665 O O . LEU A 1 334 ? 2.881 3.698 22.407 1.00 91.62 334 LEU A O 1
ATOM 2669 N N . PHE A 1 335 ? 1.733 2.964 20.622 1.00 92.50 335 PHE A N 1
ATOM 2670 C CA . PHE A 1 335 ? 0.594 3.863 20.770 1.00 92.50 335 PHE A CA 1
ATOM 2671 C C . PHE A 1 335 ? -0.610 3.075 21.261 1.00 92.50 335 PHE A C 1
ATOM 2673 O O . PHE A 1 335 ? -0.886 1.972 20.784 1.00 92.50 335 PHE A O 1
ATOM 2680 N N . LYS A 1 336 ? -1.344 3.624 22.225 1.00 94.50 336 LYS A N 1
ATOM 2681 C CA . LYS A 1 336 ? -2.556 3.002 22.763 1.00 94.50 336 LYS A CA 1
ATOM 2682 C C . LYS A 1 336 ? -3.606 4.075 22.928 1.00 94.50 336 LYS A C 1
ATOM 2684 O O . LYS A 1 336 ? -3.350 5.079 23.583 1.00 94.50 336 LYS A O 1
ATOM 2689 N N . THR A 1 337 ? -4.798 3.841 22.405 1.00 94.75 337 THR A N 1
ATOM 2690 C CA . THR A 1 337 ? -5.881 4.815 22.500 1.00 94.75 337 THR A CA 1
ATOM 2691 C C . THR A 1 337 ? -7.196 4.169 22.866 1.00 94.75 337 THR A C 1
ATOM 2693 O O . THR A 1 337 ? -7.419 2.969 22.682 1.00 94.75 337 THR A O 1
ATOM 2696 N N . ILE A 1 338 ? -8.086 4.991 23.407 1.00 95.06 338 ILE A N 1
ATOM 2697 C CA . ILE A 1 338 ? -9.469 4.625 23.673 1.00 95.06 338 ILE A CA 1
ATOM 2698 C C . ILE A 1 338 ? -10.372 5.795 23.311 1.00 95.06 338 ILE A C 1
ATOM 2700 O O . ILE A 1 338 ? -10.013 6.957 23.499 1.00 95.06 338 ILE A O 1
ATOM 2704 N N . GLY A 1 339 ? -11.565 5.506 22.811 1.00 94.19 339 GLY A N 1
ATOM 2705 C CA . GLY A 1 339 ? -12.480 6.566 22.434 1.00 94.19 339 GLY A CA 1
ATOM 2706 C C . GLY A 1 339 ? -13.882 6.097 22.117 1.00 94.19 339 GLY A C 1
ATOM 2707 O O . GLY A 1 339 ? -14.255 4.935 22.301 1.00 94.19 339 GLY A O 1
ATOM 2708 N N . ILE A 1 340 ? -14.687 7.052 21.670 1.00 93.44 340 ILE A N 1
ATOM 2709 C CA . ILE A 1 340 ? -16.074 6.835 21.283 1.00 93.44 340 ILE A CA 1
ATOM 2710 C C . ILE A 1 340 ? -16.288 7.458 19.913 1.00 93.44 340 ILE A C 1
ATOM 2712 O O . ILE A 1 340 ? -15.946 8.612 19.671 1.00 93.44 340 ILE A O 1
ATOM 2716 N N . GLU A 1 341 ? -16.926 6.697 19.040 1.00 91.88 341 GLU A N 1
ATOM 2717 C CA . GLU A 1 341 ? -17.375 7.139 17.735 1.00 91.88 341 GLU A CA 1
ATOM 2718 C C . GLU A 1 341 ? -18.902 7.096 17.662 1.00 91.88 341 GLU A C 1
ATOM 2720 O O . GLU A 1 341 ? -19.548 6.138 18.090 1.00 91.88 341 GLU A O 1
ATOM 2725 N N . GLY A 1 342 ? -19.497 8.145 17.109 1.00 88.25 342 GLY A N 1
ATOM 2726 C CA . GLY A 1 342 ? -20.920 8.247 16.838 1.00 88.25 342 GLY A CA 1
ATOM 2727 C C . GLY A 1 342 ? -21.175 8.504 15.362 1.00 88.25 342 GLY A C 1
ATOM 2728 O O . GLY A 1 342 ? -20.522 9.338 14.737 1.00 88.25 342 GLY A O 1
ATOM 2729 N N . TYR A 1 343 ? -22.176 7.823 14.819 1.00 87.12 343 TYR A N 1
ATOM 2730 C CA . TYR A 1 343 ? -22.676 8.062 13.474 1.00 87.12 343 TYR A CA 1
ATOM 2731 C C . TYR A 1 343 ? -24.148 8.431 13.551 1.00 87.12 343 TYR A C 1
ATOM 2733 O O . TYR A 1 343 ? -24.920 7.712 14.180 1.00 87.12 343 TYR A O 1
ATOM 2741 N N . GLY A 1 344 ? -24.549 9.529 12.920 1.00 85.31 344 GLY A N 1
ATOM 2742 C CA . GLY A 1 344 ? -25.918 10.029 12.921 1.00 85.31 344 GLY A CA 1
ATOM 2743 C C . GLY A 1 344 ? -26.400 10.346 11.513 1.00 85.31 344 GLY A C 1
ATOM 2744 O O . GLY A 1 344 ? -25.782 11.117 10.787 1.00 85.31 344 GLY A O 1
ATOM 2745 N N . ILE A 1 345 ? -27.542 9.780 11.146 1.00 83.62 345 ILE A N 1
ATOM 2746 C CA . ILE A 1 345 ? -28.266 10.049 9.907 1.00 83.62 345 ILE A CA 1
ATOM 2747 C C . ILE A 1 345 ? -29.539 10.790 10.294 1.00 83.62 345 ILE A C 1
ATOM 2749 O O . ILE A 1 345 ? -30.399 10.247 10.986 1.00 83.62 345 ILE A O 1
ATOM 2753 N N . MET A 1 346 ? -29.664 12.048 9.880 1.00 83.00 346 MET A N 1
ATOM 2754 C CA . MET A 1 346 ? -30.870 12.826 10.154 1.00 83.00 346 MET A CA 1
ATOM 2755 C C . MET A 1 346 ? -32.009 12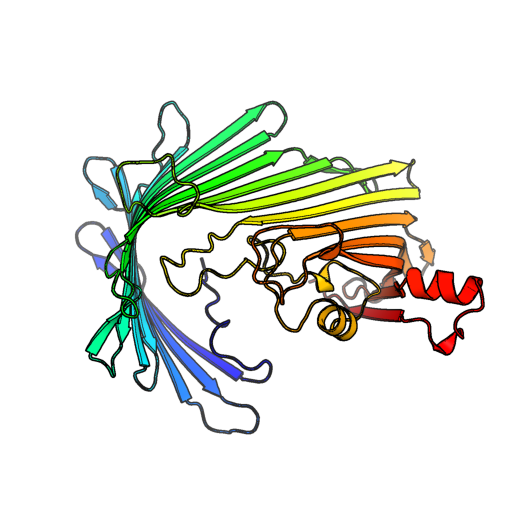.379 9.235 1.00 83.00 346 MET A C 1
ATOM 2757 O O . MET A 1 346 ? -31.830 12.328 8.020 1.00 83.00 346 MET A O 1
ATOM 2761 N N . ASP A 1 347 ? -33.212 12.174 9.782 1.00 82.25 347 ASP A N 1
ATOM 2762 C CA . ASP A 1 347 ? -34.391 11.740 9.006 1.00 82.25 347 ASP A CA 1
ATOM 2763 C C . ASP A 1 347 ? -34.713 12.717 7.855 1.00 82.25 347 ASP A C 1
ATOM 2765 O O . ASP A 1 347 ? -35.205 12.326 6.797 1.00 82.25 347 ASP A O 1
ATOM 2769 N N . LYS A 1 348 ? -34.431 14.012 8.060 1.00 81.75 348 LYS A N 1
ATOM 2770 C CA . LYS A 1 348 ? -34.655 15.085 7.077 1.00 81.75 348 LYS A CA 1
ATOM 2771 C C . LYS A 1 348 ? -33.582 15.139 5.982 1.00 81.75 348 LYS A C 1
ATOM 2773 O O . LYS A 1 348 ? -33.859 15.648 4.899 1.00 81.75 348 LYS A O 1
ATOM 2778 N N . PHE A 1 349 ? -32.379 14.638 6.262 1.00 82.25 349 PHE A N 1
ATOM 2779 C CA . PHE A 1 349 ? -31.216 14.696 5.375 1.00 82.25 349 PHE A CA 1
ATOM 2780 C C . PHE A 1 349 ? -30.498 13.337 5.334 1.00 82.25 349 PHE A C 1
ATOM 2782 O O . PHE A 1 349 ? -29.336 13.243 5.726 1.00 82.25 349 PHE A O 1
ATOM 2789 N N . PRO A 1 350 ? -31.167 12.271 4.856 1.00 79.75 350 PRO A N 1
ATOM 2790 C CA . PRO A 1 350 ? -30.606 10.921 4.889 1.00 79.75 350 PRO A CA 1
ATOM 2791 C C . PRO A 1 350 ? -29.349 10.770 4.018 1.00 79.75 350 PRO A C 1
ATOM 2793 O O . PRO A 1 350 ? -28.510 9.922 4.299 1.00 79.75 350 PRO A O 1
ATOM 2796 N N . SER A 1 351 ? -29.195 11.618 2.997 1.00 83.25 351 SER A N 1
ATOM 2797 C CA . SER A 1 351 ? -28.011 11.678 2.132 1.00 83.25 351 SER A CA 1
ATOM 2798 C C . SER A 1 351 ? -26.770 12.274 2.802 1.00 83.25 351 SER A C 1
ATOM 2800 O O . SER A 1 351 ? -25.692 12.170 2.228 1.00 83.25 351 SER A O 1
ATOM 2802 N N . TYR A 1 352 ? -26.908 12.892 3.983 1.00 84.81 352 TYR A N 1
ATOM 2803 C CA . TYR A 1 352 ? -25.833 13.605 4.682 1.00 84.81 352 TYR A CA 1
ATOM 2804 C C . TYR A 1 352 ? -25.574 13.007 6.067 1.00 84.81 352 TYR A C 1
ATOM 2806 O O . TYR A 1 352 ? -25.928 13.612 7.086 1.00 84.81 352 TYR A O 1
ATOM 2814 N N . PRO A 1 353 ? -25.003 11.799 6.145 1.00 84.88 353 PRO A N 1
ATOM 2815 C CA . PRO A 1 353 ? -24.609 11.251 7.425 1.00 84.88 353 PRO A CA 1
ATOM 2816 C C . PRO A 1 353 ? -2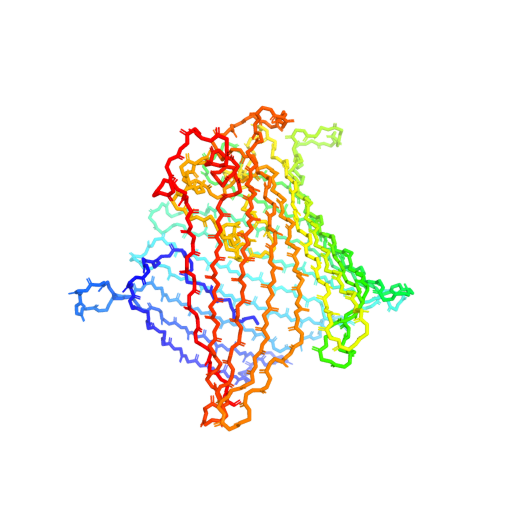3.481 12.068 8.059 1.00 84.88 353 PRO A C 1
ATOM 2818 O O . PRO A 1 353 ? -22.553 12.513 7.382 1.00 84.88 353 PRO A O 1
ATOM 2821 N N . ILE A 1 354 ? -23.546 12.202 9.380 1.00 87.25 354 ILE A N 1
ATOM 2822 C CA . ILE A 1 354 ? -22.547 12.881 10.201 1.00 87.25 354 ILE A CA 1
ATOM 2823 C C . ILE A 1 354 ? -21.841 11.834 11.060 1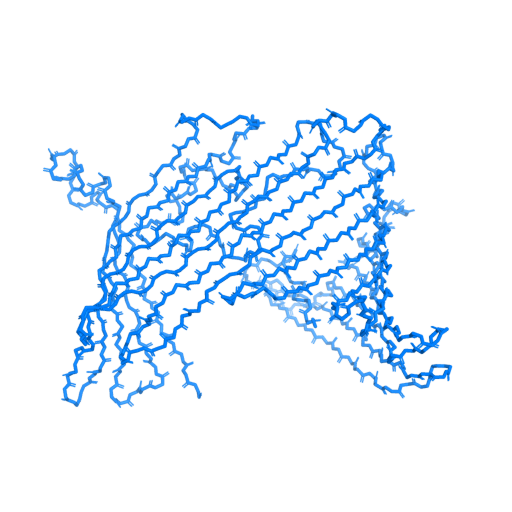.00 87.25 354 ILE A C 1
ATOM 2825 O O . ILE A 1 354 ? -22.494 11.047 11.747 1.00 87.25 354 ILE A O 1
ATOM 2829 N N . ARG A 1 355 ? -20.511 11.847 11.046 1.00 89.62 355 ARG A N 1
ATOM 2830 C CA . ARG A 1 355 ? -19.641 11.043 11.907 1.00 89.62 355 ARG A CA 1
ATOM 2831 C C . ARG A 1 355 ? -18.900 11.975 12.857 1.00 89.62 355 ARG A C 1
ATOM 2833 O O . ARG A 1 355 ? -18.374 12.994 12.425 1.00 89.62 355 ARG A O 1
ATOM 2840 N N . GLY A 1 356 ? -18.851 11.616 14.130 1.00 90.38 356 GLY A N 1
ATOM 2841 C CA . GLY A 1 356 ? -17.999 12.260 15.124 1.00 90.38 356 GLY A CA 1
ATOM 2842 C C . GLY A 1 356 ? -17.212 11.200 15.879 1.00 90.38 356 GLY A C 1
ATOM 2843 O O . GLY A 1 356 ? -17.797 10.205 16.298 1.00 90.38 356 GLY A O 1
ATOM 2844 N N . SER A 1 357 ? -15.914 11.402 16.050 1.00 92.50 357 SER A N 1
ATOM 2845 C CA . SER A 1 357 ? -15.033 10.537 16.830 1.00 92.50 357 SER A CA 1
ATOM 2846 C C . SER A 1 357 ? -14.283 11.382 17.847 1.00 92.50 357 SER A C 1
ATOM 2848 O O . SER A 1 357 ? -13.802 12.460 17.508 1.00 92.50 357 SER A O 1
ATOM 2850 N N . LEU A 1 358 ? -14.214 10.904 19.086 1.00 94.19 358 LEU A N 1
ATOM 2851 C CA . LEU A 1 358 ? -13.390 11.480 20.142 1.00 94.19 358 LEU A CA 1
ATOM 2852 C C . LEU A 1 358 ? -12.507 10.371 20.710 1.00 94.19 358 LEU A C 1
ATOM 2854 O O . LEU A 1 358 ? -13.028 9.420 21.303 1.00 94.19 358 LEU A O 1
ATOM 2858 N N . GLY A 1 359 ? -11.200 10.489 20.505 1.00 93.50 359 GLY A N 1
ATOM 2859 C CA . GLY A 1 359 ? -10.188 9.558 20.999 1.00 93.50 359 GLY A CA 1
ATOM 2860 C C . GLY A 1 359 ? -9.240 10.224 21.987 1.00 93.50 359 GLY A C 1
ATOM 2861 O O . GLY A 1 359 ? -9.063 11.437 21.947 1.00 93.50 359 GLY A O 1
ATOM 2862 N N . PHE A 1 360 ? -8.650 9.423 22.869 1.00 93.12 360 PHE A N 1
ATOM 2863 C CA . PHE A 1 360 ? -7.687 9.859 23.877 1.00 93.12 360 PHE A CA 1
ATOM 2864 C C . PHE A 1 360 ? -6.468 8.942 23.881 1.00 93.12 360 PHE A C 1
ATOM 2866 O O . PHE A 1 360 ? -6.623 7.720 23.734 1.00 93.12 360 PHE A O 1
ATOM 2873 N N . ASN A 1 361 ? -5.292 9.513 24.146 1.00 90.94 361 ASN A N 1
ATOM 2874 C CA . ASN A 1 361 ? -4.090 8.741 24.439 1.00 90.94 361 ASN A CA 1
ATOM 2875 C C . ASN A 1 361 ? -4.251 8.022 25.792 1.00 90.94 361 ASN A C 1
ATOM 2877 O O . ASN A 1 361 ? -4.529 8.631 26.828 1.00 90.94 361 ASN A O 1
ATOM 2881 N N . LEU A 1 362 ? -4.126 6.694 25.788 1.00 89.94 362 LEU A N 1
ATOM 2882 C CA . LEU A 1 362 ? -4.370 5.874 26.971 1.00 89.94 362 LEU A CA 1
ATOM 2883 C C . LEU A 1 362 ? -3.285 6.059 28.038 1.00 89.94 362 LEU A C 1
ATOM 2885 O O . LEU A 1 362 ? -3.602 5.979 29.227 1.00 89.94 362 LEU A O 1
ATOM 2889 N N . ASP A 1 363 ? -2.035 6.298 27.639 1.00 87.69 363 ASP A N 1
ATOM 2890 C CA . ASP A 1 363 ? -0.927 6.448 28.585 1.00 87.69 363 ASP A CA 1
ATOM 2891 C C . ASP A 1 363 ? -1.070 7.766 29.385 1.00 87.69 363 ASP A C 1
ATOM 2893 O O . ASP A 1 363 ? -0.862 7.773 30.605 1.00 87.69 363 ASP A O 1
ATOM 2897 N N . ASP A 1 364 ? -1.599 8.829 28.769 1.00 87.19 364 ASP A N 1
ATOM 2898 C CA . ASP A 1 364 ? -1.970 10.078 29.452 1.00 87.19 364 ASP A CA 1
ATOM 2899 C C . ASP A 1 364 ? -3.157 9.890 30.397 1.00 87.19 364 ASP A C 1
ATOM 2901 O O . ASP A 1 364 ? -3.137 10.333 31.546 1.00 87.19 364 ASP A O 1
ATOM 2905 N N . VAL A 1 365 ? -4.201 9.184 29.950 1.00 86.38 365 VAL A N 1
ATOM 2906 C CA . VAL A 1 365 ? -5.375 8.899 30.788 1.00 86.38 365 VAL A CA 1
ATOM 2907 C C . VAL A 1 365 ? -4.961 8.139 32.050 1.00 86.38 365 VAL A C 1
ATOM 2909 O O . VAL A 1 365 ? -5.396 8.483 33.152 1.00 86.38 365 VAL A O 1
ATOM 2912 N N . VAL A 1 366 ? -4.102 7.123 31.915 1.00 89.38 366 VAL A N 1
ATOM 2913 C CA . VAL A 1 366 ? -3.571 6.364 33.057 1.00 89.38 366 VAL A CA 1
ATOM 2914 C C . VAL A 1 366 ? -2.733 7.261 33.971 1.00 89.38 366 VAL A C 1
ATOM 2916 O O . VAL A 1 366 ? -2.932 7.234 35.187 1.00 89.38 366 VAL A O 1
ATOM 2919 N N . SER A 1 367 ? -1.855 8.092 33.406 1.00 88.50 367 SER A N 1
ATOM 2920 C CA . SER A 1 367 ? -1.028 9.047 34.160 1.00 88.50 367 SER A CA 1
ATOM 2921 C C . SER A 1 367 ? -1.878 10.066 34.928 1.00 88.50 367 SER A C 1
ATOM 2923 O O . SER A 1 367 ? -1.599 10.375 36.088 1.00 88.50 367 SER A O 1
ATOM 2925 N N . HIS A 1 368 ? -2.989 10.522 34.345 1.00 89.12 368 HIS A N 1
ATOM 2926 C CA . HIS A 1 368 ? -3.942 11.398 35.018 1.00 89.12 368 HIS A CA 1
ATOM 2927 C C . HIS A 1 368 ? -4.612 10.705 36.212 1.00 89.12 368 HIS A C 1
ATOM 2929 O O . HIS A 1 368 ? -4.702 11.282 37.298 1.00 89.12 368 HIS A O 1
ATOM 2935 N N . PHE A 1 369 ? -5.043 9.449 36.049 1.00 88.88 369 PHE A N 1
ATOM 2936 C CA . PHE A 1 369 ? -5.625 8.672 37.149 1.00 88.88 369 PHE A CA 1
ATOM 2937 C C . PHE A 1 369 ? -4.622 8.371 38.270 1.00 88.88 369 PHE A C 1
ATOM 2939 O O . PHE A 1 369 ? -5.026 8.286 39.432 1.00 88.88 369 PHE A O 1
ATOM 2946 N N . ASN A 1 370 ? -3.334 8.247 37.941 1.00 90.25 370 ASN A N 1
ATOM 2947 C CA . ASN A 1 370 ? -2.255 8.107 38.920 1.00 90.25 370 ASN A CA 1
ATOM 2948 C C . ASN A 1 370 ? -1.891 9.435 39.610 1.00 90.25 370 ASN A C 1
ATOM 2950 O O . ASN A 1 370 ? -1.239 9.420 40.654 1.00 90.25 370 ASN A O 1
ATOM 2954 N N . GLY A 1 371 ? -2.376 10.567 39.088 1.00 82.88 371 GLY A N 1
ATOM 2955 C CA . GLY A 1 371 ? -2.132 11.906 39.623 1.00 82.88 371 GLY A CA 1
ATOM 2956 C C . GLY A 1 371 ? -0.842 12.560 39.126 1.00 82.88 371 GLY A C 1
ATOM 2957 O O . GLY A 1 371 ? -0.426 13.560 39.710 1.00 82.88 371 GLY A O 1
ATOM 2958 N N . ASP A 1 372 ? -0.226 12.017 38.073 1.00 88.56 372 ASP A N 1
ATOM 2959 C CA . ASP A 1 372 ? 1.043 12.499 37.518 1.00 88.56 372 ASP A CA 1
ATOM 2960 C C . ASP A 1 372 ? 0.849 13.716 36.596 1.00 88.56 372 ASP A C 1
ATOM 2962 O O . ASP A 1 372 ? 1.726 14.578 36.524 1.00 88.56 372 ASP A O 1
ATOM 2966 N N . ILE A 1 373 ? -0.317 13.822 35.941 1.00 87.88 373 ILE A N 1
ATOM 2967 C CA . ILE A 1 373 ? -0.668 14.926 35.029 1.00 87.88 373 ILE A CA 1
ATOM 2968 C C . ILE A 1 373 ? -2.065 15.507 35.300 1.00 87.88 373 ILE A C 1
ATOM 2970 O O . ILE A 1 373 ? -2.955 14.849 35.859 1.00 87.88 373 ILE A O 1
ATOM 2974 N N . GLY A 1 374 ? -2.283 16.761 34.891 1.00 76.62 374 GLY A N 1
ATOM 2975 C CA . GLY A 1 374 ? -3.589 17.412 34.947 1.00 76.62 374 GLY A CA 1
ATOM 2976 C C . GLY A 1 374 ? -4.536 16.921 33.848 1.00 76.62 374 GLY A C 1
ATOM 2977 O O . GLY A 1 374 ? -4.112 16.408 32.822 1.00 76.62 374 GLY A O 1
ATOM 2978 N N . PHE A 1 375 ? -5.848 17.116 34.029 1.00 79.69 375 PHE A N 1
ATOM 2979 C CA . PHE A 1 375 ? -6.841 16.765 32.995 1.00 79.69 375 PHE A CA 1
ATOM 2980 C C . PHE A 1 375 ? -6.636 17.557 31.691 1.00 79.69 375 PHE A C 1
ATOM 2982 O O . PHE A 1 375 ? -6.971 17.080 30.614 1.00 79.69 375 PHE A O 1
ATOM 2989 N N . THR A 1 376 ? -6.096 18.775 31.793 1.00 85.38 376 THR A N 1
ATOM 2990 C CA . THR A 1 376 ? -5.772 19.641 30.648 1.00 85.38 376 THR A CA 1
ATOM 2991 C C . THR A 1 376 ? -4.617 19.127 29.805 1.00 85.38 376 THR A C 1
ATOM 2993 O O . THR A 1 376 ? -4.450 19.604 28.689 1.00 85.38 376 THR A O 1
ATOM 2996 N N . ASP A 1 377 ? -3.843 18.191 30.348 1.00 86.19 377 ASP A N 1
ATOM 2997 C CA . ASP A 1 377 ? -2.615 17.688 29.745 1.00 86.19 377 ASP A CA 1
ATOM 2998 C C . ASP A 1 377 ? -2.852 16.331 29.062 1.00 86.19 377 ASP A C 1
ATOM 3000 O O . ASP A 1 377 ? -1.914 15.733 28.557 1.00 86.19 377 ASP A O 1
ATOM 3004 N N . ILE A 1 378 ? -4.100 15.838 29.057 1.00 85.31 378 ILE A N 1
ATOM 3005 C CA . ILE A 1 378 ? -4.485 14.621 28.339 1.00 85.31 378 ILE A CA 1
ATOM 3006 C C . ILE A 1 378 ? -4.627 14.953 26.857 1.00 85.31 378 ILE A C 1
ATOM 3008 O O . ILE A 1 378 ? -5.495 15.753 26.484 1.00 85.31 378 ILE A O 1
ATOM 3012 N N . GLU A 1 379 ? -3.839 14.293 26.010 1.00 87.25 379 GLU A N 1
ATOM 3013 C CA . GLU A 1 379 ? -4.016 14.386 24.567 1.00 87.25 379 GLU A CA 1
ATOM 3014 C C . GLU A 1 379 ? -5.358 13.782 24.128 1.00 87.25 379 GLU A C 1
ATOM 3016 O O . GLU A 1 379 ? -5.762 12.689 24.549 1.00 87.25 379 GLU A O 1
ATOM 3021 N N . PHE A 1 380 ? -6.058 14.504 23.248 1.00 89.62 380 PHE A N 1
ATOM 3022 C CA . PHE A 1 380 ? -7.276 14.025 22.612 1.00 89.62 380 PHE A CA 1
ATOM 3023 C C . PHE A 1 380 ? -7.340 14.424 21.138 1.00 89.62 380 PHE A C 1
ATOM 3025 O O . PHE A 1 380 ? -6.905 15.504 20.740 1.00 89.62 380 PHE A O 1
ATOM 3032 N N . GLU A 1 381 ? -7.987 13.577 20.347 1.00 89.94 381 GLU A N 1
ATOM 3033 C CA . GLU A 1 381 ? -8.305 13.832 18.947 1.00 89.94 381 GLU A CA 1
ATOM 3034 C C . GLU A 1 381 ? -9.824 13.949 18.785 1.00 89.94 381 GLU A C 1
ATOM 3036 O O . GLU A 1 381 ? -10.578 13.078 19.230 1.00 89.94 381 GLU A O 1
ATOM 3041 N N . LEU A 1 382 ? -10.284 15.017 18.125 1.00 90.12 382 LEU A N 1
ATOM 3042 C CA . LEU A 1 382 ? -11.679 15.190 17.724 1.00 90.12 382 LEU A CA 1
ATOM 3043 C C . LEU A 1 382 ? -11.785 15.200 16.197 1.00 90.12 382 LEU A C 1
ATOM 3045 O O . LEU A 1 382 ? -11.413 16.176 15.549 1.00 90.12 382 LEU A O 1
ATOM 3049 N N . THR A 1 383 ? -12.398 14.162 15.637 1.00 87.75 383 THR A N 1
ATOM 3050 C CA . THR A 1 383 ? -12.661 14.054 14.199 1.00 87.75 383 THR A CA 1
ATOM 3051 C C . THR A 1 383 ? -14.149 14.261 13.931 1.00 87.75 383 THR A C 1
ATOM 3053 O O . THR A 1 383 ? -14.995 13.591 14.526 1.00 87.75 383 THR A O 1
ATOM 3056 N N . ILE A 1 384 ? -14.504 15.152 13.003 1.00 88.44 384 ILE A N 1
ATOM 3057 C CA . ILE A 1 384 ? -15.889 15.336 12.544 1.00 88.44 384 ILE A CA 1
ATOM 3058 C C . ILE A 1 384 ? -15.915 15.214 11.024 1.00 88.44 384 ILE A C 1
ATOM 3060 O O . ILE A 1 384 ? -15.235 15.957 10.325 1.00 88.44 384 ILE A O 1
ATOM 3064 N N . GLY A 1 385 ? -16.719 14.286 10.513 1.00 84.31 385 GLY A N 1
ATOM 3065 C CA . GLY A 1 385 ? -16.869 14.030 9.085 1.00 84.31 385 GLY A CA 1
ATOM 3066 C C . GLY A 1 385 ? -18.324 14.118 8.644 1.00 84.31 385 GLY A C 1
ATOM 3067 O O . GLY A 1 385 ? -19.235 13.706 9.363 1.00 84.31 385 GLY A O 1
ATOM 3068 N N . MET A 1 386 ? -18.548 14.623 7.435 1.00 86.19 386 MET A N 1
ATOM 3069 C CA . MET A 1 386 ? -19.855 14.610 6.782 1.00 86.19 386 MET A CA 1
ATOM 3070 C C . MET A 1 386 ? -19.739 13.882 5.449 1.00 86.19 386 MET A C 1
ATOM 3072 O O . MET A 1 386 ? -18.911 14.237 4.616 1.00 86.19 386 MET A O 1
ATOM 3076 N N . GLY A 1 387 ? -20.564 12.855 5.260 1.00 74.94 387 GLY A N 1
ATOM 3077 C CA . GLY A 1 387 ? -20.647 12.128 3.998 1.00 74.94 387 GLY A CA 1
ATOM 3078 C C . GLY A 1 387 ? -21.702 12.721 3.072 1.00 74.94 387 GLY A C 1
ATOM 3079 O O . GLY A 1 387 ? -22.628 13.398 3.521 1.00 74.94 387 GLY A O 1
ATOM 3080 N N . LEU A 1 388 ? -21.589 12.418 1.781 1.00 80.75 388 LEU A N 1
ATOM 3081 C CA . LEU A 1 388 ? -22.627 12.687 0.796 1.00 80.75 388 LEU A CA 1
ATOM 3082 C C . LEU A 1 388 ? -22.908 11.418 -0.005 1.00 80.75 388 LEU A C 1
ATOM 3084 O O . LEU A 1 388 ? -22.043 10.920 -0.721 1.00 80.75 388 LEU A O 1
ATOM 3088 N N . HIS A 1 389 ? -24.122 10.893 0.140 1.00 74.88 389 HIS A N 1
ATOM 3089 C CA . HIS A 1 389 ? -24.605 9.742 -0.618 1.00 74.88 389 HIS A CA 1
ATOM 3090 C C . HIS A 1 389 ? -25.624 10.198 -1.667 1.00 74.88 389 HIS A C 1
ATOM 3092 O O . HIS A 1 389 ? -26.639 10.811 -1.317 1.00 74.88 389 HIS A O 1
ATOM 3098 N N . TYR A 1 390 ? -25.342 9.885 -2.935 1.00 61.91 390 TYR A N 1
ATOM 3099 C CA . TYR A 1 390 ? -26.188 10.182 -4.095 1.00 61.91 390 TYR A CA 1
ATOM 3100 C C . TYR A 1 390 ? -26.970 8.960 -4.568 1.00 61.91 390 TYR A C 1
ATOM 3102 O O . TYR A 1 390 ? -26.385 7.850 -4.561 1.00 61.91 390 TYR A O 1
#

Sequence (390 aa):
MDVDENTDTADDLDKILTASAQWNSLPWFNSLMNVRPSMHFKQAEGETDWDIDSASFFSSVNPIRINGETYVFTNNMKLKFPHDYVQQTSRLSLVDAAVLGMPVSFWISADNFFDMDSQSFYNNTYAVGTSLGFSLPLNIGYSGSYEVSFRDAFTTRLNHIPVVSTTQTVSFGNVNWRNNFRHGMKGSVIGKADYALFSWDLDRFDYLKYSVEGELDAFINFGKRVGLSTRGMGFYSHVPSFDWYDDQTFPTFLPSSETSAPEKLRGILNATYEDELGDGDYQKLGAVLNMDATLMFLKFKGFAEGFMSVFMDVGMFTDTRSTDDSVDWNDITLFKTIGIEGYGIMDKFPSYPIRGSLGFNLDDVVSHFNGDIGFTDIEFELTIGMGLHY

pLDDT: mean 84.07, std 12.81, range [22.31, 96.88]

Secondary structure (DSSP, 8-state):
------TTT--TT-EEEEEE--EEEEEETTEEEEEEEEEEEEE-TT----EEEEEEEEEEEEEEEETTEEEEEEEEEEEETTT-EEEEEEEEEEEEEEETTEEEEEEEEEEEEEETTTTEEEEEEEEEEEEEEEEETTTEEEEEEEEEEEEE-SSSS---EEEEEEEEEEEEEEEEEETTEEEEEEEEEEEEEEEE-SSS-TT-GGGEEEEEEEEEEEEEEETTTEEEEEEEEEEEEE--SS--SS--PPPBSSTT-S--SGGG-TTS-HHHHHHHH-S--B-SEEEEEEEEEEEEEEEETTTEEEEEEEEEEEEEEE-TT---S---GGGEEEEEEEEEEEEEEETTEEEEEEEEEEEEEHHHHHHHHHTSS-GGG--EEEEEEE----

Radius of gyration: 25.54 Å; chains: 1; bounding box: 68×60×79 Å

Foldseek 3Di:
DPPPPPPPDDDPQKDKDKDKDKDWQPDDPVWGKIKMKMWMWIDDPPGDDIDTQKIKIKMKIDWDDDPNWTKIKIKMWMAGPPGQKIKIKIKIKTPPDDDPNWDKMKMWMWIWIAGRVVRDIAFIKTKIKMKTKDADPQAKIKIKIWMWMWTAHPPDPLGIWTKIKMKIKIKHKDWDDDAPWIAIKIKMKIKIKIFTPPDPPPVDCLRIKMKMKMWMWHWDDDPNWKIKIKIKIKMAIFDHPDPNDDPPFAAFTPNVDPDHPVNLDAWDDPVNVCVVQNPDRHFRIKMKMKIKIKTAWDDDDQFKTKIKIKIKMKMKTFRSPDPDRDDDPVRIDMWIKIWMKMWIQTPVHNQKIKIKIKMWTVVQVVCVVVVNDDPVPTGMDIDIDIGGDD